Protein AF-0000000082732337 (afdb_homodimer)

Sequence (596 aa):
MPTELRQEAMNDRPVIGVLTQIVTDEVLKPFGNTFIPASYVKYVESGGSRVMPIRLTLTTAEYENIFKKINGLLLIGGAADLETSDFARVAKIFYRLALAANDAGDYFPIWGTCMGMQLLTVLVAGKNLLSNTTAENIALPLNLTTEAHSSRMFKDFPDELMKALTQEPLTGNFHHYGVTVKNFHENEKLHSFFSLLSTNTAENGAHFVSTIEGKRYPFYGVQWHPEVNRFQWNTELNFPHSPHAVHISSLLSEFFINEGRRSLHQFEDPEEEASSLIYNCTPVYAGNFTGYEQLYFFMPTELRQEAMNDRPVIGVLTQIVTDEVLKPFGNTFIPASYVKYVESGGSRVMPIRLTLTTAEYENIFKKINGLLLIGGAADLETSDFARVAKIFYRLALAANDAGDYFPIWGTCMGMQLLTVLVAGKNLLSNTTAENIALPLNLTTEAHSSRMFKDFPDELMKALTQEPLTGNFHHYGVTVKNFHENEKLHSFFSLLSTNTAENGAHFVSTIEGKRYPFYGVQWHPEVNRFQWNTELNFPHSPHAVHISSLLSEFFINEGRRSLHQFEDPEEEASSLIYNCTPVYAGNFTGYEQLYFF

Nearest PDB structures (foldseek):
  1l9x-assembly3_C  TM=9.855E-01  e=4.135E-45  Homo sapiens
  4l7q-assembly1_C  TM=9.808E-01  e=5.308E-43  Danio rerio
  4l8f-assembly1_C  TM=9.797E-01  e=7.674E-43  Danio rerio
  4l95-assembly3_M  TM=9.737E-01  e=3.259E-41  Danio rerio
  4o3f-assembly1_A  TM=3.981E-01  e=5.084E-01  Mus musculus

Radius of gyration: 24.02 Å; Cα contacts (8 Å, |Δi|>4): 1338; chains: 2; bounding box: 63×70×58 Å

Foldseek 3Di:
DPPPPPPQQFAQEAEEEEEWAADDDPVCVVVAGTWDFVLVQVLLVLLRYFYFYDYLPDDLVVLVVVLLAHLEYEYEDDDDDLPPDSSNVSVLSSVVVQVVCVVVVQAYEYEYEAVGQQSVLCSQLVHRQKDFFDDALFFAAWAFDPVQCVDLQCVPPDPVLVVCSRPPRQFTAHDGIAHAPVNQVPRPRNVQFKDQTTWDAGPVGTIGGAWIAGPRHRYIYGNTDLSCLPFFDQPVGNRNPDPSSVVSSSSNSNSRVSSSRSRPRHDPDVVVVVCRTCVVFDWDQCSVPDRGGIMTHD/DPPPPPPQQFAQEAEEEEEWAADDDPVCVVVAGTWDFVLVQVLLVLLRYFYFYDYLPDDLVVLVVVLLAHLEYEYEDDDDDLPPDSSNVSVLSSVVVQVVCVVVVQAYEYEYEAVGQQSVLCSQLVHRQKDFFDDALFFAAWAFDPVQCVDLQCVPPDPVLVVCSRPPRQFTAHDGIAHAPVNQVVRPRNVQFKDQTTWDAGPVGTIGGAWIAGPRHRYIYGNTDLSCLPFFDQPVGNRNPDPSSVVSSSSNSNSVVSSSRSRPRHDPDVVVVVCRTCVVFDWDQCSVPDRGGIMTHD

pLDDT: mean 95.77, std 10.19, range [26.05, 98.94]

InterPro domains:
  IPR011697 Peptidase C26 [PF07722] (14-227)
  IPR015527 Peptidase C26, gamma-glutamyl hydrolase [PS51275] (5-298)
  IPR015527 Peptidase C26, gamma-glutamyl hydrolase [PTHR11315] (7-298)
  IPR029062 Class I glutamine amidotransferase-like [G3DSA:3.40.50.880] (9-298)
  IPR029062 Class I glutamine amidotransferase-like [SSF52317] (12-298)

Organism: NCBI:txid210632

Secondary structure (DSSP, 8-state):
-----------SS-EEEEEPEEP-SGGGGGG-SEEEEHHHHHHHHHTT-EEEEE-SS--HHHHHHHHTT-SEEEE------TTTSHHHHHHHHHHHHHHHHHHTT----EEEETHHHHHHHHHHHTS---EEEEEEEEEE--EE-GGGGG-STTTT--HHHHHHHHHS--EEEEEEEE-BHHHHHH-HHHHHHEEEEEEEE-TTS-EEEEEEEESSS-EEEESS-TTHHHH---TTS----SHHHHHHHHHHHHHHHHHHTT-----S-HHHHHHHSGGGS--EE-TTTSS-SEEEE-/-----------SS-EEEEEPEEP-SGGGGGG-SEEEEHHHHHHHHHTT-EEEEE-SS--HHHHHHHHTT-SEEEE------TTTSHHHHHHHHHHHHHHHHHHTT----EEEETHHHHHHHHHHHTS--EEEEEEEEEEE--EE-GGGGG-STTTT--HHHHHHHHHS--EEEEEEEEEBHHHHHH-HHHHHHEEEEEEEE-TTS-EEEEEEEESSS-EEEESS-TTHHHH---TTS----SHHHHHHHHHHHHHHHHHHTT-----S-HHHHHHHSGGGS--EE-TTTSS-SEEEE-

Structure (mmCIF, N/CA/C/O backbone):
data_AF-0000000082732337-model_v1
#
loop_
_entity.id
_entity.type
_entity.pdbx_description
1 polymer 'folate gamma-glutamyl hydrolase'
#
loop_
_atom_site.group_PDB
_atom_site.id
_atom_site.type_symbol
_atom_site.label_atom_id
_atom_site.label_alt_id
_atom_site.label_comp_id
_atom_site.label_asym_id
_atom_site.label_entity_id
_atom_site.label_seq_id
_atom_site.pdbx_PDB_ins_code
_atom_site.Cartn_x
_atom_site.Cartn_y
_atom_site.Cartn_z
_atom_site.occupancy
_atom_site.B_iso_or_equiv
_atom_site.auth_seq_id
_atom_site.auth_comp_id
_atom_site.auth_asym_id
_atom_site.auth_atom_id
_atom_site.pdbx_PDB_model_num
ATOM 1 N N . MET A 1 1 ? 24.062 22.031 -30 1 26.2 1 MET A N 1
ATOM 2 C CA . MET A 1 1 ? 24.438 21.109 -28.922 1 26.2 1 MET A CA 1
ATOM 3 C C . MET A 1 1 ? 23.188 20.516 -28.266 1 26.2 1 MET A C 1
ATOM 5 O O . MET A 1 1 ? 22.312 21.25 -27.812 1 26.2 1 MET A O 1
ATOM 9 N N . PRO A 1 2 ? 22.766 19.281 -28.516 1 26.31 2 PRO A N 1
ATOM 10 C CA . PRO A 1 2 ? 21.438 18.844 -28.047 1 26.31 2 PRO A CA 1
ATOM 11 C C . PRO A 1 2 ? 21.281 18.984 -26.531 1 26.31 2 PRO A C 1
ATOM 13 O O . PRO A 1 2 ? 22.234 18.797 -25.781 1 26.31 2 PRO A O 1
ATOM 16 N N . THR A 1 3 ? 20.578 20.031 -26.109 1 30.81 3 THR A N 1
ATOM 17 C CA . THR A 1 3 ? 20.328 20.328 -24.703 1 30.81 3 THR A CA 1
ATOM 18 C C . THR A 1 3 ? 20 19.047 -23.938 1 30.81 3 THR A C 1
ATOM 20 O O . THR A 1 3 ? 19.016 18.359 -24.25 1 30.81 3 THR A O 1
ATOM 23 N N . GLU A 1 4 ? 20.922 18.266 -23.562 1 34.22 4 GLU A N 1
ATOM 24 C CA . GLU A 1 4 ? 20.828 17.062 -22.734 1 34.22 4 GLU A CA 1
ATOM 25 C C . GLU A 1 4 ? 19.812 17.234 -21.609 1 34.22 4 GLU A C 1
ATOM 27 O O . GLU A 1 4 ? 19.969 18.141 -20.781 1 34.22 4 GLU A O 1
ATOM 32 N N . LEU A 1 5 ? 18.562 17.141 -21.766 1 33.25 5 LEU A N 1
ATOM 33 C CA . LEU A 1 5 ? 17.578 17.078 -20.688 1 33.25 5 LEU A CA 1
ATOM 34 C C . LEU A 1 5 ? 18.109 16.281 -19.5 1 33.25 5 LEU A C 1
ATOM 36 O O . LEU A 1 5 ? 18.391 15.094 -19.625 1 33.25 5 LEU A O 1
ATOM 40 N N . ARG A 1 6 ? 18.969 16.812 -18.797 1 39.91 6 ARG A N 1
ATOM 41 C CA . ARG A 1 6 ? 19.562 16.25 -17.594 1 39.91 6 ARG A CA 1
ATOM 42 C C . ARG A 1 6 ? 18.5 15.586 -16.719 1 39.91 6 ARG A C 1
ATOM 44 O O . ARG A 1 6 ? 17.562 16.25 -16.25 1 39.91 6 ARG A O 1
ATOM 51 N N . GLN A 1 7 ? 18.109 14.43 -16.938 1 50.28 7 GLN A N 1
ATOM 52 C CA . GLN A 1 7 ? 17.281 13.68 -16.016 1 50.28 7 GLN A CA 1
ATOM 53 C C . GLN A 1 7 ? 17.656 13.969 -14.57 1 50.28 7 GLN A C 1
ATOM 55 O O . GLN A 1 7 ? 18.797 13.758 -14.164 1 50.28 7 GLN A O 1
ATOM 60 N N . GLU A 1 8 ? 17.047 14.969 -13.828 1 59.72 8 GLU A N 1
ATOM 61 C CA . GLU A 1 8 ? 17.266 15.258 -12.414 1 59.72 8 GLU A CA 1
ATOM 62 C C . GLU A 1 8 ? 17.484 13.977 -11.617 1 59.72 8 GLU A C 1
ATOM 64 O O . GLU A 1 8 ? 16.812 12.977 -11.844 1 59.72 8 GLU A O 1
ATOM 69 N N . ALA A 1 9 ? 18.594 13.859 -10.898 1 69.81 9 ALA A N 1
ATOM 70 C CA . ALA A 1 9 ? 18.938 12.711 -10.062 1 69.81 9 ALA A CA 1
ATOM 71 C C . ALA A 1 9 ? 17.797 12.367 -9.117 1 69.81 9 ALA A C 1
ATOM 73 O O . ALA A 1 9 ? 17.203 13.258 -8.492 1 69.81 9 ALA A O 1
ATOM 74 N N . MET A 1 10 ? 17.156 11.156 -9.211 1 87.25 10 MET A N 1
ATOM 75 C CA . MET A 1 10 ? 16.094 10.688 -8.32 1 87.25 10 MET A CA 1
ATOM 76 C C . MET A 1 10 ? 16.609 9.609 -7.379 1 87.25 10 MET A C 1
ATOM 78 O O . MET A 1 10 ? 17.453 8.789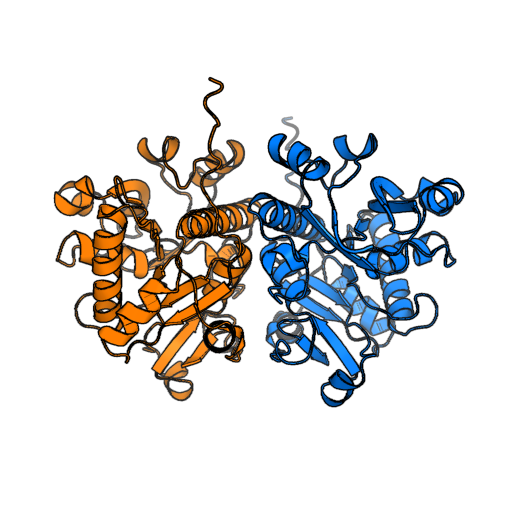 -7.762 1 87.25 10 MET A O 1
ATOM 82 N N . ASN A 1 11 ? 16.25 9.773 -6.035 1 94.5 11 ASN A N 1
ATOM 83 C CA . ASN A 1 11 ? 16.531 8.797 -4.988 1 94.5 11 ASN A CA 1
ATOM 84 C C . ASN A 1 11 ? 15.516 7.656 -5.008 1 94.5 11 ASN A C 1
ATOM 86 O O . ASN A 1 11 ? 14.359 7.84 -4.625 1 94.5 11 ASN A O 1
ATOM 90 N N . ASP A 1 12 ? 15.945 6.496 -5.398 1 96 12 ASP A N 1
ATOM 91 C CA . ASP A 1 12 ? 15.023 5.367 -5.52 1 96 12 ASP A CA 1
ATOM 92 C C . ASP A 1 12 ? 14.867 4.641 -4.188 1 96 12 ASP A C 1
ATOM 94 O O . ASP A 1 12 ? 14.195 3.607 -4.113 1 96 12 ASP A O 1
ATOM 98 N N . ARG A 1 13 ? 15.492 5.184 -3.145 1 96.5 13 ARG A N 1
ATOM 99 C CA . ARG A 1 13 ? 15.375 4.562 -1.829 1 96.5 13 ARG A CA 1
ATOM 100 C C . ARG A 1 13 ? 15.047 5.602 -0.761 1 96.5 13 ARG A C 1
ATOM 102 O O . ARG A 1 13 ? 15.727 5.684 0.264 1 96.5 13 ARG A O 1
ATOM 109 N N . PRO A 1 14 ? 14.023 6.352 -1.009 1 98.44 14 PRO A N 1
ATOM 110 C CA . PRO A 1 14 ? 13.695 7.422 -0.065 1 98.44 14 PRO A CA 1
ATOM 111 C C . PRO A 1 14 ? 13.281 6.895 1.307 1 98.44 14 PRO A C 1
ATOM 113 O O . PRO A 1 14 ? 12.672 5.828 1.402 1 98.44 14 PRO A O 1
ATOM 116 N N . VAL A 1 15 ? 13.641 7.621 2.332 1 98.81 15 VAL A N 1
ATOM 117 C CA . VAL A 1 15 ? 13.211 7.383 3.705 1 98.81 15 VAL A CA 1
ATOM 118 C C . VAL A 1 15 ? 12.383 8.57 4.199 1 98.81 15 VAL A C 1
ATOM 120 O O . VAL A 1 15 ? 12.859 9.703 4.215 1 98.81 15 VAL A O 1
ATOM 123 N N . ILE A 1 16 ? 11.156 8.336 4.543 1 98.94 16 ILE A N 1
ATOM 124 C CA . ILE A 1 16 ? 10.289 9.375 5.082 1 98.94 16 ILE A CA 1
ATOM 125 C C . ILE A 1 16 ? 10.25 9.281 6.605 1 98.94 16 ILE A C 1
ATOM 127 O O . ILE A 1 16 ? 10.023 8.203 7.16 1 98.94 16 ILE A O 1
ATOM 131 N N . GLY A 1 17 ? 10.602 10.398 7.234 1 98.94 17 GLY A N 1
ATOM 132 C CA . GLY A 1 17 ? 10.375 10.469 8.664 1 98.94 17 GLY A CA 1
ATOM 133 C C . GLY A 1 17 ? 8.914 10.648 9.039 1 98.94 17 GLY A C 1
ATOM 134 O O . GLY A 1 17 ? 8.188 11.391 8.375 1 98.94 17 GLY A O 1
ATOM 135 N N . VAL A 1 18 ? 8.492 9.875 10 1 98.94 18 VAL A N 1
ATOM 136 C CA . VAL A 1 18 ? 7.16 10.062 10.57 1 98.94 18 VAL A CA 1
ATOM 137 C C . VAL A 1 18 ? 7.281 10.438 12.039 1 98.94 18 VAL A C 1
ATOM 139 O O . VAL A 1 18 ? 7.84 9.68 12.836 1 98.94 18 VAL A O 1
ATOM 142 N N . LEU A 1 19 ? 6.812 11.617 12.32 1 98.75 19 LEU A N 1
ATOM 143 C CA . LEU A 1 19 ? 6.84 12.055 13.711 1 98.75 19 LEU A CA 1
ATOM 144 C C . LEU A 1 19 ? 5.855 11.25 14.555 1 98.75 19 LEU A C 1
ATOM 146 O O . LEU A 1 19 ? 4.699 11.07 14.164 1 98.75 19 LEU A O 1
ATOM 150 N N . THR A 1 20 ? 6.285 10.711 15.711 1 98.62 20 THR A N 1
ATOM 151 C CA . THR A 1 20 ? 5.41 9.938 16.594 1 98.62 20 THR A CA 1
ATOM 152 C C . THR A 1 20 ? 4.383 10.844 17.266 1 98.62 20 THR A C 1
ATOM 154 O O . THR A 1 20 ? 4.688 11.984 17.609 1 98.62 20 THR A O 1
ATOM 157 N N . GLN A 1 21 ? 3.246 10.375 17.438 1 98.12 21 GLN A N 1
ATOM 158 C CA . GLN A 1 21 ? 2.172 11.102 18.094 1 98.12 21 GLN A CA 1
ATOM 159 C C . GLN A 1 21 ? 2.143 10.797 19.594 1 98.12 21 GLN A C 1
ATOM 161 O O . GLN A 1 21 ? 2.484 9.695 20.016 1 98.12 21 GLN A O 1
ATOM 166 N N . ILE A 1 22 ? 1.719 11.719 20.359 1 97.31 22 ILE A N 1
ATOM 167 C CA . ILE A 1 22 ? 1.644 11.562 21.812 1 97.31 22 ILE A CA 1
ATOM 168 C C . ILE A 1 22 ? 0.41 10.742 22.188 1 97.31 22 ILE A C 1
ATOM 170 O O . ILE A 1 22 ? -0.678 10.977 21.656 1 97.31 22 ILE A O 1
ATOM 174 N N . VAL A 1 23 ? 0.573 9.766 23.062 1 96.25 23 VAL A N 1
ATOM 175 C CA . VAL A 1 23 ? -0.554 8.992 23.578 1 96.25 23 VAL A CA 1
ATOM 176 C C . VAL A 1 23 ? -1.358 9.844 24.562 1 96.25 23 VAL A C 1
ATOM 178 O O . VAL A 1 23 ? -0.826 10.312 25.562 1 96.25 23 VAL A O 1
ATOM 181 N N . THR A 1 24 ? -2.553 10.039 24.188 1 91.38 24 THR A N 1
ATOM 182 C CA . THR A 1 24 ? -3.432 10.789 25.078 1 91.38 24 THR A CA 1
ATOM 183 C C . THR A 1 24 ? -4.523 9.891 25.656 1 91.38 24 THR A C 1
ATOM 185 O O . THR A 1 24 ? -5.062 10.164 26.719 1 91.38 24 THR A O 1
ATOM 188 N N . ASP A 1 25 ? -4.867 8.875 24.969 1 90.69 25 ASP A N 1
ATOM 189 C CA . ASP A 1 25 ? -5.883 7.934 25.422 1 90.69 25 ASP A CA 1
ATOM 190 C C . ASP A 1 25 ? -5.359 7.055 26.547 1 90.69 25 ASP A C 1
ATOM 192 O O . ASP A 1 25 ? -4.324 6.402 26.406 1 90.69 25 ASP A O 1
ATOM 196 N N . GLU A 1 26 ? -6.129 6.914 27.578 1 92.56 26 GLU A N 1
ATOM 197 C CA . GLU A 1 26 ? -5.719 6.172 28.766 1 92.56 26 GLU A CA 1
ATOM 198 C C . GLU A 1 26 ? -5.488 4.699 28.438 1 92.56 26 GLU A C 1
ATOM 200 O O . GLU A 1 26 ? -4.586 4.07 29 1 92.56 26 GLU A O 1
ATOM 205 N N . VAL A 1 27 ? -6.23 4.191 27.516 1 93.25 27 VAL A N 1
ATOM 206 C CA . VAL A 1 27 ? -6.172 2.768 27.219 1 93.25 27 VAL A CA 1
ATOM 207 C C . VAL A 1 27 ? -4.852 2.439 26.531 1 93.25 27 VAL A C 1
ATOM 209 O O . VAL A 1 27 ? -4.371 1.305 26.594 1 93.25 27 VAL A O 1
ATOM 212 N N . LEU A 1 28 ? -4.211 3.443 25.922 1 95.19 28 LEU A N 1
ATOM 213 C CA . LEU A 1 28 ? -2.99 3.217 25.156 1 95.19 28 LEU A CA 1
ATOM 214 C C . LEU A 1 28 ? -1.755 3.482 26.016 1 95.19 28 LEU A C 1
ATOM 216 O O . LEU A 1 28 ? -0.647 3.076 25.656 1 95.19 28 LEU A O 1
ATOM 220 N N . LYS A 1 29 ? -1.908 4.129 27.172 1 94.38 29 LYS A N 1
ATOM 221 C CA . LYS A 1 29 ? -0.796 4.594 28 1 94.38 29 LYS A CA 1
ATOM 222 C C . LYS A 1 29 ? 0.091 3.428 28.422 1 94.38 29 LYS A C 1
ATOM 224 O O . LYS A 1 29 ? 1.315 3.561 28.484 1 94.38 29 LYS A O 1
ATOM 229 N N . PRO A 1 30 ? -0.518 2.217 28.688 1 95 30 PRO A N 1
ATOM 230 C CA . PRO A 1 30 ? 0.322 1.1 29.125 1 95 30 PRO A CA 1
ATOM 231 C C . PRO A 1 30 ? 1.268 0.608 28.031 1 95 30 PRO A C 1
ATOM 233 O O . PRO A 1 30 ? 2.24 -0.095 28.312 1 95 30 PRO A O 1
ATOM 236 N N . PHE A 1 31 ? 1.045 0.98 26.828 1 95.31 31 PHE A N 1
ATOM 237 C CA . PHE A 1 31 ? 1.803 0.422 25.719 1 95.31 31 PHE A CA 1
ATOM 238 C C . PHE A 1 31 ? 2.988 1.313 25.359 1 95.31 31 PHE A C 1
ATOM 240 O O . PHE A 1 31 ? 3.955 0.857 24.75 1 95.31 31 PHE A O 1
ATOM 247 N N . GLY A 1 32 ? 2.967 2.613 25.672 1 95.56 32 GLY A N 1
ATOM 248 C CA . GLY A 1 32 ? 4.02 3.564 25.359 1 95.56 32 GLY A CA 1
ATOM 249 C C . GLY A 1 32 ? 3.566 5.008 25.453 1 95.56 32 GLY A C 1
ATOM 250 O O . GLY A 1 32 ? 2.373 5.281 25.594 1 95.56 32 GLY A O 1
ATOM 251 N N . ASN A 1 33 ? 4.527 5.93 25.359 1 96.38 33 ASN A N 1
ATOM 252 C CA . ASN A 1 33 ? 4.223 7.352 25.516 1 96.38 33 ASN A CA 1
ATOM 253 C C . ASN A 1 33 ? 3.873 7.996 24.188 1 96.38 33 ASN A C 1
ATOM 255 O O . ASN A 1 33 ? 3.238 9.055 24.141 1 96.38 33 ASN A O 1
ATOM 259 N N . THR A 1 34 ? 4.402 7.387 23.109 1 98.12 34 THR A N 1
ATOM 260 C CA . THR A 1 34 ? 4.102 7.852 21.766 1 98.12 34 THR A CA 1
ATOM 261 C C . THR A 1 34 ? 3.795 6.676 20.844 1 98.12 34 THR A C 1
ATOM 263 O O . THR A 1 34 ? 4.023 5.52 21.203 1 98.12 34 THR A O 1
ATOM 266 N N . PHE A 1 35 ? 3.213 6.973 19.703 1 98.25 35 PHE A N 1
ATOM 267 C CA . PHE A 1 35 ? 2.814 5.895 18.812 1 98.25 35 PHE A CA 1
ATOM 268 C C . PHE A 1 35 ? 2.697 6.395 17.375 1 98.25 35 PHE A C 1
ATOM 270 O O . PHE A 1 35 ? 2.734 7.605 17.125 1 98.25 35 PHE A O 1
ATOM 277 N N . ILE A 1 36 ? 2.697 5.508 16.469 1 98.62 36 ILE A N 1
ATOM 278 C CA . ILE A 1 36 ? 2.34 5.719 15.07 1 98.62 36 ILE A CA 1
ATOM 279 C C . ILE A 1 36 ? 1.318 4.668 14.633 1 98.62 36 ILE A C 1
ATOM 281 O O . ILE A 1 36 ? 1.577 3.467 14.727 1 98.62 36 ILE A O 1
ATOM 285 N N . PRO A 1 37 ? 0.079 5.109 14.219 1 98.19 37 PRO A N 1
ATOM 286 C CA . PRO A 1 37 ? -0.795 4.113 13.594 1 98.19 37 PRO A CA 1
ATOM 287 C C . PRO A 1 37 ? -0.159 3.451 12.375 1 98.19 37 PRO A C 1
ATOM 289 O O . PRO A 1 37 ? 0.438 4.137 11.539 1 98.19 37 PRO A O 1
ATOM 292 N N . ALA A 1 38 ? -0.3 2.111 12.273 1 97.94 38 ALA A N 1
ATOM 293 C CA . ALA A 1 38 ? 0.312 1.359 11.18 1 97.94 38 ALA A CA 1
ATOM 294 C C . ALA A 1 38 ? -0.215 1.828 9.828 1 97.94 38 ALA A C 1
ATOM 296 O O . ALA A 1 38 ? 0.45 1.66 8.805 1 97.94 38 ALA A O 1
ATOM 297 N N . SER A 1 39 ? -1.439 2.414 9.805 1 98.5 39 SER A N 1
ATOM 298 C CA . SER A 1 39 ? -2.021 2.896 8.555 1 98.5 39 SER A CA 1
ATOM 299 C C . SER A 1 39 ? -1.14 3.959 7.906 1 98.5 39 SER A C 1
ATOM 301 O O . SER A 1 39 ? -1.018 4.012 6.68 1 98.5 39 SER A O 1
ATOM 303 N N . TYR A 1 40 ? -0.463 4.844 8.719 1 98.88 40 TYR A N 1
ATOM 304 C CA . TYR A 1 40 ? 0.439 5.852 8.172 1 98.88 40 TYR A CA 1
ATOM 305 C C . TYR A 1 40 ? 1.706 5.207 7.621 1 98.88 40 TYR A C 1
ATOM 307 O O . TYR A 1 40 ? 2.234 5.637 6.594 1 98.88 40 TYR A O 1
ATOM 315 N N . VAL A 1 41 ? 2.203 4.188 8.344 1 98.75 41 VAL A N 1
ATOM 316 C CA . VAL A 1 41 ? 3.404 3.48 7.91 1 98.75 41 VAL A CA 1
ATOM 317 C C . VAL A 1 41 ? 3.145 2.787 6.574 1 98.75 41 VAL A C 1
ATOM 319 O O . VAL A 1 41 ? 3.904 2.961 5.621 1 98.75 41 VAL A O 1
ATOM 322 N N . LYS A 1 42 ? 2.053 2.039 6.516 1 98.56 42 LYS A N 1
ATOM 323 C CA . LYS A 1 42 ? 1.697 1.317 5.297 1 98.56 42 LYS A CA 1
ATOM 324 C C . LYS A 1 42 ? 1.41 2.281 4.148 1 98.56 42 LYS A C 1
ATOM 326 O O . LYS A 1 42 ? 1.722 1.989 2.994 1 98.56 42 LYS A O 1
ATOM 331 N N . TYR A 1 43 ? 0.808 3.432 4.492 1 98.88 43 TYR A N 1
ATOM 332 C CA . TYR A 1 43 ? 0.527 4.48 3.518 1 98.88 43 TYR A CA 1
ATOM 333 C C . TYR A 1 43 ? 1.812 4.977 2.865 1 98.88 43 TYR A C 1
ATOM 335 O O . TYR A 1 43 ? 1.905 5.051 1.638 1 98.88 43 TYR A O 1
ATOM 343 N N . VAL A 1 44 ? 2.826 5.227 3.633 1 98.88 44 VAL A N 1
ATOM 344 C CA . VAL A 1 44 ? 4.117 5.719 3.162 1 98.88 44 VAL A CA 1
ATOM 345 C C . VAL A 1 44 ? 4.84 4.617 2.395 1 98.88 44 VAL A C 1
ATOM 347 O O . VAL A 1 44 ? 5.344 4.844 1.293 1 98.88 44 VAL A O 1
ATOM 350 N N . GLU A 1 45 ? 4.797 3.395 2.891 1 98.81 45 GLU A N 1
ATOM 351 C CA . GLU A 1 45 ? 5.461 2.27 2.238 1 98.81 45 GLU A CA 1
ATOM 352 C C . GLU A 1 45 ? 4.828 1.97 0.881 1 98.81 45 GLU A C 1
ATOM 354 O O . GLU A 1 45 ? 5.531 1.639 -0.076 1 98.81 45 GLU A O 1
ATOM 359 N N . SER A 1 46 ? 3.553 2.127 0.851 1 98.81 46 SER A N 1
ATOM 360 C CA . SER A 1 46 ? 2.84 1.79 -0.378 1 98.81 46 SER A CA 1
ATOM 361 C C . SER A 1 46 ? 3.191 2.758 -1.503 1 98.81 46 SER A C 1
ATOM 363 O O . SER A 1 46 ? 2.988 2.451 -2.68 1 98.81 46 SER A O 1
ATOM 365 N N . GLY A 1 47 ? 3.688 3.918 -1.158 1 98.75 47 GLY A N 1
ATOM 366 C CA . GLY A 1 47 ? 4.168 4.855 -2.16 1 98.75 47 GLY A CA 1
ATOM 367 C C . GLY A 1 47 ? 5.582 4.562 -2.623 1 98.75 47 GLY A C 1
ATOM 368 O O . GLY A 1 47 ? 6.098 5.227 -3.525 1 98.75 47 GLY A O 1
ATOM 369 N N . GLY A 1 48 ? 6.242 3.611 -2.023 1 98.56 48 GLY A N 1
ATOM 370 C CA . GLY A 1 48 ? 7.566 3.189 -2.455 1 98.56 48 GLY A CA 1
ATOM 371 C C . GLY A 1 48 ? 8.688 3.775 -1.613 1 98.56 48 GLY A C 1
ATOM 372 O O . GLY A 1 48 ? 9.734 4.141 -2.137 1 98.56 48 GLY A O 1
ATOM 373 N N . SER A 1 49 ? 8.43 3.887 -0.363 1 98.5 49 SER A N 1
ATOM 374 C CA . SER A 1 49 ? 9.469 4.395 0.523 1 98.5 49 SER A CA 1
ATOM 375 C C . SER A 1 49 ? 9.562 3.566 1.8 1 98.5 49 SER A C 1
ATOM 377 O O . SER A 1 49 ? 8.695 2.734 2.07 1 98.5 49 SER A O 1
ATOM 379 N N . ARG A 1 50 ? 10.648 3.734 2.492 1 98.12 50 ARG A N 1
ATOM 380 C CA . ARG A 1 50 ? 10.781 3.221 3.852 1 98.12 50 ARG A CA 1
ATOM 381 C C . ARG A 1 50 ? 10.438 4.293 4.879 1 98.12 50 ARG A C 1
ATOM 383 O O . ARG A 1 50 ? 10.312 5.473 4.535 1 98.12 50 ARG A O 1
ATOM 390 N N . VAL A 1 51 ? 10.234 3.869 6.117 1 98.81 51 VAL A N 1
ATOM 391 C CA . VAL A 1 51 ? 9.75 4.777 7.152 1 98.81 51 VAL A CA 1
ATOM 392 C C . VAL A 1 51 ? 10.727 4.797 8.328 1 98.81 51 VAL A C 1
ATOM 394 O O . VAL A 1 51 ? 11.164 3.742 8.797 1 98.81 51 VAL A O 1
ATOM 397 N N . MET A 1 52 ? 11.062 5.953 8.766 1 98.88 52 MET A N 1
ATOM 398 C CA . MET A 1 52 ? 11.773 6.133 10.031 1 98.88 52 MET A CA 1
ATOM 399 C C . MET A 1 52 ? 10.883 6.824 11.055 1 98.88 52 MET A C 1
ATOM 401 O O . MET A 1 52 ? 10.445 7.957 10.844 1 98.88 52 MET A O 1
ATOM 405 N N . PRO A 1 53 ? 10.578 6.168 12.18 1 98.81 53 PRO A N 1
ATOM 406 C CA . PRO A 1 53 ? 9.891 6.887 13.258 1 98.81 53 PRO A CA 1
ATOM 407 C C . PRO A 1 53 ? 10.789 7.91 13.953 1 98.81 53 PRO A C 1
ATOM 409 O O . PRO A 1 53 ? 11.969 7.637 14.195 1 98.81 53 PRO A O 1
ATOM 412 N N . ILE A 1 54 ? 10.289 9.047 14.164 1 98.81 54 ILE A N 1
ATOM 413 C CA . ILE A 1 54 ? 11.047 10.094 14.844 1 98.81 54 ILE A CA 1
ATOM 414 C C . ILE A 1 54 ? 10.477 10.32 16.234 1 98.81 54 ILE A C 1
ATOM 416 O O . ILE A 1 54 ? 9.336 10.766 16.391 1 98.81 54 ILE A O 1
ATOM 420 N N . ARG A 1 55 ? 11.242 10.078 17.219 1 98 55 ARG A N 1
ATOM 421 C CA . ARG A 1 55 ? 10.859 10.25 18.609 1 98 55 ARG A CA 1
ATOM 422 C C . ARG A 1 55 ? 10.836 11.727 19 1 98 55 ARG A C 1
ATOM 424 O O . ARG A 1 55 ? 11.5 12.547 18.375 1 98 55 ARG A O 1
ATOM 431 N N . LEU A 1 56 ? 10.195 12.047 20.062 1 98.31 56 LEU A N 1
ATOM 432 C CA . LEU A 1 56 ? 9.961 13.445 20.422 1 98.31 56 LEU A CA 1
ATOM 433 C C . LEU A 1 56 ? 10.945 13.898 21.484 1 98.31 56 LEU A C 1
ATOM 435 O O . LEU A 1 56 ? 10.953 15.07 21.875 1 98.31 56 LEU A O 1
ATOM 439 N N . THR A 1 57 ? 11.836 13.023 21.922 1 97.75 57 THR A N 1
ATOM 440 C CA . THR A 1 57 ? 12.625 13.32 23.109 1 97.75 57 THR A CA 1
ATOM 441 C C . THR A 1 57 ? 14.086 13.57 22.734 1 97.75 57 THR A C 1
ATOM 443 O O . THR A 1 57 ? 14.961 13.586 23.609 1 97.75 57 THR A O 1
ATOM 446 N N . LEU A 1 58 ? 14.414 13.68 21.531 1 98 58 LEU A N 1
ATOM 447 C CA . LEU A 1 58 ? 15.797 13.852 21.094 1 98 58 LEU A CA 1
ATOM 448 C C . LEU A 1 58 ? 16.234 15.305 21.234 1 98 58 LEU A C 1
ATOM 450 O O . LEU A 1 58 ? 15.398 16.188 21.453 1 98 58 LEU A O 1
ATOM 454 N N . THR A 1 59 ? 17.547 15.484 21.125 1 98.12 59 THR A N 1
ATOM 455 C CA . THR A 1 59 ? 18.094 16.844 21.156 1 98.12 59 THR A CA 1
ATOM 456 C C . THR A 1 59 ? 17.984 17.5 19.781 1 98.12 59 THR A C 1
ATOM 458 O O . THR A 1 59 ? 17.812 16.812 18.766 1 98.12 59 THR A O 1
ATOM 461 N N . THR A 1 60 ? 18.078 18.812 19.75 1 98.12 60 THR A N 1
ATOM 462 C CA . THR A 1 60 ? 18.031 19.547 18.484 1 98.12 60 THR A CA 1
ATOM 463 C C . THR A 1 60 ? 19.125 19.062 17.531 1 98.12 60 THR A C 1
ATOM 465 O O . THR A 1 60 ? 18.875 18.922 16.328 1 98.12 60 THR A O 1
ATOM 468 N N . ALA A 1 61 ? 20.297 18.75 18.078 1 98.38 61 ALA A N 1
ATOM 469 C CA . ALA A 1 61 ? 21.391 18.266 17.25 1 98.38 61 ALA A CA 1
ATOM 470 C C . ALA A 1 61 ? 21.047 16.922 16.625 1 98.38 61 ALA A C 1
ATOM 472 O O . ALA A 1 61 ? 21.422 16.641 15.477 1 98.38 61 ALA A O 1
ATOM 473 N N . GLU A 1 62 ? 20.406 16.094 17.359 1 98.5 62 GLU A N 1
ATOM 474 C CA . GLU A 1 62 ? 19.984 14.797 16.844 1 98.5 62 GLU A CA 1
ATOM 475 C C . GLU A 1 62 ? 18.938 14.945 15.742 1 98.5 62 GLU A C 1
ATOM 477 O O . GLU A 1 62 ? 18.969 14.227 14.742 1 98.5 62 GLU A O 1
ATOM 482 N N . TYR A 1 63 ? 18 15.914 15.938 1 98.81 63 TYR A N 1
ATOM 483 C CA . TYR A 1 63 ? 17.016 16.172 14.906 1 98.81 63 TYR A CA 1
ATOM 484 C C . TYR A 1 63 ? 17.672 16.688 13.633 1 98.81 63 TYR A C 1
ATOM 486 O O . TYR A 1 63 ? 17.266 16.312 12.523 1 98.81 63 TYR A O 1
ATOM 494 N N . GLU A 1 64 ? 18.641 17.531 13.805 1 98.75 64 GLU A N 1
ATOM 495 C CA . GLU A 1 64 ? 19.375 18.031 12.648 1 98.75 64 GLU A CA 1
ATOM 496 C C . GLU A 1 64 ? 20.078 16.906 11.906 1 98.75 64 GLU A C 1
ATOM 498 O O . GLU A 1 64 ? 20.125 16.891 10.672 1 98.75 64 GLU A O 1
ATOM 503 N N . ASN A 1 65 ? 20.625 16.047 12.688 1 98.56 65 ASN A N 1
ATOM 504 C CA . ASN A 1 65 ? 21.281 14.883 12.094 1 98.56 65 ASN A CA 1
ATOM 505 C C . ASN A 1 65 ? 20.281 14.008 11.344 1 98.56 65 ASN A C 1
ATOM 507 O O . ASN A 1 65 ? 20.562 13.547 10.234 1 98.56 65 ASN A O 1
ATOM 511 N N . ILE A 1 66 ? 19.156 13.758 11.93 1 98.81 66 ILE A N 1
ATOM 512 C CA . ILE A 1 66 ? 18.094 12.984 11.289 1 98.81 66 ILE A CA 1
ATOM 513 C C . ILE A 1 66 ? 17.656 13.68 10 1 98.81 66 ILE A C 1
ATOM 515 O O . ILE A 1 66 ? 17.484 13.039 8.969 1 98.81 66 ILE A O 1
ATOM 519 N N . PHE A 1 67 ? 17.516 14.992 10.039 1 98.88 67 PHE A N 1
ATOM 520 C CA . PHE A 1 67 ? 17.062 15.789 8.906 1 98.88 67 PHE A CA 1
ATOM 521 C C . PHE A 1 67 ? 17.969 15.555 7.691 1 98.88 67 PHE A C 1
ATOM 523 O O . PHE A 1 67 ? 17.484 15.477 6.562 1 98.88 67 PHE A O 1
ATOM 530 N N . LYS A 1 68 ? 19.188 15.367 7.91 1 98.56 68 LYS A N 1
ATOM 531 C CA . LYS A 1 68 ? 20.156 15.211 6.832 1 98.56 68 LYS A CA 1
ATOM 532 C C . LYS A 1 68 ? 20.094 13.805 6.234 1 98.56 68 LYS A C 1
ATOM 534 O O . LYS A 1 68 ? 20.703 13.531 5.207 1 98.56 68 LYS A O 1
ATOM 539 N N . LYS A 1 69 ? 19.281 12.984 6.844 1 98.69 69 LYS A N 1
ATOM 540 C CA . LYS A 1 69 ? 19.281 11.578 6.441 1 98.69 69 LYS A CA 1
ATOM 541 C C . LYS A 1 69 ? 17.953 11.203 5.781 1 98.69 69 LYS A C 1
ATOM 543 O O . LYS A 1 69 ? 17.922 10.336 4.906 1 98.69 69 LYS A O 1
ATOM 548 N N . ILE A 1 70 ? 16.922 11.828 6.172 1 98.88 70 ILE A N 1
ATOM 549 C CA . ILE A 1 70 ? 15.609 11.461 5.656 1 98.88 70 ILE A CA 1
ATOM 550 C C . ILE A 1 70 ? 15.258 12.359 4.469 1 98.88 70 ILE A C 1
ATOM 552 O O . ILE A 1 70 ? 15.898 13.383 4.246 1 98.88 70 ILE A O 1
ATOM 556 N N . ASN A 1 71 ? 14.25 12.008 3.717 1 98.94 71 ASN A N 1
ATOM 557 C CA . ASN A 1 71 ? 13.961 12.633 2.432 1 98.94 71 ASN A CA 1
ATOM 558 C C . ASN A 1 71 ? 12.625 13.367 2.453 1 98.94 71 ASN A C 1
ATOM 560 O O . ASN A 1 71 ? 12.18 13.891 1.43 1 98.94 71 ASN A O 1
ATOM 564 N N . GLY A 1 72 ? 11.977 13.422 3.498 1 98.94 72 GLY A N 1
ATOM 565 C CA . GLY A 1 72 ? 10.711 14.094 3.758 1 98.94 72 GLY A CA 1
ATOM 566 C C . GLY A 1 72 ? 10.148 13.805 5.137 1 98.94 72 GLY A C 1
ATOM 567 O O . GLY A 1 72 ? 10.695 12.977 5.871 1 98.94 72 GLY A O 1
ATOM 568 N N . LEU A 1 73 ? 9.125 14.531 5.5 1 98.94 73 LEU A N 1
ATOM 569 C CA . LEU A 1 73 ? 8.523 14.398 6.82 1 98.94 73 LEU A CA 1
ATOM 570 C C . LEU A 1 73 ? 7.004 14.297 6.719 1 98.94 73 LEU A C 1
ATOM 572 O O . LEU A 1 73 ? 6.375 15.047 5.965 1 98.94 73 LEU A O 1
ATOM 576 N N . LEU A 1 74 ? 6.48 13.32 7.395 1 98.94 74 LEU A N 1
ATOM 577 C CA . LEU A 1 74 ? 5.035 13.195 7.523 1 98.94 74 LEU A CA 1
ATOM 578 C C . LEU A 1 74 ? 4.586 13.547 8.938 1 98.94 74 LEU A C 1
ATOM 580 O O . LEU A 1 74 ? 5.059 12.953 9.914 1 98.94 74 LEU A O 1
ATOM 584 N N . LEU A 1 75 ? 3.746 14.555 9.031 1 98.94 75 LEU A N 1
ATOM 585 C CA . LEU A 1 75 ? 3.047 14.906 10.258 1 98.94 75 LEU A CA 1
ATOM 586 C C . LEU A 1 75 ? 1.66 14.273 10.297 1 98.94 75 LEU A C 1
ATOM 588 O O . LEU A 1 75 ? 0.767 14.68 9.547 1 98.94 75 LEU A O 1
ATOM 592 N N . ILE A 1 76 ? 1.48 13.305 11.203 1 98.81 76 ILE A N 1
ATOM 593 C CA . ILE A 1 76 ? 0.261 12.508 11.211 1 98.81 76 ILE A CA 1
ATOM 594 C C . ILE A 1 76 ? -0.813 13.219 12.031 1 98.81 76 ILE A C 1
ATOM 596 O O . ILE A 1 76 ? -0.535 14.219 12.695 1 98.81 76 ILE A O 1
ATOM 600 N N . GLY A 1 77 ? -2.066 12.727 11.938 1 98.06 77 GLY A N 1
ATOM 601 C CA . GLY A 1 77 ? -3.168 13.258 12.727 1 98.06 77 GLY A CA 1
ATOM 602 C C . GLY A 1 77 ? -3.035 12.961 14.211 1 98.06 77 GLY A C 1
ATOM 603 O O . GLY A 1 77 ? -2.154 12.211 14.617 1 98.06 77 GLY A O 1
ATOM 604 N N . GLY A 1 78 ? -3.895 13.547 14.969 1 96.12 78 GLY A N 1
ATOM 605 C CA . GLY A 1 78 ? -3.873 13.367 16.406 1 96.12 78 GLY A CA 1
ATOM 606 C C . GLY A 1 78 ? -4.59 14.477 17.156 1 96.12 78 GLY A C 1
ATOM 607 O O . GLY A 1 78 ? -5.504 15.102 16.625 1 96.12 78 GLY A O 1
ATOM 608 N N . ALA A 1 79 ? -4.238 14.57 18.453 1 93.12 79 ALA A N 1
ATOM 609 C CA . ALA A 1 79 ? -4.973 15.516 19.281 1 93.12 79 ALA A CA 1
ATOM 610 C C . ALA A 1 79 ? -4.02 16.328 20.156 1 93.12 79 ALA A C 1
ATOM 612 O O . ALA A 1 79 ? -4.438 16.922 21.156 1 93.12 79 ALA A O 1
ATOM 613 N N . ALA A 1 80 ? -2.785 16.359 19.859 1 95.12 80 ALA A N 1
ATOM 614 C CA . ALA A 1 80 ? -1.8 17.094 20.641 1 95.12 80 ALA A CA 1
ATOM 615 C C . ALA A 1 80 ? -1.986 18.594 20.5 1 95.12 80 ALA A C 1
ATOM 617 O O . ALA A 1 80 ? -2.492 19.078 19.469 1 95.12 80 ALA A O 1
ATOM 618 N N . ASP A 1 81 ? -1.58 19.281 21.531 1 97.06 81 ASP A N 1
ATOM 619 C CA . ASP A 1 81 ? -1.601 20.75 21.453 1 97.06 81 ASP A CA 1
ATOM 620 C C . ASP A 1 81 ? -0.68 21.25 20.344 1 97.06 81 ASP A C 1
ATOM 622 O O . ASP A 1 81 ? 0.468 20.812 20.234 1 97.06 81 ASP A O 1
ATOM 626 N N . LEU A 1 82 ? -1.077 22.188 19.531 1 98.12 82 LEU A N 1
ATOM 627 C CA . LEU A 1 82 ? -0.374 22.594 18.312 1 98.12 82 LEU A CA 1
ATOM 628 C C . LEU A 1 82 ? 0.672 23.656 18.625 1 98.12 82 LEU A C 1
ATOM 630 O O . LEU A 1 82 ? 1.445 24.047 17.734 1 98.12 82 LEU A O 1
ATOM 634 N N . GLU A 1 83 ? 0.692 24.109 19.797 1 97.75 83 GLU A N 1
ATOM 635 C CA . GLU A 1 83 ? 1.61 25.188 20.125 1 97.75 83 GLU A CA 1
ATOM 636 C C . GLU A 1 83 ? 2.594 24.781 21.219 1 97.75 83 GLU A C 1
ATOM 638 O O . GLU A 1 83 ? 3.768 25.156 21.172 1 97.75 83 GLU A O 1
ATOM 643 N N . THR A 1 84 ? 2.148 23.875 22.156 1 97.31 84 THR A N 1
ATOM 644 C CA . THR A 1 84 ? 2.953 23.703 23.359 1 97.31 84 THR A CA 1
ATOM 645 C C . THR A 1 84 ? 3.424 22.25 23.484 1 97.31 84 THR A C 1
ATOM 647 O O . THR A 1 84 ? 4.297 21.953 24.297 1 97.31 84 THR A O 1
ATOM 650 N N . SER A 1 85 ? 2.881 21.359 22.75 1 97.69 85 SER A N 1
ATOM 651 C CA . SER A 1 85 ? 3.229 19.938 22.891 1 97.69 85 SER A CA 1
ATOM 652 C C . SER A 1 85 ? 4.633 19.672 22.359 1 97.69 85 SER A C 1
ATOM 654 O O . SER A 1 85 ? 5.172 20.453 21.578 1 97.69 85 SER A O 1
ATOM 656 N N . ASP A 1 86 ? 5.191 18.547 22.797 1 97.88 86 ASP A N 1
ATOM 657 C CA . ASP A 1 86 ? 6.457 18.078 22.234 1 97.88 86 ASP A 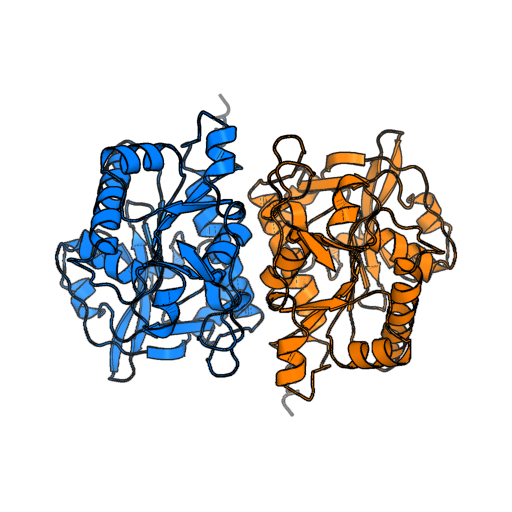CA 1
ATOM 658 C C . ASP A 1 86 ? 6.328 17.797 20.75 1 97.88 86 ASP A C 1
ATOM 660 O O . ASP A 1 86 ? 7.277 17.984 19.984 1 97.88 86 ASP A O 1
ATOM 664 N N . PHE A 1 87 ? 5.16 17.328 20.344 1 98.5 87 PHE A N 1
ATOM 665 C CA . PHE A 1 87 ? 4.906 17.125 18.922 1 98.5 87 PHE A CA 1
ATOM 666 C C . PHE A 1 87 ? 5.102 18.422 18.141 1 98.5 87 PHE A C 1
ATOM 668 O O . PHE A 1 87 ? 5.812 18.453 17.141 1 98.5 87 PHE A O 1
ATOM 675 N N . ALA A 1 88 ? 4.516 19.516 18.578 1 98.62 88 ALA A N 1
ATOM 676 C CA . ALA A 1 88 ? 4.609 20.812 17.938 1 98.62 88 ALA A CA 1
ATOM 677 C C . ALA A 1 88 ? 6.043 21.344 17.953 1 98.62 88 ALA A C 1
ATOM 679 O O . ALA A 1 88 ? 6.52 21.906 16.969 1 98.62 88 ALA A O 1
ATOM 680 N N . ARG A 1 89 ? 6.676 21.141 19.078 1 98.5 89 ARG A N 1
ATOM 681 C CA . ARG A 1 89 ? 8.055 21.609 19.234 1 98.5 89 ARG A CA 1
ATOM 682 C C . ARG A 1 89 ? 8.969 20.969 18.203 1 98.5 89 ARG A C 1
ATOM 684 O O . ARG A 1 89 ? 9.742 21.656 17.531 1 98.5 89 ARG A O 1
ATOM 691 N N . VAL A 1 90 ? 8.914 19.672 18.125 1 98.81 90 VAL A N 1
ATOM 692 C CA . VAL A 1 90 ? 9.789 18.938 17.219 1 98.81 90 VAL A CA 1
ATOM 693 C C . VAL A 1 90 ? 9.414 19.266 15.766 1 98.81 90 VAL A C 1
ATOM 695 O O . VAL A 1 90 ? 10.289 19.469 14.922 1 98.81 90 VAL A O 1
ATOM 698 N N . ALA A 1 91 ? 8.109 19.297 15.453 1 98.88 91 ALA A N 1
ATOM 699 C CA . ALA A 1 91 ? 7.664 19.656 14.109 1 98.88 91 ALA A CA 1
ATOM 700 C C . ALA A 1 91 ? 8.227 21.016 13.695 1 98.88 91 ALA A C 1
ATOM 702 O O . ALA A 1 91 ? 8.602 21.203 12.531 1 98.88 91 ALA A O 1
ATOM 703 N N . LYS A 1 92 ? 8.242 21.984 14.609 1 98.81 92 LYS A N 1
ATOM 704 C CA . LYS A 1 92 ? 8.758 23.312 14.328 1 98.81 92 LYS A CA 1
ATOM 705 C C . LYS A 1 92 ? 10.234 23.266 13.93 1 98.81 92 LYS A C 1
ATOM 707 O O . LYS A 1 92 ? 10.664 24 13.039 1 98.81 92 LYS A O 1
ATOM 712 N N . ILE A 1 93 ? 11.008 22.438 14.602 1 98.88 93 ILE A N 1
ATOM 713 C CA . ILE A 1 93 ? 12.422 22.266 14.266 1 98.88 93 ILE A CA 1
ATOM 714 C C . ILE A 1 93 ? 12.562 21.797 12.828 1 98.88 93 ILE A C 1
ATOM 716 O O . ILE A 1 93 ? 13.281 22.391 12.031 1 98.88 93 ILE A O 1
ATOM 720 N N . PHE A 1 94 ? 11.859 20.734 12.453 1 98.94 94 PHE A N 1
ATOM 721 C CA . PHE A 1 94 ? 11.969 20.188 11.109 1 98.94 94 PHE A CA 1
ATOM 722 C C . PHE A 1 94 ? 11.414 21.156 10.078 1 98.94 94 PHE A C 1
ATOM 724 O O . PHE A 1 94 ? 11.938 21.266 8.969 1 98.94 94 PHE A O 1
ATOM 731 N N . TYR A 1 95 ? 10.352 21.891 10.453 1 98.88 95 TYR A N 1
ATOM 732 C CA . TYR A 1 95 ? 9.781 22.906 9.57 1 98.88 95 TYR A CA 1
ATOM 733 C C . TYR A 1 95 ? 10.82 23.953 9.219 1 98.88 95 TYR A C 1
ATOM 735 O O . TYR A 1 95 ? 10.992 24.297 8.047 1 98.88 95 TYR A O 1
ATOM 743 N N . ARG A 1 96 ? 11.539 24.453 10.195 1 98.81 96 ARG A N 1
ATOM 744 C CA . ARG A 1 96 ? 12.562 25.469 9.977 1 98.81 96 ARG A CA 1
ATOM 745 C C . ARG A 1 96 ? 13.703 24.922 9.125 1 98.81 96 ARG A C 1
ATOM 747 O O . ARG A 1 96 ? 14.195 25.609 8.227 1 98.81 96 ARG A O 1
ATOM 754 N N . LEU A 1 97 ? 14.109 23.703 9.438 1 98.94 97 LEU A N 1
ATOM 755 C CA . LEU A 1 97 ? 15.164 23.078 8.656 1 98.94 97 LEU A CA 1
ATOM 756 C C . LEU A 1 97 ? 14.734 22.906 7.199 1 98.94 97 LEU A C 1
ATOM 758 O O . LEU A 1 97 ? 15.516 23.156 6.281 1 98.94 97 LEU A O 1
ATOM 762 N N . ALA A 1 98 ? 13.523 22.516 7.008 1 98.94 98 ALA A N 1
ATOM 763 C CA . ALA A 1 98 ? 13.008 22.297 5.66 1 98.94 98 ALA A CA 1
ATOM 764 C C . ALA A 1 98 ? 12.914 23.594 4.883 1 98.94 98 ALA A C 1
ATOM 766 O O . ALA A 1 98 ? 13.234 23.641 3.693 1 98.94 98 ALA A O 1
ATOM 767 N N . LEU A 1 99 ? 12.422 24.656 5.547 1 98.81 99 LEU A N 1
ATOM 768 C CA . LEU A 1 99 ? 12.391 25.969 4.906 1 98.81 99 LEU A CA 1
ATOM 769 C C . LEU A 1 99 ? 13.781 26.375 4.426 1 98.81 99 LEU A C 1
ATOM 771 O O . LEU A 1 99 ? 13.961 26.734 3.258 1 98.81 99 LEU A O 1
ATOM 775 N N . ALA A 1 100 ? 14.719 26.281 5.32 1 98.81 100 ALA A N 1
ATOM 776 C CA . ALA A 1 100 ? 16.094 26.672 5.016 1 98.81 100 ALA A CA 1
ATOM 777 C C . ALA A 1 100 ? 16.672 25.812 3.9 1 98.81 100 ALA A C 1
ATOM 779 O O . ALA A 1 100 ? 17.359 26.328 3.006 1 98.81 100 ALA A O 1
ATOM 780 N N . ALA A 1 101 ? 16.469 24.547 3.996 1 98.81 101 ALA A N 1
ATOM 781 C CA . ALA A 1 101 ? 17 23.625 2.99 1 98.81 101 ALA A CA 1
ATOM 782 C C . ALA A 1 101 ? 16.422 23.953 1.609 1 98.81 101 ALA A C 1
ATOM 784 O O . ALA A 1 101 ? 17.172 24.047 0.633 1 98.81 101 ALA A O 1
ATOM 785 N N . ASN A 1 102 ? 15.164 24.094 1.523 1 98.81 102 ASN A N 1
ATOM 786 C CA . ASN A 1 102 ? 14.531 24.391 0.241 1 98.81 102 ASN A CA 1
ATOM 787 C C . ASN A 1 102 ? 14.977 25.734 -0.31 1 98.81 102 ASN A C 1
ATOM 789 O O . ASN A 1 102 ? 15.164 25.891 -1.519 1 98.81 102 ASN A O 1
ATOM 793 N N . ASP A 1 103 ? 15.07 26.734 0.53 1 98.62 103 ASP A N 1
ATOM 794 C CA . ASP A 1 103 ? 15.57 28.031 0.105 1 98.62 103 ASP A CA 1
ATOM 795 C C . ASP A 1 103 ? 16.969 27.906 -0.494 1 98.62 103 ASP A C 1
ATOM 797 O O . ASP A 1 103 ? 17.344 28.688 -1.374 1 98.62 103 ASP A O 1
ATOM 801 N N . ALA A 1 104 ? 17.688 26.938 -0.04 1 98.38 104 ALA A N 1
ATOM 802 C CA . ALA A 1 104 ? 19.062 26.75 -0.493 1 98.38 104 ALA A CA 1
ATOM 803 C C . ALA A 1 104 ? 19.125 25.781 -1.669 1 98.38 104 ALA A C 1
ATOM 805 O O . ALA A 1 104 ? 20.203 25.406 -2.117 1 98.38 104 ALA A O 1
ATOM 806 N N . GLY A 1 105 ? 18 25.297 -2.125 1 97.62 105 GLY A N 1
ATOM 807 C CA . GLY A 1 105 ? 17.953 24.391 -3.26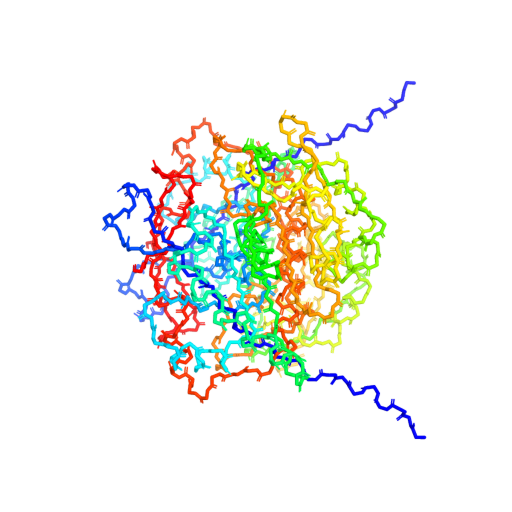2 1 97.62 105 GLY A CA 1
ATOM 808 C C . GLY A 1 105 ? 18.078 22.938 -2.867 1 97.62 105 GLY A C 1
ATOM 809 O O . GLY A 1 105 ? 18.234 22.062 -3.725 1 97.62 105 GLY A O 1
ATOM 810 N N . ASP A 1 106 ? 18.094 22.688 -1.579 1 98.19 106 ASP A N 1
ATOM 811 C CA . ASP A 1 106 ? 18.094 21.344 -1.026 1 98.19 106 ASP A CA 1
ATOM 812 C C . ASP A 1 106 ? 16.656 20.859 -0.757 1 98.19 106 ASP A C 1
ATOM 814 O O . ASP A 1 106 ? 16.125 21.094 0.326 1 98.19 106 ASP A O 1
ATOM 818 N N . TYR A 1 107 ? 16.109 20.203 -1.703 1 98.5 107 TYR A N 1
ATOM 819 C CA . TYR A 1 107 ? 14.688 19.875 -1.743 1 98.5 107 TYR A CA 1
ATOM 820 C C . TYR A 1 107 ? 14.289 19 -0.558 1 98.5 107 TYR A C 1
ATOM 822 O O . TYR A 1 107 ? 14.945 18 -0.277 1 98.5 107 TYR A O 1
ATOM 830 N N . PHE A 1 108 ? 13.188 19.312 0.155 1 98.88 108 PHE A N 1
ATOM 831 C CA . PHE A 1 108 ? 12.703 18.547 1.299 1 98.88 108 PHE A CA 1
ATOM 832 C C . PHE A 1 108 ? 11.211 18.781 1.51 1 98.88 108 PHE A C 1
ATOM 834 O O . PHE A 1 108 ? 10.797 19.844 1.989 1 98.88 108 PHE A O 1
ATOM 841 N N . PRO A 1 109 ? 10.422 17.781 1.239 1 98.94 109 PRO A N 1
ATOM 842 C CA . PRO A 1 109 ? 8.969 17.938 1.358 1 98.94 109 PRO A CA 1
ATOM 843 C C . PRO A 1 109 ? 8.453 17.609 2.754 1 98.94 109 PRO A C 1
ATOM 845 O O . PRO A 1 109 ? 9.055 16.797 3.461 1 98.94 109 PRO A O 1
ATOM 848 N N . ILE A 1 110 ? 7.344 18.25 3.119 1 98.94 110 ILE A N 1
ATOM 849 C CA . ILE A 1 110 ? 6.574 17.938 4.32 1 98.94 110 ILE A CA 1
ATOM 850 C C . ILE A 1 110 ? 5.113 17.703 3.949 1 98.94 110 ILE A C 1
ATOM 852 O O . ILE A 1 110 ? 4.543 18.438 3.139 1 98.94 110 ILE A O 1
ATOM 856 N N . TRP A 1 111 ? 4.562 16.656 4.492 1 98.94 111 TRP A N 1
ATOM 857 C CA . TRP A 1 111 ? 3.137 16.359 4.359 1 98.94 111 TRP A CA 1
ATOM 858 C C . TRP A 1 111 ? 2.457 16.344 5.723 1 98.94 111 TRP A C 1
ATOM 860 O O . TRP A 1 111 ? 2.977 15.758 6.676 1 98.94 111 TRP A O 1
ATOM 870 N N . GLY A 1 112 ? 1.32 17 5.84 1 98.94 112 GLY A N 1
ATOM 871 C CA . GLY A 1 112 ? 0.514 16.969 7.047 1 98.94 112 GLY A CA 1
ATOM 872 C C . GLY A 1 112 ? -0.878 16.406 6.82 1 98.94 112 GLY A C 1
ATOM 873 O O . GLY A 1 112 ? -1.577 16.828 5.895 1 98.94 112 GLY A O 1
ATOM 874 N N . THR A 1 113 ? -1.314 15.461 7.625 1 98.94 113 THR A N 1
ATOM 875 C CA . THR A 1 113 ? -2.66 14.898 7.59 1 98.94 113 THR A CA 1
ATOM 876 C C . THR A 1 113 ? -3.445 15.297 8.836 1 98.94 113 THR A C 1
ATOM 878 O O . THR A 1 113 ? -2.971 15.109 9.961 1 98.94 113 THR A O 1
ATOM 881 N N . CYS A 1 114 ? -4.668 15.891 8.648 1 98.75 114 CYS A N 1
ATOM 882 C CA . CYS A 1 114 ? -5.578 16.266 9.727 1 98.75 114 CYS A CA 1
ATOM 883 C C . CYS A 1 114 ? -4.895 17.219 10.711 1 98.75 114 CYS A C 1
ATOM 885 O O . CYS A 1 114 ? -4.578 18.344 10.359 1 98.75 114 CYS A O 1
ATOM 887 N N . MET A 1 115 ? -4.5 16.719 11.875 1 98.69 115 MET A N 1
ATOM 888 C CA . MET A 1 115 ? -3.795 17.578 12.82 1 98.69 115 MET A CA 1
ATOM 889 C C . MET A 1 115 ? -2.457 18.031 12.25 1 98.69 115 MET A C 1
ATOM 891 O O . MET A 1 115 ? -2.027 19.156 12.484 1 98.69 115 MET A O 1
ATOM 895 N N . GLY A 1 116 ? -1.797 17.141 11.453 1 98.81 116 GLY A N 1
ATOM 896 C CA . GLY A 1 116 ? -0.553 17.516 10.797 1 98.81 116 GLY A CA 1
ATOM 897 C C . GLY A 1 116 ? -0.7 18.719 9.891 1 98.81 116 GLY A C 1
ATOM 898 O O . GLY A 1 116 ? 0.171 19.594 9.852 1 98.81 116 GLY A O 1
ATOM 899 N N . MET A 1 117 ? -1.755 18.75 9.125 1 98.94 117 MET A N 1
ATOM 900 C CA . MET A 1 117 ? -2.016 19.922 8.297 1 98.94 117 MET A CA 1
ATOM 901 C C . MET A 1 117 ? -2.291 21.141 9.164 1 98.94 117 MET A C 1
ATOM 903 O O . MET A 1 117 ? -1.802 22.234 8.875 1 98.94 117 MET A O 1
ATOM 907 N N . GLN A 1 118 ? -3.098 20.938 10.203 1 98.94 118 GLN A N 1
ATOM 908 C CA . GLN A 1 118 ? -3.396 22.031 11.125 1 98.94 118 GLN A CA 1
ATOM 909 C C . GLN A 1 118 ? -2.117 22.625 11.703 1 98.94 118 GLN A C 1
ATOM 911 O O . GLN A 1 118 ? -1.96 23.859 11.742 1 98.94 118 GLN A O 1
ATOM 916 N N . LEU A 1 119 ? -1.241 21.75 12.086 1 98.88 119 LEU A N 1
ATOM 917 C CA . LEU A 1 119 ? 0.022 22.203 12.656 1 98.88 119 LEU A CA 1
ATOM 918 C C . LEU A 1 119 ? 0.831 22.984 11.633 1 98.88 119 LEU A C 1
ATOM 920 O O . LEU A 1 119 ? 1.448 24 11.969 1 98.88 119 LEU A O 1
ATOM 924 N N . LEU A 1 120 ? 0.84 22.562 10.375 1 98.88 120 LEU A N 1
ATOM 925 C CA . LEU A 1 120 ? 1.529 23.297 9.32 1 98.88 120 LEU A CA 1
ATOM 926 C C . LEU A 1 120 ? 0.986 24.719 9.219 1 98.88 120 LEU A C 1
ATOM 928 O O . LEU A 1 120 ? 1.753 25.672 9.047 1 98.88 120 LEU A O 1
ATOM 932 N N . THR A 1 121 ? -0.342 24.875 9.32 1 98.88 121 THR A N 1
ATOM 933 C CA . THR A 1 121 ? -0.926 26.203 9.227 1 98.88 121 THR A CA 1
ATOM 934 C C . THR A 1 121 ? -0.525 27.047 10.43 1 98.88 121 THR A C 1
ATOM 936 O O . THR A 1 121 ? -0.302 28.25 10.297 1 98.88 121 THR A O 1
ATOM 939 N N . VAL A 1 122 ? -0.445 26.438 11.61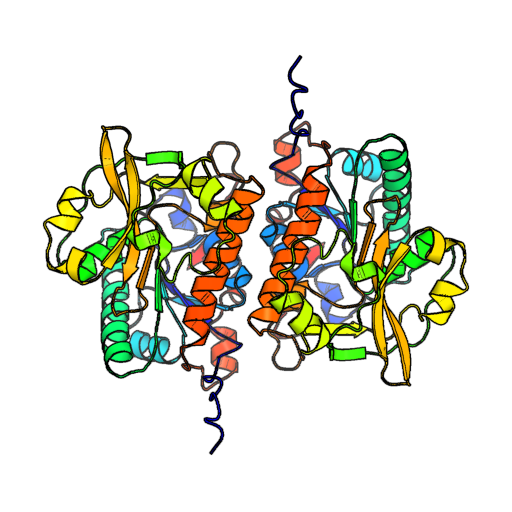7 1 98.88 122 VAL A N 1
ATOM 940 C CA . VAL A 1 122 ? -0.022 27.156 12.812 1 98.88 122 VAL A CA 1
ATOM 941 C C . VAL A 1 122 ? 1.423 27.625 12.656 1 98.88 122 VAL A C 1
ATOM 943 O O . VAL A 1 122 ? 1.754 28.766 12.992 1 98.88 122 VAL A O 1
ATOM 946 N N . LEU A 1 123 ? 2.279 26.734 12.148 1 98.81 123 LEU A N 1
ATOM 947 C CA . LEU A 1 123 ? 3.691 27.047 11.969 1 98.81 123 LEU A CA 1
ATOM 948 C C . LEU A 1 123 ? 3.873 28.188 10.977 1 98.81 123 LEU A C 1
ATOM 950 O O . LEU A 1 123 ? 4.695 29.078 11.195 1 98.81 123 LEU A O 1
ATOM 954 N N . VAL A 1 124 ? 3.102 28.234 9.875 1 98.81 124 VAL A N 1
ATOM 955 C CA . VAL A 1 124 ? 3.215 29.25 8.836 1 98.81 124 VAL A CA 1
ATOM 956 C C . VAL A 1 124 ? 2.633 30.578 9.344 1 98.81 124 VAL A C 1
ATOM 958 O O . VAL A 1 124 ? 3.256 31.625 9.203 1 98.81 124 VAL A O 1
ATOM 961 N N . ALA A 1 125 ? 1.471 30.5 9.992 1 98.69 125 ALA A N 1
ATOM 962 C CA . ALA A 1 125 ? 0.768 31.703 10.453 1 98.69 125 ALA A CA 1
ATOM 963 C C . ALA A 1 125 ? 1.447 32.312 11.68 1 98.69 125 ALA A C 1
ATOM 965 O O . ALA A 1 125 ? 1.323 33.5 11.938 1 98.69 125 ALA A O 1
ATOM 966 N N . GLY A 1 126 ? 2.111 31.453 12.477 1 97.88 126 GLY A N 1
ATOM 967 C CA . GLY A 1 126 ? 2.725 31.891 13.719 1 97.88 126 GLY A CA 1
ATOM 968 C C . GLY A 1 126 ? 1.744 31.953 14.875 1 97.88 126 GLY A C 1
ATOM 969 O O . GLY A 1 126 ? 2.088 32.438 15.961 1 97.88 126 GLY A O 1
ATOM 970 N N . LYS A 1 127 ? 0.562 31.516 14.664 1 97.38 127 LYS A N 1
ATOM 971 C CA . LYS A 1 127 ? -0.489 31.469 15.672 1 97.38 127 LYS A CA 1
ATOM 972 C C . LYS A 1 127 ? -1.574 30.469 15.289 1 97.38 127 LYS A C 1
ATOM 974 O O . LYS A 1 127 ? -1.709 30.109 14.125 1 97.38 127 LYS A O 1
ATOM 979 N N . ASN A 1 128 ? -2.295 30 16.281 1 98.44 128 ASN A N 1
ATOM 980 C CA . ASN A 1 128 ? -3.389 29.047 16.062 1 98.44 128 ASN A CA 1
ATOM 981 C C . ASN A 1 128 ? -4.645 29.75 15.555 1 98.44 128 ASN A C 1
ATOM 983 O O . ASN A 1 128 ? -5.25 30.547 16.281 1 98.44 128 ASN A O 1
ATOM 987 N N . LEU A 1 129 ? -5.086 29.484 14.352 1 98.31 129 LEU A N 1
ATOM 988 C CA . LEU A 1 129 ? -6.242 30.125 13.734 1 98.31 129 LEU A CA 1
ATOM 989 C C . LEU A 1 129 ? -7.379 29.125 13.547 1 98.31 129 LEU A C 1
ATOM 991 O O . LEU A 1 129 ? -8.297 29.359 12.758 1 98.31 129 LEU A O 1
ATOM 995 N N . LEU A 1 130 ? -7.266 28 14.172 1 98.56 130 LEU A N 1
ATOM 996 C CA . LEU A 1 130 ? -8.281 26.953 14.031 1 98.56 130 LEU A CA 1
ATOM 997 C C . LEU A 1 130 ? -9.609 27.406 14.625 1 98.56 130 LEU A C 1
ATOM 999 O O . LEU A 1 130 ? -9.633 28.203 15.57 1 98.56 130 LEU A O 1
ATOM 1003 N N . SER A 1 131 ? -10.648 26.938 14.023 1 98.38 131 SER A N 1
ATOM 1004 C CA . SER A 1 131 ? -12.023 27.109 14.469 1 98.38 131 SER A CA 1
ATOM 1005 C C . SER A 1 131 ? -12.758 25.766 14.539 1 98.38 131 SER A C 1
ATOM 1007 O O . SER A 1 131 ? -12.25 24.75 14.062 1 98.38 131 SER A O 1
ATOM 1009 N N . ASN A 1 132 ? -13.867 25.844 15.219 1 98.19 132 ASN A N 1
ATOM 1010 C CA . ASN A 1 132 ? -14.719 24.656 15.203 1 98.19 132 ASN A CA 1
ATOM 1011 C C . ASN A 1 132 ? -15.219 24.344 13.797 1 98.19 132 ASN A C 1
ATOM 1013 O O . ASN A 1 132 ? -16 25.109 13.227 1 98.19 132 ASN A O 1
ATOM 1017 N N . THR A 1 133 ? -14.727 23.312 13.203 1 98.44 133 THR A N 1
ATOM 1018 C CA . THR A 1 133 ? -15.125 22.828 11.883 1 98.44 133 THR A CA 1
ATOM 1019 C C . THR A 1 133 ? -15.344 21.328 11.906 1 98.44 133 THR A C 1
ATOM 1021 O O . THR A 1 133 ? -14.789 20.594 11.078 1 98.44 133 THR A O 1
ATOM 1024 N N . THR A 1 134 ? -16.281 20.922 12.68 1 98.38 134 THR A N 1
ATOM 1025 C CA . THR A 1 134 ? -16.453 19.516 12.992 1 98.38 134 THR A CA 1
ATOM 1026 C C . THR A 1 134 ? -16.906 18.734 11.758 1 98.38 134 THR A C 1
ATOM 1028 O O . THR A 1 134 ? -17.891 19.094 11.117 1 98.38 134 THR A O 1
ATOM 1031 N N . ALA A 1 135 ? -16.234 17.844 11.32 1 98.25 135 ALA A N 1
ATOM 1032 C CA . ALA A 1 135 ? -16.562 16.734 10.422 1 98.25 135 ALA A CA 1
ATOM 1033 C C . ALA A 1 135 ? -16.062 15.406 10.984 1 98.25 135 ALA A C 1
ATOM 1035 O O . ALA A 1 135 ? -14.859 15.109 10.922 1 98.25 135 ALA A O 1
ATOM 1036 N N . GLU A 1 136 ? -16.906 14.672 11.578 1 97.5 136 GLU A N 1
ATOM 1037 C CA . GLU A 1 136 ? -16.516 13.484 12.336 1 97.5 136 GLU A CA 1
ATOM 1038 C C . GLU A 1 136 ? -17.188 12.234 11.773 1 97.5 136 GLU A C 1
ATOM 1040 O O . GLU A 1 136 ? -18.406 12.172 11.656 1 97.5 136 GLU A O 1
ATOM 1045 N N . ASN A 1 137 ? -16.328 11.266 11.516 1 97.75 137 ASN A N 1
ATOM 1046 C CA . ASN A 1 137 ? -16.766 9.961 11.039 1 97.75 137 ASN A CA 1
ATOM 1047 C C . ASN A 1 137 ? -17.672 10.094 9.82 1 97.75 137 ASN A C 1
ATOM 1049 O O . ASN A 1 137 ? -18.781 9.547 9.797 1 97.75 137 ASN A O 1
ATOM 1053 N N . ILE A 1 138 ? -17.172 10.805 8.852 1 98.38 138 ILE A N 1
ATOM 1054 C CA . ILE A 1 138 ? -17.938 11.039 7.633 1 98.38 138 ILE A CA 1
ATOM 1055 C C . ILE A 1 138 ? -17 11.109 6.434 1 98.38 138 ILE A C 1
ATOM 1057 O O . ILE A 1 138 ? -15.891 11.648 6.531 1 98.38 138 ILE A O 1
ATOM 1061 N N . ALA A 1 139 ? -17.375 10.5 5.359 1 98.5 139 ALA A N 1
ATOM 1062 C CA . ALA A 1 139 ? -16.688 10.656 4.078 1 98.5 139 ALA A CA 1
ATOM 1063 C C . ALA A 1 139 ? -17.359 11.727 3.223 1 98.5 139 ALA A C 1
ATOM 1065 O O . ALA A 1 139 ? -18.594 11.797 3.164 1 98.5 139 ALA A O 1
ATOM 1066 N N . LEU A 1 140 ? -16.547 12.602 2.557 1 98.75 140 LEU A N 1
ATOM 1067 C CA . LEU A 1 140 ? -17.078 13.727 1.799 1 98.75 140 LEU A CA 1
ATOM 1068 C C . LEU A 1 140 ? -16.422 13.82 0.427 1 98.75 140 LEU A C 1
ATOM 1070 O O . LEU A 1 140 ? -15.25 13.492 0.273 1 98.75 140 LEU A O 1
ATOM 1074 N N . PRO A 1 141 ? -17.234 14.242 -0.55 1 98.75 141 PRO A N 1
ATOM 1075 C CA . PRO A 1 141 ? -16.547 14.758 -1.742 1 98.75 141 PRO A CA 1
ATOM 1076 C C . PRO A 1 141 ? -15.812 16.062 -1.481 1 98.75 141 PRO A C 1
ATOM 1078 O O . PRO A 1 141 ? -16.078 16.75 -0.488 1 98.75 141 PRO A O 1
ATOM 1081 N N . LEU A 1 142 ? -14.898 16.406 -2.293 1 98.81 142 LEU A N 1
ATOM 1082 C CA . LEU A 1 142 ? -14.164 17.656 -2.141 1 98.81 142 LEU A CA 1
ATOM 1083 C C . LEU A 1 142 ? -14.773 18.75 -3.018 1 98.81 142 LEU A C 1
ATOM 1085 O O . LEU A 1 142 ? -15.172 18.484 -4.156 1 98.81 142 LEU A O 1
ATOM 1089 N N . ASN A 1 143 ? -14.914 19.906 -2.471 1 98.75 143 ASN A N 1
ATOM 1090 C CA . ASN A 1 143 ? -15.141 21.094 -3.287 1 98.75 143 ASN A CA 1
ATOM 1091 C C . ASN A 1 143 ? -13.828 21.672 -3.807 1 98.75 143 ASN A C 1
ATOM 1093 O O . ASN A 1 143 ? -13.172 22.438 -3.105 1 98.75 143 ASN A O 1
ATOM 1097 N N . LEU A 1 144 ? -13.531 21.391 -5.016 1 98.56 144 LEU A N 1
ATOM 1098 C CA . LEU A 1 144 ? -12.258 21.812 -5.574 1 98.56 144 LEU A CA 1
ATOM 1099 C C . LEU A 1 144 ? -12.289 23.297 -5.938 1 98.56 144 LEU A C 1
ATOM 1101 O O . LEU A 1 144 ? -13.297 23.797 -6.43 1 98.56 144 LEU A O 1
ATOM 1105 N N . THR A 1 145 ? -11.195 23.953 -5.664 1 98.25 145 THR A N 1
ATOM 1106 C CA . THR A 1 145 ? -11.023 25.328 -6.121 1 98.25 145 THR A CA 1
ATOM 1107 C C . THR A 1 145 ? -10.406 25.359 -7.52 1 98.25 145 THR A C 1
ATOM 1109 O O . THR A 1 145 ? -10.039 24.312 -8.062 1 98.25 145 THR A O 1
ATOM 1112 N N . THR A 1 146 ? -10.281 26.578 -8.078 1 96.44 146 THR A N 1
ATOM 1113 C CA . THR A 1 146 ? -9.672 26.734 -9.398 1 96.44 146 THR A CA 1
ATOM 1114 C C . THR A 1 146 ? -8.211 26.312 -9.367 1 96.44 146 THR A C 1
ATOM 1116 O O . THR A 1 146 ? -7.688 25.781 -10.352 1 96.44 146 THR A O 1
ATOM 1119 N N . GLU A 1 147 ? -7.574 26.5 -8.234 1 96.5 147 GLU A N 1
ATOM 1120 C CA . GLU A 1 147 ? -6.148 26.203 -8.102 1 96.5 147 GLU A CA 1
ATOM 1121 C C . GLU A 1 147 ? -5.891 24.703 -8.156 1 96.5 147 GLU A C 1
ATOM 1123 O O . GLU A 1 147 ? -4.77 24.266 -8.438 1 96.5 147 GLU A O 1
ATOM 1128 N N . ALA A 1 148 ? -6.895 23.875 -7.879 1 96.88 148 ALA A N 1
ATOM 1129 C CA . ALA A 1 148 ? -6.734 22.422 -7.844 1 96.88 148 ALA A CA 1
ATOM 1130 C C . ALA A 1 148 ? -6.352 21.875 -9.219 1 96.88 148 ALA A C 1
ATOM 1132 O O . ALA A 1 148 ? -5.625 20.891 -9.32 1 96.88 148 ALA A O 1
ATOM 1133 N N . HIS A 1 149 ? -6.746 22.516 -10.289 1 92.06 149 HIS A N 1
ATOM 1134 C CA . HIS A 1 149 ? -6.562 22.016 -11.648 1 92.06 149 HIS A CA 1
ATOM 1135 C C . HIS A 1 149 ? -5.129 22.219 -12.117 1 92.06 149 HIS A C 1
ATOM 1137 O O . HIS A 1 149 ? -4.688 21.562 -13.07 1 92.06 149 HIS A O 1
ATOM 1143 N N . SER A 1 150 ? -4.406 23.094 -11.438 1 93.69 150 SER A N 1
ATOM 1144 C CA . SER A 1 150 ? -3.01 23.312 -11.789 1 93.69 150 SER A CA 1
ATOM 1145 C C . SER A 1 150 ? -2.08 22.891 -10.656 1 93.69 150 SER A C 1
ATOM 1147 O O . SER A 1 150 ? -0.899 23.25 -10.656 1 93.69 150 SER A O 1
ATOM 1149 N N . SER A 1 151 ? -2.639 22.234 -9.734 1 97.12 151 SER A N 1
ATOM 1150 C CA . SER A 1 151 ? -1.857 21.844 -8.57 1 97.12 151 SER A CA 1
ATOM 1151 C C . SER A 1 151 ? -0.861 20.734 -8.906 1 97.12 151 SER A C 1
ATOM 1153 O O . SER A 1 151 ? -1.058 20 -9.875 1 97.12 151 SER A O 1
ATOM 1155 N N . ARG A 1 152 ? 0.221 20.656 -8.141 1 97.75 152 ARG A N 1
ATOM 1156 C CA . ARG A 1 152 ? 1.152 19.531 -8.219 1 97.75 152 ARG A CA 1
ATOM 1157 C C . ARG A 1 152 ? 0.516 18.25 -7.691 1 97.75 152 ARG A C 1
ATOM 1159 O O . ARG A 1 152 ? 0.684 17.188 -8.273 1 97.75 152 ARG A O 1
ATOM 1166 N N . MET A 1 153 ? -0.26 18.359 -6.668 1 97.88 153 MET A N 1
ATOM 1167 C CA . MET A 1 153 ? -0.829 17.219 -5.945 1 97.88 153 MET A CA 1
ATOM 1168 C C . MET A 1 153 ? -1.744 16.406 -6.848 1 97.88 153 MET A C 1
ATOM 1170 O O . MET A 1 153 ? -1.725 15.172 -6.805 1 97.88 153 MET A O 1
ATOM 1174 N N . PHE A 1 154 ? -2.547 17.062 -7.672 1 97.5 154 PHE A N 1
ATOM 1175 C CA . PHE A 1 154 ? -3.568 16.375 -8.453 1 97.5 154 PHE A CA 1
ATOM 1176 C C . PHE A 1 154 ? -3.16 16.281 -9.922 1 97.5 154 PHE A C 1
ATOM 1178 O O . PHE A 1 154 ? -3.949 15.844 -10.758 1 97.5 154 PHE A O 1
ATOM 1185 N N . LYS A 1 155 ? -1.946 16.609 -10.234 1 93.19 155 LYS A N 1
ATOM 1186 C CA . LYS A 1 155 ? -1.481 16.734 -11.617 1 93.19 155 LYS A CA 1
ATOM 1187 C C . LYS A 1 155 ? -1.667 15.43 -12.383 1 93.19 155 LYS A C 1
ATOM 1189 O O . LYS A 1 155 ? -2.037 15.445 -13.562 1 93.19 155 LYS A O 1
ATOM 1194 N N . ASP A 1 156 ? -1.514 14.305 -11.742 1 87.44 156 ASP A N 1
ATOM 1195 C CA . ASP A 1 156 ? -1.504 13.031 -12.453 1 87.44 156 ASP A CA 1
ATOM 1196 C C . ASP A 1 156 ? -2.816 12.273 -12.242 1 87.44 156 ASP A C 1
ATOM 1198 O O . ASP A 1 156 ? -2.908 11.086 -12.547 1 87.44 156 ASP A O 1
ATOM 1202 N N . PHE A 1 157 ? -3.77 12.953 -11.672 1 95.31 157 PHE A N 1
ATOM 1203 C CA . PHE A 1 157 ? -5.066 12.305 -11.508 1 95.31 157 PHE A CA 1
ATOM 1204 C C . PHE A 1 157 ? -5.801 12.219 -12.844 1 95.31 157 PHE A C 1
ATOM 1206 O O . PHE A 1 157 ? -5.914 13.211 -13.562 1 95.31 157 PHE A O 1
ATOM 1213 N N . PRO A 1 158 ? -6.348 11 -13.219 1 94.25 158 PRO A N 1
ATOM 1214 C CA . PRO A 1 158 ? -7.207 10.922 -14.406 1 94.25 158 PRO A CA 1
ATOM 1215 C C . PRO A 1 158 ? -8.469 11.766 -14.273 1 94.25 158 PRO A C 1
ATOM 1217 O O . PRO A 1 158 ? -8.977 11.961 -13.164 1 94.25 158 PRO A O 1
ATOM 1220 N N . ASP A 1 159 ? -9.016 12.156 -15.391 1 94.5 159 ASP A N 1
ATOM 1221 C CA . ASP A 1 159 ? -10.195 13.016 -15.414 1 94.5 159 ASP A CA 1
ATOM 1222 C C . ASP A 1 159 ? -11.359 12.367 -14.672 1 94.5 159 ASP A C 1
ATOM 1224 O O . ASP A 1 159 ? -12.078 13.031 -13.922 1 94.5 159 ASP A O 1
ATOM 1228 N N . GLU A 1 160 ? -11.477 11.133 -14.922 1 95.5 160 GLU A N 1
ATOM 1229 C CA . GLU A 1 160 ? -12.57 10.422 -14.273 1 95.5 160 GLU A CA 1
ATOM 1230 C C . GLU A 1 160 ? -12.422 10.445 -12.75 1 95.5 160 GLU A C 1
ATOM 1232 O O . GLU A 1 160 ? -13.422 10.555 -12.031 1 95.5 160 GLU A O 1
ATOM 1237 N N . LEU A 1 161 ? -11.242 10.367 -12.328 1 96.62 161 LEU A N 1
ATOM 1238 C CA . LEU A 1 161 ? -11 10.383 -10.891 1 96.62 161 LEU A CA 1
ATOM 1239 C C . LEU A 1 161 ? -11.219 11.773 -10.312 1 96.62 161 LEU A C 1
ATOM 1241 O O . LEU A 1 161 ? -11.727 11.914 -9.195 1 96.62 161 LEU A O 1
ATOM 1245 N N . MET A 1 162 ? -10.812 12.805 -11.047 1 97.12 162 MET A N 1
ATOM 1246 C CA . MET A 1 162 ? -11.055 14.18 -10.617 1 97.12 162 MET A CA 1
ATOM 1247 C C . MET A 1 162 ? -12.547 14.453 -10.484 1 97.12 162 MET A C 1
ATOM 1249 O O . MET A 1 162 ? -12.977 15.125 -9.547 1 97.12 162 MET A O 1
ATOM 1253 N N . LYS A 1 163 ? -13.273 13.883 -11.422 1 97.69 163 LYS A N 1
ATOM 1254 C CA . LYS A 1 163 ? -14.727 14.008 -11.352 1 97.69 163 LYS A CA 1
ATOM 1255 C C . LYS A 1 163 ? -15.281 13.289 -10.125 1 97.69 163 LYS A C 1
ATOM 1257 O O . LYS A 1 163 ? -16.109 13.836 -9.398 1 97.69 163 LYS A O 1
ATOM 1262 N N . ALA A 1 164 ? -14.82 12.094 -9.898 1 98.25 164 ALA A N 1
ATOM 1263 C CA . ALA A 1 164 ? -15.273 11.305 -8.75 1 98.25 164 ALA A CA 1
ATOM 1264 C C . ALA A 1 164 ? -14.953 12.023 -7.441 1 98.25 164 ALA A C 1
ATOM 1266 O O . ALA A 1 164 ? -15.734 11.977 -6.492 1 98.25 164 ALA A O 1
ATOM 1267 N N . LEU A 1 165 ? -13.82 12.68 -7.406 1 97.88 165 LEU A N 1
ATOM 1268 C CA . LEU A 1 165 ? -13.344 13.383 -6.219 1 97.88 165 LEU A CA 1
ATOM 1269 C C . LEU A 1 165 ? -14.344 14.445 -5.777 1 97.88 165 LEU A C 1
ATOM 1271 O O . LEU A 1 165 ? -14.469 14.734 -4.586 1 97.88 165 LEU A O 1
ATOM 1275 N N . THR A 1 166 ? -15.125 15.008 -6.703 1 98.12 166 THR A N 1
ATOM 1276 C CA . THR A 1 166 ? -16.047 16.094 -6.406 1 98.12 166 THR A CA 1
ATOM 1277 C C . THR A 1 166 ? -17.469 15.57 -6.207 1 98.12 166 THR A C 1
ATOM 1279 O O . THR A 1 166 ? -18.344 16.297 -5.738 1 98.12 166 THR A O 1
ATOM 1282 N N . GLN A 1 167 ? -17.688 14.266 -6.52 1 98.56 167 GLN A N 1
ATOM 1283 C CA . GLN A 1 167 ? -19.062 13.773 -6.57 1 98.56 167 GLN A CA 1
ATOM 1284 C C . GLN A 1 167 ? -19.281 12.648 -5.566 1 98.56 167 GLN A C 1
ATOM 1286 O O . GLN A 1 167 ? -20.406 12.43 -5.113 1 98.56 167 GLN A O 1
ATOM 1291 N N . GLU A 1 168 ? -18.25 11.938 -5.289 1 98.62 168 GLU A N 1
ATOM 1292 C CA . GLU A 1 168 ? -18.359 10.773 -4.426 1 98.62 168 GLU A CA 1
ATOM 1293 C C . GLU A 1 168 ? -17.734 11.039 -3.059 1 98.62 168 GLU A C 1
ATOM 1295 O O . GLU A 1 168 ? -16.812 11.852 -2.941 1 98.62 168 GLU A O 1
ATOM 1300 N N . PRO A 1 169 ? -18.203 10.445 -1.97 1 98.56 169 PRO A N 1
ATOM 1301 C CA . PRO A 1 169 ? -17.609 10.586 -0.639 1 98.56 169 PRO A CA 1
ATOM 1302 C C . PRO A 1 169 ? -16.297 9.797 -0.495 1 98.56 169 PRO A C 1
ATOM 1304 O O . PRO A 1 169 ? -16.297 8.719 0.108 1 98.56 169 PRO A O 1
ATOM 1307 N N . LEU A 1 170 ? -15.211 10.375 -0.934 1 98.75 170 LEU A N 1
ATOM 1308 C CA . LEU A 1 170 ? -13.961 9.625 -1.081 1 98.75 170 LEU A CA 1
ATOM 1309 C C . LEU A 1 170 ? -12.961 10.023 -0.004 1 98.75 170 LEU A C 1
ATOM 1311 O O . LEU A 1 170 ? -11.875 9.438 0.086 1 98.75 170 LEU A O 1
ATOM 1315 N N . THR A 1 171 ? -13.289 11 0.814 1 98.88 171 THR A N 1
ATOM 1316 C CA . THR A 1 171 ? -12.328 11.516 1.785 1 98.88 171 THR A CA 1
ATOM 1317 C C . THR A 1 171 ? -12.875 11.391 3.203 1 98.88 171 THR A C 1
ATOM 1319 O O . THR A 1 171 ? -13.898 12 3.535 1 98.88 171 THR A O 1
ATOM 1322 N N . GLY A 1 172 ? -12.195 10.562 4.023 1 98.75 172 GLY A N 1
ATOM 1323 C CA . GLY A 1 172 ? -12.625 10.367 5.398 1 98.75 172 GLY A CA 1
ATOM 1324 C C . GLY A 1 172 ? -12.227 11.508 6.316 1 98.75 172 GLY A C 1
ATOM 1325 O O . GLY A 1 172 ? -11.07 11.938 6.316 1 98.75 172 GLY A O 1
ATOM 1326 N N . ASN A 1 173 ? -13.172 12.047 7.074 1 98.81 173 ASN A N 1
ATOM 1327 C CA . ASN A 1 173 ? -12.953 13.148 8 1 98.81 173 ASN A CA 1
ATOM 1328 C C . ASN A 1 173 ? -13.234 12.727 9.445 1 98.81 173 ASN A C 1
ATOM 1330 O O . ASN A 1 173 ? -14.258 12.102 9.719 1 98.81 173 ASN A O 1
ATOM 1334 N N . PHE A 1 174 ? -12.289 13.047 10.312 1 97.88 174 PHE A N 1
ATOM 1335 C CA . PHE A 1 174 ? -12.359 12.695 11.727 1 97.88 174 PHE A CA 1
ATOM 1336 C C . PHE A 1 174 ? -11.773 13.812 12.586 1 97.88 174 PHE A C 1
ATOM 1338 O O . PHE A 1 174 ? -10.914 13.555 13.438 1 97.88 174 PHE A O 1
ATOM 1345 N N . HIS A 1 175 ? -12.305 15 12.414 1 97.94 175 HIS A N 1
ATOM 1346 C CA . HIS A 1 175 ? -11.742 16.156 13.125 1 97.94 175 HIS A CA 1
ATOM 1347 C C . HIS A 1 175 ? -12.844 17.047 13.664 1 97.94 175 HIS A C 1
ATOM 1349 O O . HIS A 1 175 ? -13.961 17.062 13.148 1 97.94 175 HIS A O 1
ATOM 1355 N N . HIS A 1 176 ? -12.477 17.828 14.68 1 97.94 176 HIS A N 1
ATOM 1356 C CA . HIS A 1 176 ? -13.391 18.797 15.281 1 97.94 176 HIS A CA 1
ATOM 1357 C C . HIS A 1 176 ? -12.969 20.219 14.945 1 97.94 176 HIS A C 1
ATOM 1359 O O . HIS A 1 176 ? -13.781 21.141 14.992 1 97.94 176 HIS A O 1
ATOM 1365 N N . TYR A 1 177 ? -11.703 20.375 14.633 1 98.38 177 TYR A N 1
ATOM 1366 C CA . TYR A 1 177 ? -11.18 21.719 14.367 1 98.38 177 TYR A CA 1
ATOM 1367 C C . TYR A 1 177 ? -10.516 21.781 12.992 1 98.38 177 TYR A C 1
ATOM 1369 O O . TYR A 1 177 ? -10.125 20.75 12.438 1 98.38 177 TYR A O 1
ATOM 1377 N N . GLY A 1 178 ? -10.461 22.891 12.422 1 98.56 178 GLY A N 1
ATOM 1378 C CA . GLY A 1 178 ? -9.797 23.188 11.164 1 98.56 178 GLY A CA 1
ATOM 1379 C C . GLY A 1 178 ? -9.711 24.672 10.875 1 98.56 178 GLY A C 1
ATOM 1380 O O . GLY A 1 178 ? -10.141 25.484 11.688 1 98.56 178 GLY A O 1
ATOM 1381 N N . VAL A 1 179 ? -9.07 25.016 9.82 1 98.88 179 VAL A N 1
ATOM 1382 C CA . VAL A 1 179 ? -8.969 26.406 9.375 1 98.88 179 VAL A CA 1
ATOM 1383 C C . VAL A 1 179 ? -10.141 26.75 8.469 1 98.88 179 VAL A C 1
ATOM 1385 O O . VAL A 1 179 ? -10.391 26.062 7.477 1 98.88 179 VAL A O 1
ATOM 1388 N N . THR A 1 180 ? -10.883 27.75 8.852 1 98.88 180 THR A N 1
ATOM 1389 C CA . THR A 1 180 ? -11.945 28.172 7.949 1 98.88 180 THR A CA 1
ATOM 1390 C C . THR A 1 180 ? -11.367 28.859 6.711 1 98.88 180 THR A C 1
ATOM 1392 O O . THR A 1 180 ? -10.266 29.406 6.762 1 98.88 180 THR A O 1
ATOM 1395 N N . VAL A 1 181 ? -12.141 28.844 5.664 1 98.81 181 VAL A N 1
ATOM 1396 C CA . VAL A 1 181 ? -11.734 29.531 4.441 1 98.81 181 VAL A CA 1
ATOM 1397 C C . VAL A 1 181 ? -11.547 31.016 4.723 1 98.81 181 VAL A C 1
ATOM 1399 O O . VAL A 1 181 ? -10.609 31.625 4.215 1 98.81 181 VAL A O 1
ATOM 1402 N N . LYS A 1 182 ? -12.406 31.562 5.539 1 98.56 182 LYS A N 1
ATOM 1403 C CA . LYS A 1 182 ? -12.297 32.969 5.926 1 98.56 182 LYS A CA 1
ATOM 1404 C C . LYS A 1 182 ? -10.969 33.25 6.617 1 98.56 182 LYS A C 1
ATOM 1406 O O . LYS A 1 182 ? -10.242 34.188 6.227 1 98.56 182 LYS A O 1
ATOM 1411 N N . ASN A 1 183 ? -10.633 32.438 7.648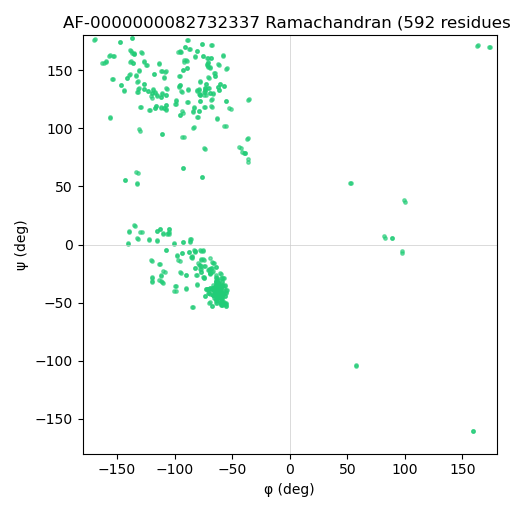 1 98.69 183 ASN A N 1
ATOM 1412 C CA . ASN A 1 183 ? -9.391 32.625 8.383 1 98.69 183 ASN A CA 1
ATOM 1413 C C . ASN A 1 183 ? -8.172 32.469 7.48 1 98.69 183 ASN A C 1
ATOM 1415 O O . ASN A 1 183 ? -7.168 33.156 7.633 1 98.69 183 ASN A O 1
ATOM 1419 N N . PHE A 1 184 ? -8.258 31.594 6.562 1 98.81 184 PHE A N 1
ATOM 1420 C CA . PHE A 1 184 ? -7.184 31.344 5.609 1 98.81 184 PHE A CA 1
ATOM 1421 C C . PHE A 1 184 ? -6.922 32.562 4.75 1 98.81 184 PHE A C 1
ATOM 1423 O O . PHE A 1 184 ? -5.781 33.031 4.633 1 98.81 184 PHE A O 1
ATOM 1430 N N . HIS A 1 185 ? -7.992 33.156 4.199 1 98.38 185 HIS A N 1
ATOM 1431 C CA . HIS A 1 185 ? -7.859 34.25 3.27 1 98.38 185 HIS A CA 1
ATOM 1432 C C . HIS A 1 185 ? -7.492 35.562 4.004 1 98.38 185 HIS A C 1
ATOM 1434 O O . HIS A 1 185 ? -6.777 36.406 3.459 1 98.38 185 HIS A O 1
ATOM 1440 N N . GLU A 1 186 ? -7.887 35.656 5.23 1 98.38 186 GLU A N 1
ATOM 1441 C CA . GLU A 1 186 ? -7.652 36.875 5.988 1 98.38 186 GLU A CA 1
ATOM 1442 C C . GLU A 1 186 ? -6.238 36.906 6.559 1 98.38 186 GLU A C 1
ATOM 1444 O O . GLU A 1 186 ? -5.754 37.969 6.965 1 98.38 186 GLU A O 1
ATOM 1449 N N . ASN A 1 187 ? -5.66 35.75 6.641 1 98.62 187 ASN A N 1
ATOM 1450 C CA . ASN A 1 187 ? -4.289 35.688 7.137 1 98.62 187 ASN A CA 1
ATOM 1451 C C . ASN A 1 187 ? -3.275 35.75 5.996 1 98.62 187 ASN A C 1
ATOM 1453 O O . ASN A 1 187 ? -3.133 34.812 5.238 1 98.62 187 ASN A O 1
ATOM 1457 N N . GLU A 1 188 ? -2.494 36.812 5.902 1 98.44 188 GLU A N 1
ATOM 1458 C CA . GLU A 1 188 ? -1.577 37.062 4.793 1 98.44 188 GLU A CA 1
ATOM 1459 C C . GLU A 1 188 ? -0.502 35.969 4.711 1 98.44 188 GLU A C 1
ATOM 1461 O O . GLU A 1 188 ? -0.125 35.562 3.619 1 98.44 188 GLU A O 1
ATOM 1466 N N . LYS A 1 189 ? -0.011 35.594 5.809 1 98.62 189 LYS A N 1
ATOM 1467 C CA . LYS A 1 189 ? 1.034 34.562 5.805 1 98.62 189 LYS A CA 1
ATOM 1468 C C . LYS A 1 189 ? 0.521 33.281 5.215 1 98.62 189 LYS A C 1
ATOM 1470 O O . LYS A 1 189 ? 1.198 32.656 4.395 1 98.62 189 LYS A O 1
ATOM 1475 N N . LEU A 1 190 ? -0.685 32.844 5.543 1 98.56 190 LEU A N 1
ATOM 1476 C CA . LEU A 1 190 ? -1.25 31.594 5.086 1 98.56 190 LEU A CA 1
ATOM 1477 C C . LEU A 1 190 ? -1.521 31.625 3.586 1 98.56 190 LEU A C 1
ATOM 1479 O O . LEU A 1 190 ? -1.075 30.75 2.848 1 98.56 190 LEU A O 1
ATOM 1483 N N . HIS A 1 191 ? -2.27 32.688 3.184 1 98.06 191 HIS A N 1
ATOM 1484 C CA . HIS A 1 191 ? -2.699 32.656 1.789 1 98.06 191 HIS A CA 1
ATOM 1485 C C . HIS A 1 191 ? -1.541 32.969 0.851 1 98.06 191 HIS A C 1
ATOM 1487 O O . HIS A 1 191 ? -1.613 32.688 -0.349 1 98.06 191 HIS A O 1
ATOM 1493 N N . SER A 1 192 ? -0.435 33.594 1.385 1 98.56 192 SER A N 1
ATOM 1494 C CA . SER A 1 192 ? 0.75 33.812 0.563 1 98.56 192 SER A CA 1
ATOM 1495 C C . SER A 1 192 ? 1.604 32.562 0.465 1 98.56 192 SER A C 1
ATOM 1497 O O . SER A 1 192 ? 2.328 32.375 -0.514 1 98.56 192 SER A O 1
ATOM 1499 N N . PHE A 1 193 ? 1.512 31.719 1.446 1 98.81 193 PHE A N 1
ATOM 1500 C CA . PHE A 1 193 ? 2.369 30.547 1.551 1 98.81 193 PHE A CA 1
ATOM 1501 C C . PHE A 1 193 ? 1.74 29.359 0.844 1 98.81 193 PHE A C 1
ATOM 1503 O O . PHE A 1 193 ? 2.439 28.562 0.206 1 98.81 193 PHE A O 1
ATOM 1510 N N . PHE A 1 194 ? 0.432 29.234 0.947 1 98.81 194 PHE A N 1
ATOM 1511 C CA . PHE A 1 194 ? -0.253 28.047 0.461 1 98.81 194 PHE A CA 1
ATOM 1512 C C . PHE A 1 194 ? -1.233 28.391 -0.651 1 98.81 194 PHE A C 1
ATOM 1514 O O . PHE A 1 194 ? -1.833 29.469 -0.637 1 98.81 194 PHE A O 1
ATOM 1521 N N . SER A 1 195 ? -1.388 27.453 -1.598 1 98.75 195 SER A N 1
ATOM 1522 C CA . SER A 1 195 ? -2.557 27.422 -2.471 1 98.75 195 SER A CA 1
ATOM 1523 C C . SER A 1 195 ? -3.684 26.609 -1.844 1 98.75 195 SER A C 1
ATOM 1525 O O . SER A 1 195 ? -3.441 25.547 -1.253 1 98.75 195 SER A O 1
ATOM 1527 N N . LEU A 1 196 ? -4.867 27.141 -1.879 1 98.75 196 LEU A N 1
ATOM 1528 C CA . LEU A 1 196 ? -6.062 26.438 -1.43 1 98.75 196 LEU A CA 1
ATOM 1529 C C . LEU A 1 196 ? -6.625 25.547 -2.541 1 98.75 196 LEU A C 1
ATOM 1531 O O . LEU A 1 196 ? -7.09 26.062 -3.562 1 98.75 196 LEU A O 1
ATOM 1535 N N . LEU A 1 197 ? -6.609 24.234 -2.369 1 98.88 197 LEU A N 1
ATOM 1536 C CA . LEU A 1 197 ? -6.961 23.328 -3.459 1 98.88 197 LEU A CA 1
ATOM 1537 C C . LEU A 1 197 ? -8.398 22.844 -3.324 1 98.88 197 LEU A C 1
ATOM 1539 O O . LEU A 1 197 ? -9.062 22.547 -4.324 1 98.88 197 LEU A O 1
ATOM 1543 N N . SER A 1 198 ? -8.852 22.641 -2.082 1 98.94 198 SER A N 1
ATOM 1544 C CA . SER A 1 198 ? -10.227 22.203 -1.883 1 98.94 198 SER A CA 1
ATOM 1545 C C . SER A 1 198 ? -10.758 22.641 -0.527 1 98.94 198 SER A C 1
ATOM 1547 O O . SER A 1 198 ? -9.992 23.047 0.348 1 98.94 198 SER A O 1
ATOM 1549 N N . THR A 1 199 ? -12.055 22.609 -0.408 1 98.88 199 THR A N 1
ATOM 1550 C CA . THR A 1 199 ? -12.773 22.984 0.806 1 98.88 199 THR A CA 1
ATOM 1551 C C . THR A 1 199 ? -13.914 22 1.073 1 98.88 199 THR A C 1
ATOM 1553 O O . THR A 1 199 ? -14.227 21.156 0.235 1 98.88 199 THR A O 1
ATOM 1556 N N . ASN A 1 200 ? -14.422 22.094 2.24 1 98.88 200 ASN A N 1
ATOM 1557 C CA . ASN A 1 200 ? -15.648 21.406 2.625 1 98.88 200 ASN A CA 1
ATOM 1558 C C . ASN A 1 200 ? -16.453 22.219 3.639 1 98.88 200 ASN A C 1
ATOM 1560 O O . ASN A 1 200 ? -16.047 23.328 4.02 1 98.88 200 ASN A O 1
ATOM 1564 N N . THR A 1 201 ? -17.625 21.734 3.961 1 98.69 201 THR A N 1
ATOM 1565 C CA . THR A 1 201 ? -18.5 22.375 4.934 1 98.69 201 THR A CA 1
ATOM 1566 C C . THR A 1 201 ? -18.688 21.484 6.156 1 98.69 201 THR A C 1
ATOM 1568 O O . THR A 1 201 ? -19.016 20.297 6.023 1 98.69 201 THR A O 1
ATOM 1571 N N . ALA A 1 202 ? -18.469 22.078 7.25 1 98.38 202 ALA A N 1
ATOM 1572 C CA . ALA A 1 202 ? -18.609 21.359 8.516 1 98.38 202 ALA A CA 1
ATOM 1573 C C . ALA A 1 202 ? -20.094 21.188 8.875 1 98.38 202 ALA A C 1
ATOM 1575 O O . ALA A 1 202 ? -20.969 21.734 8.211 1 98.38 202 ALA A O 1
ATOM 1576 N N . GLU A 1 203 ? -20.297 20.422 9.922 1 97.19 203 GLU A N 1
ATOM 1577 C CA . GLU A 1 203 ? -21.641 20.172 10.414 1 97.19 203 GLU A CA 1
ATOM 1578 C C . GLU A 1 203 ? -22.344 21.453 10.812 1 97.19 203 GLU A C 1
ATOM 1580 O O . GLU A 1 203 ? -23.562 21.578 10.656 1 97.19 203 GLU A O 1
ATOM 1585 N N . ASN A 1 204 ? -21.656 22.375 11.352 1 97.69 204 ASN A N 1
ATOM 1586 C CA . ASN A 1 204 ? -22.234 23.625 11.836 1 97.69 204 ASN A CA 1
ATOM 1587 C C . ASN A 1 204 ? -22.312 24.656 10.727 1 97.69 204 ASN A C 1
ATOM 1589 O O . ASN A 1 204 ? -22.609 25.828 10.984 1 97.69 204 ASN A O 1
ATOM 1593 N N . GLY A 1 205 ? -21.922 24.281 9.508 1 98 205 GLY A N 1
ATOM 1594 C CA . GLY A 1 205 ? -22.031 25.203 8.383 1 98 205 GLY A CA 1
ATOM 1595 C C . GLY A 1 205 ? -20.734 25.922 8.07 1 98 205 GLY A C 1
ATOM 1596 O O . GLY A 1 205 ? -20.625 26.594 7.043 1 98 205 GLY A O 1
ATOM 1597 N N . ALA A 1 206 ? -19.766 25.75 8.898 1 98.31 206 ALA A N 1
ATOM 1598 C CA . ALA A 1 206 ? -18.484 26.422 8.672 1 98.31 206 ALA A CA 1
ATOM 1599 C C . ALA A 1 206 ? -17.797 25.875 7.418 1 98.31 206 ALA A C 1
ATOM 1601 O O . ALA A 1 206 ? -17.734 24.672 7.203 1 98.31 206 ALA A O 1
ATOM 1602 N N . HIS A 1 207 ? -17.391 26.797 6.578 1 98.69 207 HIS A N 1
ATOM 1603 C CA . HIS A 1 207 ? -16.594 26.469 5.395 1 98.69 207 HIS A CA 1
ATOM 1604 C C . HIS A 1 207 ? -15.117 26.344 5.742 1 98.69 207 HIS A C 1
ATOM 1606 O O . HIS A 1 207 ? -14.508 27.297 6.207 1 98.69 207 HIS A O 1
ATOM 1612 N N . PHE A 1 208 ? -14.547 25.156 5.535 1 98.88 208 PHE A N 1
ATOM 1613 C CA . PHE A 1 208 ? -13.188 24.953 6.031 1 98.88 208 PHE A CA 1
ATOM 1614 C C . PHE A 1 208 ? -12.273 24.453 4.918 1 98.88 208 PHE A C 1
ATOM 1616 O O . PHE A 1 208 ? -12.742 23.922 3.91 1 98.88 208 PHE A O 1
ATOM 1623 N N . VAL A 1 209 ? -10.984 24.688 5.098 1 98.94 209 VAL A N 1
ATOM 1624 C CA . VAL A 1 209 ? -9.914 24.266 4.188 1 98.94 209 VAL A CA 1
ATOM 1625 C C . VAL A 1 209 ? -9.711 22.75 4.293 1 98.94 209 VAL A C 1
ATOM 1627 O O . VAL A 1 209 ? -9.492 22.219 5.383 1 98.94 209 VAL A O 1
ATOM 1630 N N . SER A 1 210 ? -9.719 22.031 3.096 1 98.88 210 SER A N 1
ATOM 1631 C CA . SER A 1 210 ? -9.586 20.578 3.113 1 98.88 210 SER A CA 1
ATOM 1632 C C . SER A 1 210 ? -8.25 20.141 2.539 1 98.88 210 SER A C 1
ATOM 1634 O O . SER A 1 210 ? -7.734 19.078 2.893 1 98.88 210 SER A O 1
ATOM 1636 N N . THR A 1 211 ? -7.715 20.844 1.593 1 98.94 211 THR A N 1
ATOM 1637 C CA . THR A 1 211 ? -6.461 20.484 0.943 1 98.94 211 THR A CA 1
ATOM 1638 C C . THR A 1 211 ? -5.648 21.734 0.598 1 98.94 211 THR A C 1
ATOM 1640 O O . THR A 1 211 ? -6.191 22.703 0.067 1 98.94 211 THR A O 1
ATOM 1643 N N . ILE A 1 212 ? -4.355 21.734 0.931 1 98.94 212 ILE A N 1
ATOM 1644 C CA . ILE A 1 212 ? -3.48 22.859 0.609 1 98.94 212 ILE A CA 1
ATOM 1645 C C . ILE A 1 212 ? -2.152 22.328 0.065 1 98.94 212 ILE A C 1
ATOM 1647 O O . ILE A 1 212 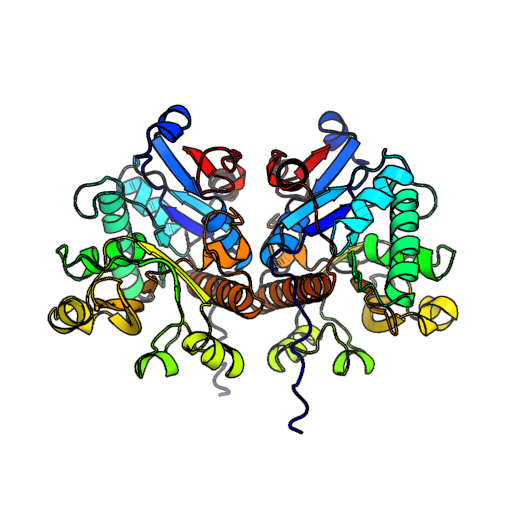? -1.769 21.188 0.332 1 98.94 212 ILE A O 1
ATOM 1651 N N . GLU A 1 213 ? -1.454 23.094 -0.679 1 98.81 213 GLU A N 1
ATOM 1652 C CA . GLU A 1 213 ? -0.068 22.844 -1.065 1 98.81 213 GLU A CA 1
ATOM 1653 C C . GLU A 1 213 ? 0.742 24.141 -1.073 1 98.81 213 GLU A C 1
ATOM 1655 O O . GLU A 1 213 ? 0.214 25.203 -1.396 1 98.81 213 GLU A O 1
ATOM 1660 N N . GLY A 1 214 ? 1.965 24.062 -0.682 1 98.81 214 GLY A N 1
ATOM 1661 C CA . GLY A 1 214 ? 2.838 25.219 -0.71 1 98.81 214 GLY A CA 1
ATOM 1662 C C . GLY A 1 214 ? 3.033 25.781 -2.104 1 98.81 214 GLY A C 1
ATOM 1663 O O . GLY A 1 214 ? 3.154 25.031 -3.074 1 98.81 214 GLY A O 1
ATOM 1664 N N . LYS A 1 215 ? 3.014 27.109 -2.168 1 98.25 215 LYS A N 1
ATOM 1665 C CA . LYS A 1 215 ? 3.25 27.75 -3.457 1 98.25 215 LYS A CA 1
ATOM 1666 C C . LYS A 1 215 ? 4.707 27.594 -3.887 1 98.25 215 LYS A C 1
ATOM 1668 O O . LYS A 1 215 ? 4.988 27.125 -4.988 1 98.25 215 LYS A O 1
ATOM 1673 N N . ARG A 1 216 ? 5.602 27.938 -2.979 1 97.62 216 ARG A N 1
ATOM 1674 C CA . ARG A 1 216 ? 7.035 27.891 -3.234 1 97.62 216 ARG A CA 1
ATOM 1675 C C . ARG A 1 216 ? 7.652 26.625 -2.656 1 97.62 216 ARG A C 1
ATOM 1677 O O . ARG A 1 216 ? 8.531 26.016 -3.27 1 97.62 216 ARG A O 1
ATOM 1684 N N . TYR A 1 217 ? 7.211 26.25 -1.516 1 98.62 217 TYR A N 1
ATOM 1685 C CA . TYR A 1 217 ? 7.785 25.125 -0.778 1 98.62 217 TYR A CA 1
ATOM 1686 C C . TYR A 1 217 ? 6.996 23.844 -1.029 1 98.62 217 TYR A C 1
ATOM 1688 O O . TYR A 1 217 ? 5.777 23.891 -1.2 1 98.62 217 TYR A O 1
ATOM 1696 N N . PRO A 1 218 ? 7.676 22.672 -1.078 1 98.81 218 PRO A N 1
ATOM 1697 C CA . PRO A 1 218 ? 6.98 21.406 -1.24 1 98.81 218 PRO A CA 1
ATOM 1698 C C . PRO A 1 218 ? 6.297 20.938 0.044 1 98.81 218 PRO A C 1
ATOM 1700 O O . PRO A 1 218 ? 6.598 19.844 0.545 1 98.81 218 PRO A O 1
ATOM 1703 N N . PHE A 1 219 ? 5.449 21.734 0.542 1 98.94 219 PHE A N 1
ATOM 1704 C CA . PHE A 1 219 ? 4.641 21.453 1.722 1 98.94 219 PHE A CA 1
ATOM 1705 C C . PHE A 1 219 ? 3.189 21.203 1.335 1 98.94 219 PHE A C 1
ATOM 1707 O O . PHE A 1 219 ? 2.602 21.969 0.57 1 98.94 219 PHE A O 1
ATOM 1714 N N . TYR A 1 220 ? 2.666 20.109 1.812 1 98.94 220 TYR A N 1
ATOM 1715 C CA . TYR A 1 220 ? 1.336 19.641 1.438 1 98.94 220 TYR A CA 1
ATOM 1716 C C . TYR A 1 220 ? 0.516 19.281 2.672 1 98.94 220 TYR A C 1
ATOM 1718 O O . TYR A 1 220 ? 1.07 18.906 3.707 1 98.94 220 TYR A O 1
ATOM 1726 N N . GLY A 1 221 ? -0.779 19.438 2.613 1 98.88 221 GLY A N 1
ATOM 1727 C CA . GLY A 1 221 ? -1.629 19.109 3.746 1 98.88 221 GLY A CA 1
ATOM 1728 C C . GLY A 1 221 ? -3.045 18.734 3.344 1 98.88 221 GLY A C 1
ATOM 1729 O O . GLY A 1 221 ? -3.607 19.328 2.42 1 98.88 221 GLY A O 1
ATOM 1730 N N . VAL A 1 222 ? -3.613 17.781 4.031 1 98.94 222 VAL A N 1
ATOM 1731 C CA . VAL A 1 222 ? -5.012 17.391 3.881 1 98.94 222 VAL A CA 1
ATOM 1732 C C . VAL A 1 222 ? -5.676 17.297 5.254 1 98.94 222 VAL A C 1
ATOM 1734 O O . VAL A 1 222 ? -5.09 16.766 6.199 1 98.94 222 VAL A O 1
ATOM 1737 N N . GLN A 1 223 ? -6.895 17.891 5.336 1 98.94 223 GLN A N 1
ATOM 1738 C CA . GLN A 1 223 ? -7.66 17.781 6.574 1 98.94 223 GLN A CA 1
ATOM 1739 C C . GLN A 1 223 ? -8.305 16.406 6.699 1 98.94 223 GLN A C 1
ATOM 1741 O O . GLN A 1 223 ? -8.664 15.984 7.801 1 98.94 223 GLN A O 1
ATOM 1746 N N . TRP A 1 224 ? -8.508 15.758 5.605 1 98.88 224 TRP A N 1
ATOM 1747 C CA . TRP A 1 224 ? -9.055 14.406 5.543 1 98.88 224 TRP A CA 1
ATOM 1748 C C . TRP A 1 224 ? -7.941 13.359 5.57 1 98.88 224 TRP A C 1
ATOM 1750 O O . TRP A 1 224 ? -6.758 13.711 5.609 1 98.88 224 TRP A O 1
ATOM 1760 N N . HIS A 1 225 ? -8.281 12.086 5.73 1 98.94 225 HIS A N 1
ATOM 1761 C CA . HIS A 1 225 ? -7.328 11.008 5.969 1 98.94 225 HIS A CA 1
ATOM 1762 C C . HIS A 1 225 ? -7.246 10.07 4.77 1 98.94 225 HIS A C 1
ATOM 1764 O O . HIS A 1 225 ? -8.031 9.125 4.66 1 98.94 225 HIS A O 1
ATOM 1770 N N . PRO A 1 226 ? -6.266 10.312 3.893 1 98.81 226 PRO A N 1
ATOM 1771 C CA . PRO A 1 226 ? -6.176 9.43 2.727 1 98.81 226 PRO A CA 1
ATOM 1772 C C . PRO A 1 226 ? -5.727 8.016 3.092 1 98.81 226 PRO A C 1
ATOM 1774 O O . PRO A 1 226 ? -6.066 7.059 2.393 1 98.81 226 PRO A O 1
ATOM 1777 N N . GLU A 1 227 ? -4.984 7.801 4.23 1 98.81 227 GLU A N 1
ATOM 1778 C CA . GLU A 1 227 ? -4.414 6.508 4.594 1 98.81 227 GLU A CA 1
ATOM 1779 C C . GLU A 1 227 ? -5.5 5.512 4.984 1 98.81 227 GLU A C 1
ATOM 1781 O O . GLU A 1 227 ? -5.312 4.301 4.863 1 98.81 227 GLU A O 1
ATOM 1786 N N . VAL A 1 228 ? -6.684 5.992 5.434 1 98.62 228 VAL A N 1
ATOM 1787 C CA . VAL A 1 228 ? -7.676 5.098 6.02 1 98.62 228 VAL A CA 1
ATOM 1788 C C . VAL A 1 228 ? -8.406 4.344 4.914 1 98.62 228 VAL A C 1
ATOM 1790 O O . VAL A 1 228 ? -8.953 3.264 5.148 1 98.62 228 VAL A O 1
ATOM 1793 N N . ASN A 1 229 ? -8.383 4.883 3.689 1 98.75 229 ASN A N 1
ATOM 1794 C CA . ASN A 1 229 ? -9.102 4.266 2.578 1 98.75 229 ASN A CA 1
ATOM 1795 C C . ASN A 1 229 ? -8.625 2.836 2.33 1 98.75 229 ASN A C 1
ATOM 1797 O O . ASN A 1 229 ? -9.398 1.988 1.884 1 98.75 229 ASN A O 1
ATOM 1801 N N . ARG A 1 230 ? -7.359 2.605 2.598 1 98.56 230 ARG A N 1
ATOM 1802 C CA . ARG A 1 230 ? -6.789 1.316 2.223 1 98.56 230 ARG A CA 1
ATOM 1803 C C . ARG A 1 230 ? -6.426 0.498 3.459 1 98.56 230 ARG A C 1
ATOM 1805 O O . ARG A 1 230 ? -6.336 -0.729 3.391 1 98.56 230 ARG A O 1
ATOM 1812 N N . PHE A 1 231 ? -6.324 1.155 4.688 1 98.5 231 PHE A N 1
ATOM 1813 C CA . PHE A 1 231 ? -5.594 0.423 5.715 1 98.5 231 PHE A CA 1
ATOM 1814 C C . PHE A 1 231 ? -6.363 0.415 7.027 1 98.5 231 PHE A C 1
ATOM 1816 O O . PHE A 1 231 ? -5.859 -0.056 8.047 1 98.5 231 PHE A O 1
ATOM 1823 N N . GLN A 1 232 ? -7.574 0.959 7.039 1 97.5 232 GLN A N 1
ATOM 1824 C CA . GLN A 1 232 ? -8.438 0.88 8.211 1 97.5 232 GLN A CA 1
ATOM 1825 C C . GLN A 1 232 ? -9.805 0.304 7.855 1 97.5 232 GLN A C 1
ATOM 1827 O O . GLN A 1 232 ? -10.375 0.649 6.82 1 97.5 232 GLN A O 1
ATOM 1832 N N . TRP A 1 233 ? -10.398 -0.648 8.773 1 96.12 233 TRP A N 1
ATOM 1833 C CA . TRP A 1 233 ? -11.547 -1.435 8.344 1 96.12 233 TRP A CA 1
ATOM 1834 C C . TRP A 1 233 ? -12.57 -1.562 9.469 1 96.12 233 TRP A C 1
ATOM 1836 O O . TRP A 1 233 ? -13.461 -2.408 9.414 1 96.12 233 TRP A O 1
ATOM 1846 N N . ASN A 1 234 ? -12.383 -0.759 10.555 1 94 234 ASN A N 1
ATOM 1847 C CA . ASN A 1 234 ? -13.375 -0.784 11.625 1 94 234 ASN A CA 1
ATOM 1848 C C . ASN A 1 234 ? -14.773 -0.488 11.086 1 94 234 ASN A C 1
ATOM 1850 O O . ASN A 1 234 ? -15.016 0.577 10.516 1 94 234 ASN A O 1
ATOM 1854 N N . THR A 1 235 ? -15.734 -1.363 11.289 1 91 235 THR A N 1
ATOM 1855 C CA . THR A 1 235 ? -17.062 -1.275 10.688 1 91 235 THR A CA 1
ATOM 1856 C C . THR A 1 235 ? -17.891 -0.192 11.367 1 91 235 THR A C 1
ATOM 1858 O O . THR A 1 235 ? -18.938 0.214 10.852 1 91 235 THR A O 1
ATOM 1861 N N . GLU A 1 236 ? -17.453 0.274 12.484 1 92.31 236 GLU A N 1
ATOM 1862 C CA . GLU A 1 236 ? -18.172 1.335 13.188 1 92.31 236 GLU A CA 1
ATOM 1863 C C . GLU A 1 236 ? -17.781 2.711 12.656 1 92.31 236 GLU A C 1
ATOM 1865 O O . GLU A 1 236 ? -18.406 3.717 13.008 1 92.31 236 GLU A O 1
ATOM 1870 N N . LEU A 1 237 ? -16.781 2.762 11.852 1 95.25 237 LEU A N 1
ATOM 1871 C CA . LEU A 1 237 ? -16.297 4.016 11.289 1 95.25 237 LEU A CA 1
ATOM 1872 C C . LEU A 1 237 ? -16.562 4.07 9.789 1 95.25 237 LEU A C 1
ATOM 1874 O O . LEU A 1 237 ? -16.531 3.043 9.109 1 95.25 237 LEU A O 1
ATOM 1878 N N . ASN A 1 238 ? -16.781 5.266 9.242 1 96.38 238 ASN A N 1
ATOM 1879 C CA . ASN A 1 238 ? -17.156 5.461 7.844 1 96.38 238 ASN A CA 1
ATOM 1880 C C . ASN A 1 238 ? -15.93 5.688 6.969 1 96.38 238 ASN A C 1
ATOM 1882 O O . ASN A 1 238 ? -15.797 6.738 6.332 1 96.38 238 ASN A O 1
ATOM 1886 N N . PHE A 1 239 ? -15.141 4.695 6.875 1 98 239 PHE A N 1
ATOM 1887 C CA . PHE A 1 239 ? -13.984 4.73 5.984 1 98 239 PHE A CA 1
ATOM 1888 C C . PHE A 1 239 ? -14.406 4.508 4.539 1 98 239 PHE A C 1
ATOM 1890 O O . PHE A 1 239 ? -15.148 3.566 4.242 1 98 239 PHE A O 1
ATOM 1897 N N . PRO A 1 240 ? -14 5.363 3.582 1 98.44 240 PRO A N 1
ATOM 1898 C CA . PRO A 1 240 ? -14.312 5.109 2.176 1 98.44 240 PRO A CA 1
ATOM 1899 C C . PRO A 1 240 ? -13.406 4.047 1.551 1 98.44 240 PRO A C 1
ATOM 1901 O O . PRO A 1 240 ? -12.188 4.207 1.53 1 98.44 240 PRO A O 1
ATOM 1904 N N . HIS A 1 241 ? -14.023 3.002 1.015 1 98.44 241 HIS A N 1
ATOM 1905 C CA . HIS A 1 241 ? -13.234 1.877 0.53 1 98.44 241 HIS A CA 1
ATOM 1906 C C . HIS A 1 241 ? -13.5 1.611 -0.948 1 98.44 241 HIS A C 1
ATOM 1908 O O . HIS A 1 241 ? -13.023 0.614 -1.499 1 98.44 241 HIS A O 1
ATOM 1914 N N . SER A 1 242 ? -14.32 2.461 -1.643 1 98.19 242 SER A N 1
ATOM 1915 C CA . SER A 1 242 ? -14.617 2.225 -3.051 1 98.19 242 SER A CA 1
ATOM 1916 C C . SER A 1 242 ? -13.344 2.184 -3.887 1 98.19 242 SER A C 1
ATOM 1918 O O . SER A 1 242 ? -12.289 2.645 -3.443 1 98.19 242 SER A O 1
ATOM 1920 N N . PRO A 1 243 ? -13.414 1.636 -5.094 1 97.75 243 PRO A N 1
ATOM 1921 C CA . PRO A 1 243 ? -12.242 1.625 -5.973 1 97.75 243 PRO A CA 1
ATOM 1922 C C . PRO A 1 243 ? -11.664 3.02 -6.199 1 97.75 243 PRO A C 1
ATOM 1924 O O . PRO A 1 243 ? -10.438 3.191 -6.191 1 97.75 243 PRO A O 1
ATOM 1927 N N . HIS A 1 244 ? -12.5 3.992 -6.344 1 98.38 244 HIS A N 1
ATOM 1928 C CA . HIS A 1 244 ? -12.023 5.363 -6.516 1 98.38 244 HIS A CA 1
ATOM 1929 C C . HIS A 1 244 ? -11.297 5.855 -5.27 1 98.38 244 HIS A C 1
ATOM 1931 O O . HIS A 1 244 ? -10.266 6.52 -5.371 1 98.38 244 HIS A O 1
ATOM 1937 N N . ALA A 1 245 ? -11.836 5.527 -4.059 1 98.62 245 ALA A N 1
ATOM 1938 C CA . ALA A 1 245 ? -11.211 5.941 -2.805 1 98.62 245 ALA A CA 1
ATOM 1939 C C . ALA A 1 245 ? -9.828 5.32 -2.65 1 98.62 245 ALA A C 1
ATOM 1941 O O . ALA A 1 245 ? -8.875 6.004 -2.266 1 98.62 245 ALA A O 1
ATOM 1942 N N . VAL A 1 246 ? -9.766 4.059 -3.002 1 98.62 246 VAL A N 1
ATOM 1943 C CA . VAL A 1 246 ? -8.492 3.348 -2.938 1 98.62 246 VAL A CA 1
ATOM 1944 C C . VAL A 1 246 ? -7.488 3.992 -3.893 1 98.62 246 VAL A C 1
ATOM 1946 O O . VAL A 1 246 ? -6.336 4.23 -3.525 1 98.62 246 VAL A O 1
ATOM 1949 N N . HIS A 1 247 ? -7.898 4.297 -5.062 1 98.38 247 HIS A N 1
ATOM 1950 C CA . HIS A 1 247 ? -7.016 4.84 -6.09 1 98.38 247 HIS A CA 1
ATOM 1951 C C . HIS A 1 247 ? -6.512 6.227 -5.703 1 98.38 247 HIS A C 1
ATOM 1953 O O . HIS A 1 247 ? -5.34 6.547 -5.922 1 98.38 247 HIS A O 1
ATOM 1959 N N . ILE A 1 248 ? -7.324 7.082 -5.102 1 98.38 248 ILE A N 1
ATOM 1960 C CA . ILE A 1 248 ? -6.906 8.398 -4.641 1 98.38 248 ILE A CA 1
ATOM 1961 C C . ILE A 1 248 ? -5.832 8.258 -3.564 1 98.38 248 ILE A C 1
ATOM 1963 O O . ILE A 1 248 ? -4.816 8.953 -3.594 1 98.38 248 ILE A O 1
ATOM 1967 N N . SER A 1 249 ? -6.09 7.312 -2.684 1 98.69 249 SER A N 1
ATOM 1968 C CA . SER A 1 249 ? -5.113 7.039 -1.634 1 98.69 249 SER A CA 1
ATOM 1969 C C . SER A 1 249 ? -3.771 6.625 -2.225 1 98.69 249 SER A C 1
ATOM 1971 O O . SER A 1 249 ? -2.721 7.09 -1.779 1 98.69 249 SER A O 1
ATOM 1973 N N . SER A 1 250 ? -3.801 5.762 -3.256 1 98.44 250 SER A N 1
ATOM 1974 C CA . SER A 1 250 ? -2.586 5.285 -3.908 1 98.44 250 SER A CA 1
ATOM 1975 C C . SER A 1 250 ? -1.842 6.43 -4.594 1 98.44 250 SER A C 1
ATOM 1977 O O . SER A 1 250 ? -0.633 6.586 -4.41 1 98.44 250 SER A O 1
ATOM 1979 N N . LEU A 1 251 ? -2.535 7.223 -5.316 1 98.31 251 LEU A N 1
ATOM 1980 C CA . LEU A 1 251 ? -1.909 8.281 -6.105 1 98.31 251 LEU A CA 1
ATOM 1981 C C . LEU A 1 251 ? -1.305 9.344 -5.195 1 98.31 251 LEU A C 1
ATOM 1983 O O . LEU A 1 251 ? -0.215 9.859 -5.469 1 98.31 251 LEU A O 1
ATOM 1987 N N . LEU A 1 252 ? -1.968 9.664 -4.113 1 98.75 252 LEU A N 1
ATOM 1988 C CA . LEU A 1 252 ? -1.45 10.695 -3.213 1 98.75 252 LEU A CA 1
ATOM 1989 C C . LEU A 1 252 ? -0.226 10.188 -2.457 1 98.75 252 LEU A C 1
ATOM 1991 O O . LEU A 1 252 ? 0.707 10.945 -2.195 1 98.75 252 LEU A O 1
ATOM 1995 N N . SER A 1 253 ? -0.281 8.914 -2.082 1 98.75 253 SER A N 1
ATOM 1996 C CA . SER A 1 253 ? 0.901 8.312 -1.468 1 98.75 253 SER A CA 1
ATOM 1997 C C . SER A 1 253 ? 2.102 8.375 -2.406 1 98.75 253 SER A C 1
ATOM 1999 O O . SER A 1 253 ? 3.184 8.812 -2.012 1 98.75 253 SER A O 1
ATOM 2001 N N . GLU A 1 254 ? 1.898 7.953 -3.65 1 98.62 254 GLU A N 1
ATOM 2002 C CA . GLU A 1 254 ? 2.969 7.988 -4.641 1 98.62 254 GLU A CA 1
ATOM 2003 C C . GLU A 1 254 ? 3.451 9.414 -4.883 1 98.62 254 GLU A C 1
ATOM 2005 O O . GLU A 1 254 ? 4.652 9.656 -5.016 1 98.62 254 GLU A O 1
ATOM 2010 N N . PHE A 1 255 ? 2.566 10.352 -4.973 1 98.75 255 PHE A N 1
ATOM 2011 C CA . PHE A 1 255 ? 2.922 11.742 -5.184 1 98.75 255 PHE A CA 1
ATOM 2012 C C . PHE A 1 255 ? 3.895 12.227 -4.113 1 98.75 255 PHE A C 1
ATOM 2014 O O . PHE A 1 255 ? 4.957 12.766 -4.43 1 98.75 255 PHE A O 1
ATOM 2021 N N . PHE A 1 256 ? 3.488 12.016 -2.867 1 98.88 256 PHE A N 1
ATOM 2022 C CA . PHE A 1 256 ? 4.316 12.508 -1.773 1 98.88 256 PHE A CA 1
ATOM 2023 C C . PHE A 1 256 ? 5.691 11.852 -1.801 1 98.88 256 PHE A C 1
ATOM 2025 O O . PHE A 1 256 ? 6.711 12.523 -1.607 1 98.88 256 PHE A O 1
ATOM 2032 N N . ILE A 1 257 ? 5.73 10.523 -1.995 1 98.75 257 ILE A N 1
ATOM 2033 C CA . ILE A 1 257 ? 7.004 9.82 -2.004 1 98.75 257 ILE A CA 1
ATOM 2034 C C . ILE A 1 257 ? 7.848 10.289 -3.188 1 98.75 257 ILE A C 1
ATOM 2036 O O . ILE A 1 257 ? 9.07 10.422 -3.072 1 98.75 257 ILE A O 1
ATOM 2040 N N . ASN A 1 258 ? 7.207 10.516 -4.336 1 98.56 258 ASN A N 1
ATOM 2041 C CA . ASN A 1 258 ? 7.945 11.047 -5.477 1 98.56 258 ASN A CA 1
ATOM 2042 C C . ASN A 1 258 ? 8.523 12.43 -5.18 1 98.56 258 ASN A C 1
ATOM 2044 O O . ASN A 1 258 ? 9.602 12.773 -5.668 1 98.56 258 ASN A O 1
ATOM 2048 N N . GLU A 1 259 ? 7.82 13.273 -4.379 1 98.56 259 GLU A N 1
ATOM 2049 C CA . GLU A 1 259 ? 8.422 14.5 -3.875 1 98.56 259 GLU A CA 1
ATOM 2050 C C . GLU A 1 259 ? 9.656 14.195 -3.02 1 98.56 259 GLU A C 1
ATOM 2052 O O . GLU A 1 259 ? 10.672 14.891 -3.119 1 98.56 259 GLU A O 1
ATOM 2057 N N . GLY A 1 260 ? 9.531 13.164 -2.199 1 98.69 260 GLY A N 1
ATOM 2058 C CA . GLY A 1 260 ? 10.641 12.766 -1.354 1 98.69 260 GLY A CA 1
ATOM 2059 C C . GLY A 1 260 ? 11.859 12.32 -2.143 1 98.69 260 GLY A C 1
ATOM 2060 O O . GLY A 1 260 ? 12.992 12.547 -1.718 1 98.69 260 GLY A O 1
ATOM 2061 N N . ARG A 1 261 ? 11.625 11.711 -3.334 1 98.56 261 ARG A N 1
ATOM 2062 C CA . ARG A 1 261 ? 12.711 11.219 -4.176 1 98.56 261 ARG A CA 1
ATOM 2063 C C . ARG A 1 261 ? 13.586 12.367 -4.664 1 98.56 261 ARG A C 1
ATOM 2065 O O . ARG A 1 261 ? 14.734 12.156 -5.066 1 98.56 261 ARG A O 1
ATOM 2072 N N . ARG A 1 262 ? 13.078 13.562 -4.621 1 98.19 262 ARG A N 1
ATOM 2073 C CA . ARG A 1 262 ? 13.82 14.727 -5.086 1 98.19 262 ARG A CA 1
ATOM 2074 C C . ARG A 1 262 ? 14.828 15.195 -4.035 1 98.19 262 ARG A C 1
ATOM 2076 O O . ARG A 1 262 ? 15.695 16.016 -4.324 1 98.19 262 ARG A O 1
ATOM 2083 N N . SER A 1 263 ? 14.656 14.734 -2.801 1 98.44 263 SER A N 1
ATOM 2084 C CA . SER A 1 263 ? 15.656 14.953 -1.763 1 98.44 263 SER A CA 1
ATOM 2085 C C . SER A 1 263 ? 16.797 13.953 -1.878 1 98.44 263 SER A C 1
ATOM 2087 O O . SER A 1 263 ? 16.562 12.742 -1.967 1 98.44 263 SER A O 1
ATOM 2089 N N . LEU A 1 264 ? 17.984 14.422 -1.819 1 97.06 264 LEU A N 1
ATOM 2090 C CA . LEU A 1 264 ? 19.125 13.531 -2.018 1 97.06 264 LEU A CA 1
ATOM 2091 C C . LEU A 1 264 ? 19.812 13.219 -0.692 1 97.06 264 LEU A C 1
ATOM 2093 O O . LEU A 1 264 ? 20.953 12.734 -0.673 1 97.06 264 LEU A O 1
ATOM 2097 N N . HIS A 1 265 ? 19.141 13.555 0.427 1 98.12 265 HIS A N 1
ATOM 2098 C CA . HIS A 1 265 ? 19.609 13.133 1.739 1 98.12 265 HIS A CA 1
ATOM 2099 C C . HIS A 1 265 ? 19.797 11.617 1.801 1 98.12 265 HIS A C 1
ATOM 2101 O O . HIS A 1 265 ? 19.109 10.875 1.092 1 98.12 265 HIS A O 1
ATOM 2107 N N . GLN A 1 266 ? 20.703 11.125 2.631 1 96.94 266 GLN A N 1
ATOM 2108 C CA . GLN A 1 266 ? 20.922 9.695 2.773 1 96.94 266 GLN A CA 1
ATOM 2109 C C . GLN A 1 266 ? 21.688 9.375 4.055 1 96.94 266 GLN A C 1
ATOM 2111 O O . GLN A 1 266 ? 22.391 10.234 4.59 1 96.94 266 GLN A O 1
ATOM 2116 N N . PHE A 1 267 ? 21.5 8.18 4.488 1 96.94 267 PHE A N 1
ATOM 2117 C CA . PHE A 1 267 ? 22.344 7.656 5.562 1 96.94 267 PHE A CA 1
ATOM 2118 C C . PHE A 1 267 ? 23.75 7.352 5.051 1 96.94 267 PHE A C 1
ATOM 2120 O O . PHE A 1 267 ? 23.906 6.828 3.947 1 96.94 267 PHE A O 1
ATOM 2127 N N . GLU A 1 268 ? 24.734 7.68 5.801 1 95.06 268 GLU A N 1
ATOM 2128 C CA . GLU A 1 268 ? 26.109 7.324 5.457 1 95.06 268 GLU A CA 1
ATOM 2129 C C . GLU A 1 268 ? 26.406 5.883 5.836 1 95.06 268 GLU A C 1
ATOM 2131 O O . GLU A 1 268 ? 27.172 5.199 5.145 1 95.06 268 GLU A O 1
ATOM 2136 N N . ASP A 1 269 ? 25.828 5.449 6.895 1 95.25 269 ASP A N 1
ATOM 2137 C CA . ASP A 1 269 ? 26.062 4.113 7.434 1 95.25 269 ASP A CA 1
ATOM 2138 C C . ASP A 1 269 ? 24.844 3.219 7.203 1 95.25 269 ASP A C 1
ATOM 2140 O O . ASP A 1 269 ? 23.781 3.422 7.812 1 95.25 269 ASP A O 1
ATOM 2144 N N . PRO A 1 270 ? 25.031 2.123 6.391 1 92.12 270 PRO A N 1
ATOM 2145 C CA . PRO A 1 270 ? 23.891 1.237 6.094 1 92.12 270 PRO A CA 1
ATOM 2146 C C . PRO A 1 270 ? 23.344 0.556 7.344 1 92.12 270 PRO A C 1
ATOM 2148 O O . PRO A 1 270 ? 22.141 0.275 7.414 1 92.12 270 PRO A O 1
ATOM 2151 N N . GLU A 1 271 ? 24.156 0.31 8.297 1 92.88 271 GLU A N 1
ATOM 2152 C CA . GLU A 1 271 ? 23.703 -0.314 9.531 1 92.88 271 GLU A CA 1
ATOM 2153 C C . GLU A 1 271 ? 22.828 0.64 10.336 1 92.88 271 GLU A C 1
ATOM 2155 O O . GLU A 1 271 ? 21.812 0.23 10.906 1 92.88 271 GLU A O 1
ATOM 2160 N N . GLU A 1 272 ? 23.297 1.854 10.359 1 95.94 272 GLU A N 1
ATOM 2161 C CA . GLU A 1 272 ? 22.469 2.861 11.016 1 95.94 272 GLU A CA 1
ATOM 2162 C C . GLU A 1 272 ? 21.125 3.02 10.312 1 95.94 272 GLU A C 1
ATOM 2164 O O . GLU A 1 272 ? 20.078 3.133 10.961 1 95.94 272 GLU A O 1
ATOM 2169 N N . GLU A 1 273 ? 21.203 3.037 9.008 1 96.06 273 GLU A N 1
ATOM 2170 C CA . GLU A 1 273 ? 19.969 3.125 8.227 1 96.06 273 GLU A CA 1
ATOM 2171 C C . GLU A 1 273 ? 19.016 1.995 8.586 1 96.06 273 GLU A C 1
ATOM 2173 O O . GLU A 1 273 ? 17.859 2.242 8.945 1 96.06 273 GLU A O 1
ATOM 2178 N N . ALA A 1 274 ? 19.484 0.8 8.57 1 92.69 274 ALA A N 1
ATOM 2179 C CA . ALA A 1 274 ? 18.656 -0.378 8.812 1 92.69 274 ALA A CA 1
ATOM 2180 C C . ALA A 1 274 ? 18.062 -0.353 10.211 1 92.69 274 ALA A C 1
ATOM 2182 O O . ALA A 1 274 ? 16.891 -0.689 10.406 1 92.69 274 ALA A O 1
ATOM 2183 N N . SER A 1 275 ? 18.844 0.068 11.172 1 94.38 275 SER A N 1
ATOM 2184 C CA . SER A 1 275 ? 18.406 0.023 12.57 1 94.38 275 SER A CA 1
ATOM 2185 C C . SER A 1 275 ? 17.438 1.154 12.883 1 94.38 275 SER A C 1
ATOM 2187 O O . SER A 1 275 ? 16.781 1.139 13.922 1 94.38 275 SER A O 1
ATOM 2189 N N . SER A 1 276 ? 17.328 2.162 11.953 1 96.69 276 SER A N 1
ATOM 2190 C CA . SER A 1 276 ? 16.5 3.336 12.211 1 96.69 276 SER A CA 1
ATOM 2191 C C . SER A 1 276 ? 15.094 3.16 11.641 1 96.69 276 SER A C 1
ATOM 2193 O O . SER A 1 276 ? 14.203 3.969 11.906 1 96.69 276 SER A O 1
ATOM 2195 N N . LEU A 1 277 ? 14.891 2.08 10.891 1 97.38 277 LEU A N 1
ATOM 2196 C CA . LEU A 1 277 ? 13.664 1.927 10.117 1 97.38 277 LEU A CA 1
ATOM 2197 C C . LEU A 1 277 ? 12.586 1.231 10.945 1 97.38 277 LEU A C 1
ATOM 2199 O O . LEU A 1 277 ? 12.898 0.481 11.875 1 97.38 277 LEU A O 1
ATOM 2203 N N . ILE A 1 278 ? 11.375 1.391 10.617 1 97.5 278 ILE A N 1
ATOM 2204 C CA . ILE A 1 278 ? 10.18 1.04 11.375 1 97.5 278 ILE A CA 1
ATOM 2205 C C . ILE A 1 278 ? 10.102 -0.474 11.555 1 97.5 278 ILE A C 1
ATOM 2207 O O . ILE A 1 278 ? 9.5 -0.964 12.508 1 97.5 278 ILE A O 1
ATOM 2211 N N . TYR A 1 279 ? 10.719 -1.261 10.609 1 92 279 TYR A N 1
ATOM 2212 C CA . TYR A 1 279 ? 10.602 -2.713 10.68 1 92 279 TYR A CA 1
ATOM 2213 C C . TYR A 1 279 ? 11.305 -3.262 11.914 1 92 279 TYR A C 1
ATOM 2215 O O . TYR A 1 279 ? 11.086 -4.41 12.305 1 92 279 TYR A O 1
ATOM 2223 N N . ASN A 1 280 ? 12.172 -2.465 12.555 1 92.38 280 ASN A N 1
ATOM 2224 C CA . ASN A 1 280 ? 12.812 -2.867 13.797 1 92.38 280 ASN A CA 1
ATOM 2225 C C . ASN A 1 280 ? 11.844 -2.781 14.977 1 92.38 280 ASN A C 1
ATOM 2227 O O . ASN A 1 280 ? 12.18 -3.189 16.094 1 92.38 280 ASN A O 1
ATOM 2231 N N . CYS A 1 281 ? 10.625 -2.273 14.711 1 93.75 281 CYS A N 1
ATOM 2232 C CA . CYS A 1 281 ? 9.57 -2.178 15.719 1 93.75 281 CYS A CA 1
ATOM 2233 C C . CYS A 1 281 ? 8.453 -3.178 15.438 1 93.75 281 CYS A C 1
ATOM 2235 O O . CYS A 1 281 ? 8.125 -3.436 14.273 1 93.75 281 CYS A O 1
ATOM 2237 N N . THR A 1 282 ? 7.879 -3.74 16.469 1 93.5 282 THR A N 1
ATOM 2238 C CA . THR A 1 282 ? 6.789 -4.699 16.312 1 93.5 282 THR A CA 1
ATOM 2239 C C . THR A 1 282 ? 5.438 -4.016 16.531 1 93.5 282 THR A C 1
ATOM 2241 O O . THR A 1 282 ? 5.195 -3.418 17.578 1 93.5 282 THR A O 1
ATOM 2244 N N . PRO A 1 283 ? 4.637 -4.086 15.516 1 95.19 283 PRO A N 1
ATOM 2245 C CA . PRO A 1 283 ? 3.311 -3.492 15.695 1 95.19 283 PRO A CA 1
ATOM 2246 C C . PRO A 1 283 ? 2.424 -4.297 16.641 1 95.19 283 PRO A C 1
ATOM 2248 O O . PRO A 1 283 ? 2.609 -5.508 16.781 1 95.19 283 PRO A O 1
ATOM 2251 N N . VAL A 1 284 ? 1.498 -3.621 17.266 1 94.56 284 VAL A N 1
ATOM 2252 C CA . VAL A 1 284 ? 0.527 -4.211 18.188 1 94.56 284 VAL A CA 1
ATOM 2253 C C . VAL A 1 284 ? -0.868 -4.152 17.562 1 94.56 284 VAL A C 1
ATOM 2255 O O . VAL A 1 284 ? -1.3 -3.098 17.094 1 94.56 284 VAL A O 1
ATOM 2258 N N . TYR A 1 285 ? -1.553 -5.312 17.578 1 93.88 285 TYR A N 1
ATOM 2259 C CA . TYR A 1 285 ? -2.947 -5.312 17.141 1 93.88 285 TYR A CA 1
ATOM 2260 C C . TYR A 1 285 ? -3.82 -4.543 18.125 1 93.88 285 TYR A C 1
ATOM 2262 O O . TYR A 1 285 ? -3.801 -4.816 19.328 1 93.88 285 TYR A O 1
ATOM 2270 N N . ALA A 1 286 ? -4.57 -3.523 17.656 1 92.44 286 ALA A N 1
ATOM 2271 C CA . ALA A 1 286 ? -5.363 -2.658 18.516 1 92.44 286 ALA A CA 1
ATOM 2272 C C . ALA A 1 286 ? -6.801 -2.555 18.031 1 92.44 286 ALA A C 1
ATOM 2274 O O . ALA A 1 286 ? -7.559 -1.686 18.469 1 92.44 286 ALA A O 1
ATOM 2275 N N . GLY A 1 287 ? -7.215 -3.352 17.109 1 88.75 287 GLY A N 1
ATOM 2276 C CA . GLY A 1 287 ? -8.531 -3.277 16.484 1 88.75 287 GLY A CA 1
ATOM 2277 C C . GLY A 1 287 ? -9.656 -3.625 17.438 1 88.75 287 GLY A C 1
ATOM 2278 O O . GLY A 1 287 ? -10.805 -3.23 17.219 1 88.75 287 GLY A O 1
ATOM 2279 N N . ASN A 1 288 ? -9.328 -4.359 18.422 1 87.25 288 ASN A N 1
ATOM 2280 C CA . ASN A 1 288 ? -10.359 -4.848 19.328 1 87.25 288 ASN A CA 1
ATOM 2281 C C . ASN A 1 288 ? -10.688 -3.828 20.422 1 87.25 288 ASN A C 1
ATOM 2283 O O . ASN A 1 288 ? -11.688 -3.965 21.125 1 87.25 288 ASN A O 1
ATOM 2287 N N . PHE A 1 289 ? -9.805 -2.723 20.547 1 88.69 289 PHE A N 1
ATOM 2288 C CA . PHE A 1 289 ? -10.086 -1.825 21.656 1 88.69 289 PHE A CA 1
ATOM 2289 C C . PHE A 1 289 ? -9.875 -0.372 21.25 1 88.69 289 PHE A C 1
ATOM 2291 O O . PHE A 1 289 ? -9.914 0.527 22.094 1 88.69 289 PHE A O 1
ATOM 2298 N N . THR A 1 290 ? -9.516 -0.114 20.062 1 90.5 290 THR A N 1
ATOM 2299 C CA . THR A 1 290 ? -9.383 1.238 19.531 1 90.5 290 THR A CA 1
ATOM 2300 C C . THR A 1 290 ? -9.969 1.329 18.125 1 90.5 290 THR A C 1
ATOM 2302 O O . THR A 1 290 ? -10.469 0.338 17.594 1 90.5 290 THR A O 1
ATOM 2305 N N . GLY A 1 291 ? -9.922 2.557 17.594 1 88.44 291 GLY A N 1
ATOM 2306 C CA . GLY A 1 291 ? -10.344 2.766 16.219 1 88.44 291 GLY A CA 1
ATOM 2307 C C . GLY A 1 291 ? -9.266 2.432 15.203 1 88.44 291 GLY A C 1
ATOM 2308 O O . GLY A 1 291 ? -9.516 2.441 14 1 88.44 291 GLY A O 1
ATOM 2309 N N . TYR A 1 292 ? -8.078 2.127 15.648 1 93 292 TYR A N 1
ATOM 2310 C CA . TYR A 1 292 ? -6.973 1.749 14.781 1 93 292 TYR A CA 1
ATOM 2311 C C . TYR A 1 292 ? -6.918 0.238 14.586 1 93 292 TYR A C 1
ATOM 2313 O O . TYR A 1 292 ? -7.496 -0.514 15.375 1 93 292 TYR A O 1
ATOM 2321 N N . GLU A 1 293 ? -6.277 -0.198 13.531 1 93.62 293 GLU A N 1
ATOM 2322 C CA . GLU A 1 293 ? -6.062 -1.626 13.32 1 93.62 293 GLU A CA 1
ATOM 2323 C C . GLU A 1 293 ? -4.812 -2.109 14.055 1 93.62 293 GLU A C 1
ATOM 2325 O O . GLU A 1 293 ? -4.875 -3.07 14.82 1 93.62 293 GLU A O 1
ATOM 2330 N N . GLN A 1 294 ? -3.736 -1.479 13.812 1 95.94 294 GLN A N 1
ATOM 2331 C CA . GLN A 1 294 ? -2.432 -1.77 14.391 1 95.94 294 GLN A CA 1
ATOM 2332 C C . GLN A 1 294 ? -1.69 -0.485 14.75 1 95.94 294 GLN A C 1
ATOM 2334 O O . GLN A 1 294 ? -1.823 0.528 14.062 1 95.94 294 GLN A O 1
ATOM 2339 N N . LEU A 1 295 ? -0.909 -0.54 15.828 1 97.5 295 LEU A N 1
ATOM 2340 C CA . LEU A 1 295 ? -0.155 0.613 16.312 1 97.5 295 LEU A CA 1
ATOM 2341 C C . LEU A 1 295 ? 1.293 0.233 16.594 1 97.5 295 LEU A C 1
ATOM 2343 O O . LEU A 1 295 ? 1.562 -0.857 17.109 1 97.5 295 LEU A O 1
ATOM 2347 N N . TYR A 1 296 ? 2.215 1.086 16.266 1 97.75 296 TYR A N 1
ATOM 2348 C CA . TYR A 1 296 ? 3.58 1.039 16.781 1 97.75 296 TYR A CA 1
ATOM 2349 C C . TYR A 1 296 ? 3.736 1.934 18 1 97.75 296 TYR A C 1
ATOM 2351 O O . TYR A 1 296 ? 3.316 3.094 17.984 1 97.75 296 TYR A O 1
ATOM 2359 N N . PHE A 1 297 ? 4.336 1.409 19.047 1 97.56 297 PHE A N 1
ATOM 2360 C CA . PHE A 1 297 ? 4.547 2.203 20.25 1 97.56 297 PHE A CA 1
ATOM 2361 C C . PHE A 1 297 ? 6.031 2.457 20.484 1 97.56 297 PHE A C 1
ATOM 2363 O O . PHE A 1 297 ? 6.875 1.684 20.031 1 97.56 297 PHE A O 1
ATOM 2370 N N . PHE A 1 298 ? 6.219 3.547 21.219 1 96.94 298 PHE A N 1
ATOM 2371 C CA . PHE A 1 298 ? 7.59 3.961 21.484 1 96.94 298 PHE A CA 1
ATOM 2372 C C . PHE A 1 298 ? 7.715 4.547 22.875 1 96.94 298 PHE A C 1
ATOM 2374 O O . PHE A 1 298 ? 6.789 5.191 23.375 1 96.94 298 PHE A O 1
ATOM 2381 N N . MET B 1 1 ? -37.562 2.789 -22.328 1 26.42 1 MET B N 1
ATOM 2382 C CA . MET B 1 1 ? -37.25 2.488 -20.938 1 26.42 1 MET B CA 1
ATOM 2383 C C . MET B 1 1 ? -35.75 2.672 -20.672 1 26.42 1 MET B C 1
ATOM 2385 O O . MET B 1 1 ? -34.906 2.084 -21.344 1 26.42 1 MET B O 1
ATOM 2389 N N . PRO B 1 2 ? -35.281 3.752 -20.047 1 26.05 2 PRO B N 1
ATOM 2390 C CA . PRO B 1 2 ? -33.812 3.973 -20 1 26.05 2 PRO B CA 1
ATOM 2391 C C . PRO B 1 2 ? -33.062 2.785 -19.406 1 26.05 2 PRO B C 1
ATOM 2393 O O . PRO B 1 2 ? -33.562 2.123 -18.5 1 26.05 2 PRO B O 1
ATOM 2396 N N . THR B 1 3 ? -32.469 1.995 -20.281 1 30.58 3 THR B N 1
ATOM 2397 C CA . THR B 1 3 ? -31.672 0.836 -19.875 1 30.58 3 THR B CA 1
ATOM 2398 C C . THR B 1 3 ? -30.844 1.155 -18.641 1 30.58 3 THR B C 1
ATOM 2400 O O . THR B 1 3 ? -29.984 2.045 -18.656 1 30.58 3 THR B O 1
ATOM 2403 N N . GLU B 1 4 ? -31.375 1.154 -17.484 1 34.62 4 GLU B N 1
ATOM 2404 C CA . GLU B 1 4 ? -30.75 1.311 -16.188 1 34.62 4 GLU B CA 1
ATOM 2405 C C . GLU B 1 4 ? -29.406 0.588 -16.141 1 34.62 4 GLU B C 1
ATOM 2407 O O . GLU B 1 4 ? -29.344 -0.629 -16.328 1 34.62 4 GLU B O 1
ATOM 2412 N N . LEU B 1 5 ? -28.344 1.074 -16.656 1 33.88 5 LEU B N 1
ATOM 2413 C CA . LEU B 1 5 ? -27 0.565 -16.422 1 33.88 5 LEU B CA 1
ATOM 2414 C C . LEU B 1 5 ? -26.844 0.091 -14.977 1 33.88 5 LEU B C 1
ATOM 2416 O O . LEU B 1 5 ? -26.875 0.897 -14.047 1 33.88 5 LEU B O 1
ATOM 2420 N N . ARG B 1 6 ? -27.422 -0.936 -14.648 1 40.25 6 ARG B N 1
ATOM 2421 C CA . ARG B 1 6 ? -27.344 -1.57 -13.336 1 40.25 6 ARG B CA 1
ATOM 2422 C C . ARG B 1 6 ? -25.906 -1.59 -12.836 1 40.25 6 ARG B C 1
ATOM 2424 O O . ARG B 1 6 ? -25.031 -2.191 -13.461 1 40.25 6 ARG B O 1
ATOM 2431 N N . GLN B 1 7 ? -25.422 -0.622 -12.258 1 50.88 7 GLN B N 1
ATOM 2432 C CA . GLN B 1 7 ? -24.141 -0.664 -11.562 1 50.88 7 GLN B CA 1
ATOM 2433 C C . GLN B 1 7 ? -23.938 -1.997 -10.852 1 50.88 7 GLN B C 1
ATOM 2435 O O . GLN B 1 7 ? -24.75 -2.373 -9.992 1 50.88 7 GLN B O 1
ATOM 2440 N N . GLU B 1 8 ? -23.328 -3.08 -11.445 1 60.19 8 GLU B N 1
ATOM 2441 C CA . GLU B 1 8 ? -23 -4.355 -10.82 1 60.19 8 GLU B CA 1
ATOM 2442 C C . GLU B 1 8 ? -22.594 -4.168 -9.359 1 60.19 8 GLU B C 1
ATOM 2444 O O . GLU B 1 8 ? -21.891 -3.217 -9.031 1 60.19 8 GLU B O 1
ATOM 2449 N N . ALA B 1 9 ? -23.25 -4.867 -8.438 1 70.38 9 ALA B N 1
ATOM 2450 C CA . ALA B 1 9 ? -22.969 -4.809 -7.004 1 70.38 9 ALA B CA 1
ATOM 2451 C C . ALA B 1 9 ? -21.5 -5.066 -6.73 1 70.38 9 ALA B C 1
ATOM 2453 O O . ALA B 1 9 ? -20.891 -5.98 -7.301 1 70.38 9 ALA B O 1
ATOM 2454 N N . MET B 1 10 ? -20.719 -4.094 -6.145 1 87.31 10 MET B N 1
ATOM 2455 C CA . MET B 1 10 ? -19.312 -4.242 -5.785 1 87.31 10 MET B CA 1
ATOM 2456 C C . MET B 1 10 ? -19.156 -4.34 -4.27 1 87.31 10 MET B C 1
ATOM 2458 O O . MET B 1 10 ? -19.891 -3.709 -3.52 1 87.31 10 MET B O 1
ATOM 2462 N N . ASN B 1 11 ? -18.297 -5.355 -3.828 1 94.56 11 ASN B N 1
ATOM 2463 C CA . ASN B 1 11 ? -17.906 -5.551 -2.438 1 94.56 11 ASN B CA 1
ATOM 2464 C C . ASN B 1 11 ? -16.781 -4.59 -2.031 1 94.56 11 ASN B C 1
ATOM 2466 O O . ASN B 1 11 ? -15.641 -4.75 -2.453 1 94.56 11 ASN B O 1
ATOM 2470 N N . ASP B 1 12 ? -17.109 -3.646 -1.203 1 96 12 ASP B N 1
ATOM 2471 C CA . ASP B 1 12 ? -16.125 -2.639 -0.819 1 96 12 ASP B CA 1
ATOM 2472 C C . ASP B 1 12 ? -15.273 -3.119 0.356 1 96 12 ASP B C 1
ATOM 2474 O O . ASP B 1 12 ? -14.453 -2.365 0.884 1 96 12 ASP B O 1
ATOM 2478 N N . ARG B 1 13 ? -15.492 -4.375 0.765 1 96.5 13 ARG B N 1
ATOM 2479 C CA . ARG B 1 13 ? -14.711 -4.918 1.869 1 96.5 13 ARG B CA 1
ATOM 2480 C C . ARG B 1 13 ? -14.172 -6.305 1.529 1 96.5 13 ARG B C 1
ATOM 2482 O O . ARG B 1 13 ? -14.359 -7.254 2.295 1 96.5 13 ARG B O 1
ATOM 2489 N N . PRO B 1 14 ? -13.523 -6.395 0.412 1 98.44 14 PRO B N 1
ATOM 2490 C CA . PRO B 1 14 ? -13.055 -7.715 -0.019 1 98.44 14 PRO B CA 1
ATOM 2491 C C . PRO B 1 14 ? -12.008 -8.305 0.917 1 98.44 14 PRO B C 1
ATOM 2493 O O . PRO B 1 14 ? -11.211 -7.562 1.5 1 98.44 14 PRO B O 1
ATOM 2496 N N . VAL B 1 15 ? -12.039 -9.602 1.083 1 98.81 15 VAL B N 1
ATOM 2497 C CA . VAL B 1 15 ? -11.031 -10.375 1.801 1 98.81 15 VAL B CA 1
ATOM 2498 C C . VAL B 1 15 ? -10.328 -11.336 0.838 1 98.81 15 VAL B C 1
ATOM 2500 O O . VAL B 1 15 ? -10.984 -12.172 0.206 1 98.81 15 VAL B O 1
ATOM 2503 N N . ILE B 1 16 ? -9.055 -11.188 0.681 1 98.94 16 ILE B N 1
ATOM 2504 C CA . ILE B 1 16 ? -8.281 -12.086 -0.168 1 98.94 16 ILE B CA 1
ATOM 2505 C C . ILE B 1 16 ? -7.59 -13.141 0.692 1 98.94 16 ILE B C 1
ATOM 2507 O O . ILE B 1 16 ? -6.926 -12.812 1.678 1 98.94 16 ILE B O 1
ATOM 2511 N N . GLY B 1 17 ? -7.859 -14.398 0.356 1 98.94 17 GLY B N 1
ATOM 2512 C CA . GLY B 1 17 ? -7.07 -15.453 0.967 1 98.94 17 GLY B CA 1
ATOM 2513 C C . GLY B 1 17 ? -5.66 -15.547 0.415 1 98.94 17 GLY B C 1
ATOM 2514 O O . GLY B 1 17 ? -5.449 -15.391 -0.79 1 98.94 17 GLY B O 1
ATOM 2515 N N . VAL B 1 18 ? -4.73 -15.672 1.307 1 98.94 18 VAL B N 1
ATOM 2516 C CA . VAL B 1 18 ? -3.354 -15.938 0.912 1 98.94 18 VAL B CA 1
ATOM 2517 C C . VAL B 1 18 ? -2.912 -17.297 1.465 1 98.94 18 VAL B C 1
ATOM 2519 O O . VAL B 1 18 ? -2.918 -17.5 2.68 1 98.94 18 VAL B O 1
ATOM 2522 N N . LEU B 1 19 ? -2.617 -18.156 0.552 1 98.75 19 LEU B N 1
ATOM 2523 C CA . LEU B 1 19 ? -2.148 -19.484 0.975 1 98.75 19 LEU B CA 1
ATOM 2524 C C . LEU B 1 19 ? -0.76 -19.391 1.6 1 98.75 19 LEU B C 1
ATOM 2526 O O . LEU B 1 19 ? 0.135 -18.75 1.043 1 98.75 19 LEU B O 1
ATOM 2530 N N . THR B 1 20 ? -0.551 -19.984 2.781 1 98.62 20 THR B N 1
ATOM 2531 C CA . THR B 1 20 ? 0.747 -19.953 3.445 1 98.62 20 THR B CA 1
ATOM 2532 C C . THR B 1 20 ? 1.756 -20.828 2.695 1 98.62 20 THR B C 1
ATOM 2534 O O . THR B 1 20 ? 1.402 -21.875 2.16 1 98.62 20 THR B O 1
ATOM 2537 N N . GLN B 1 21 ? 2.928 -20.422 2.658 1 98.12 21 GLN B N 1
ATOM 2538 C CA . GLN B 1 21 ? 4.008 -21.156 2.016 1 98.12 21 GLN B CA 1
ATOM 2539 C C . GLN B 1 21 ? 4.727 -22.062 3.016 1 98.12 21 GLN B C 1
ATOM 2541 O O . GLN B 1 21 ? 4.832 -21.734 4.199 1 98.12 21 GLN B O 1
ATOM 2546 N N . ILE B 1 22 ? 5.246 -23.125 2.57 1 97.25 22 ILE B N 1
ATOM 2547 C CA . ILE B 1 22 ? 5.957 -24.094 3.412 1 97.25 22 ILE B CA 1
ATOM 2548 C C . ILE B 1 22 ? 7.367 -23.578 3.693 1 97.25 22 ILE B C 1
ATOM 2550 O O . ILE B 1 22 ? 8.055 -23.109 2.785 1 97.25 22 ILE B O 1
ATOM 2554 N N . VAL B 1 23 ? 7.789 -23.641 4.945 1 96.25 23 VAL B N 1
ATOM 2555 C CA . VAL B 1 23 ? 9.156 -23.281 5.312 1 96.25 23 VAL B CA 1
ATOM 2556 C C . VAL B 1 23 ? 10.109 -24.391 4.863 1 96.25 23 VAL B C 1
ATOM 2558 O O . VAL B 1 23 ? 9.969 -25.547 5.281 1 96.25 23 VAL B O 1
ATOM 2561 N N . THR B 1 24 ? 10.969 -24.016 4.023 1 91.38 24 THR B N 1
ATOM 2562 C CA . THR B 1 24 ? 11.969 -24.984 3.566 1 91.38 24 THR B CA 1
ATOM 2563 C C . THR B 1 24 ? 13.359 -24.594 4.074 1 91.38 24 THR B C 1
ATOM 2565 O O . THR B 1 24 ? 14.227 -25.453 4.207 1 91.38 24 THR B O 1
ATOM 2568 N N . ASP B 1 25 ? 13.586 -23.375 4.316 1 90.69 25 ASP B N 1
ATOM 2569 C CA . ASP B 1 25 ? 14.867 -22.891 4.82 1 90.69 25 ASP B CA 1
ATOM 2570 C C . ASP B 1 25 ? 15.055 -23.266 6.289 1 90.69 25 ASP B C 1
ATOM 2572 O O . ASP B 1 25 ? 14.219 -22.953 7.133 1 90.69 25 ASP B O 1
ATOM 2576 N N . GLU B 1 26 ? 16.188 -23.781 6.602 1 92.5 26 GLU B N 1
ATOM 2577 C CA . GLU B 1 26 ? 16.469 -24.266 7.949 1 92.5 26 GLU B CA 1
ATOM 2578 C C . GLU B 1 26 ? 16.438 -23.125 8.961 1 92.5 26 GLU B C 1
ATOM 2580 O O . GLU B 1 26 ? 16 -23.312 10.102 1 92.5 26 GLU B O 1
ATOM 2585 N N . VAL B 1 27 ? 16.812 -21.969 8.531 1 93.19 27 VAL B N 1
ATOM 2586 C CA . VAL B 1 27 ? 16.922 -20.828 9.438 1 93.19 27 VAL B CA 1
ATOM 2587 C C . VAL B 1 27 ? 15.539 -20.375 9.883 1 93.19 27 VAL B C 1
ATOM 2589 O O . VAL B 1 27 ? 15.375 -19.797 10.961 1 93.19 27 VAL B O 1
ATOM 2592 N N . LEU B 1 28 ? 14.508 -20.719 9.094 1 95.12 28 LEU B N 1
ATOM 2593 C CA . LEU B 1 28 ? 13.156 -20.25 9.375 1 95.12 28 LEU B CA 1
ATOM 2594 C C . LEU B 1 28 ? 12.367 -21.312 10.148 1 95.12 28 LEU B C 1
ATOM 2596 O O . LEU B 1 28 ? 11.32 -21 10.727 1 95.12 28 LEU B O 1
ATOM 2600 N N . LYS B 1 29 ? 12.859 -22.547 10.219 1 94.38 29 LYS B N 1
ATOM 2601 C CA . LYS B 1 29 ? 12.125 -23.672 10.773 1 94.38 29 LYS B CA 1
ATOM 2602 C C . LYS B 1 29 ? 11.758 -23.422 12.234 1 94.38 29 LYS B C 1
ATOM 2604 O O . LYS B 1 29 ? 10.664 -23.797 12.672 1 94.38 29 LYS B O 1
ATOM 2609 N N . PRO B 1 30 ? 12.648 -22.734 13.016 1 95 30 PRO B N 1
ATOM 2610 C CA . PRO B 1 30 ? 12.312 -22.5 14.422 1 95 30 PRO B CA 1
ATOM 2611 C C . PRO B 1 30 ? 11.117 -21.578 14.609 1 95 30 PRO B C 1
ATOM 2613 O O . PRO B 1 30 ? 10.523 -21.531 15.688 1 95 30 PRO B O 1
ATOM 2616 N N . PHE B 1 31 ? 10.734 -20.875 13.609 1 95.31 31 PHE B N 1
ATOM 2617 C CA . PHE B 1 31 ? 9.711 -19.859 13.75 1 95.31 31 PHE B CA 1
ATOM 2618 C C . PHE B 1 31 ? 8.336 -20.406 13.406 1 95.31 31 PHE B C 1
ATOM 2620 O O . PHE B 1 31 ? 7.316 -19.859 13.82 1 95.31 31 PHE B O 1
ATOM 2627 N N . GLY B 1 32 ? 8.227 -21.453 12.602 1 95.62 32 GLY B N 1
ATOM 2628 C CA . GLY B 1 32 ? 6.969 -22.062 12.18 1 95.62 32 GLY B CA 1
ATOM 2629 C C . GLY B 1 32 ? 7.113 -22.969 10.977 1 95.62 32 GLY B C 1
ATOM 2630 O O . GLY B 1 32 ? 8.172 -23 10.336 1 95.62 32 GLY B O 1
ATOM 2631 N N . ASN B 1 33 ? 6.047 -23.688 10.648 1 96.38 33 ASN B N 1
ATOM 2632 C CA . ASN B 1 33 ? 6.09 -24.656 9.555 1 96.38 33 ASN B CA 1
ATOM 2633 C C . ASN B 1 33 ? 5.707 -24.016 8.227 1 96.38 33 ASN B C 1
ATOM 2635 O O . ASN B 1 33 ? 6.039 -24.531 7.164 1 96.38 33 ASN B O 1
ATOM 2639 N N . THR B 1 34 ? 4.906 -22.938 8.336 1 98.12 34 THR B N 1
ATOM 2640 C CA . THR B 1 34 ? 4.512 -22.172 7.152 1 98.12 34 THR B CA 1
ATOM 2641 C C . THR B 1 34 ? 4.629 -20.672 7.41 1 98.12 34 THR B C 1
ATOM 2643 O O . THR B 1 34 ? 4.812 -20.25 8.547 1 98.12 34 THR B O 1
ATOM 2646 N N . PHE B 1 35 ? 4.613 -19.922 6.348 1 98.25 35 PHE B N 1
ATOM 2647 C CA . PHE B 1 35 ? 4.809 -18.484 6.508 1 98.25 35 PHE B CA 1
ATOM 2648 C C . PHE B 1 35 ? 4.207 -17.719 5.332 1 98.25 35 PHE B C 1
ATOM 2650 O O . PHE B 1 35 ? 3.824 -18.312 4.328 1 98.25 35 PHE B O 1
ATOM 2657 N N . ILE B 1 36 ? 4.008 -16.469 5.508 1 98.62 36 ILE B N 1
ATOM 2658 C CA . ILE B 1 36 ? 3.693 -15.5 4.465 1 98.62 36 ILE B CA 1
ATOM 2659 C C . ILE B 1 36 ? 4.625 -14.297 4.586 1 98.62 36 ILE B C 1
ATOM 2661 O O . ILE B 1 36 ? 4.676 -13.641 5.633 1 98.62 36 ILE B O 1
ATOM 2665 N N . PRO B 1 37 ? 5.461 -14.008 3.525 1 98.12 37 PRO B N 1
ATOM 2666 C CA . PRO B 1 37 ? 6.172 -12.727 3.568 1 98.12 37 PRO B CA 1
ATOM 2667 C C . PRO B 1 37 ? 5.23 -11.531 3.678 1 98.12 37 PRO B C 1
ATOM 2669 O O . PRO B 1 37 ? 4.211 -11.477 2.982 1 98.12 37 PRO B O 1
ATOM 2672 N N . ALA B 1 38 ? 5.574 -10.57 4.547 1 97.88 38 ALA B N 1
ATOM 2673 C CA . ALA B 1 38 ? 4.73 -9.398 4.781 1 97.88 38 ALA B CA 1
ATOM 2674 C C . ALA B 1 38 ? 4.531 -8.602 3.498 1 97.88 3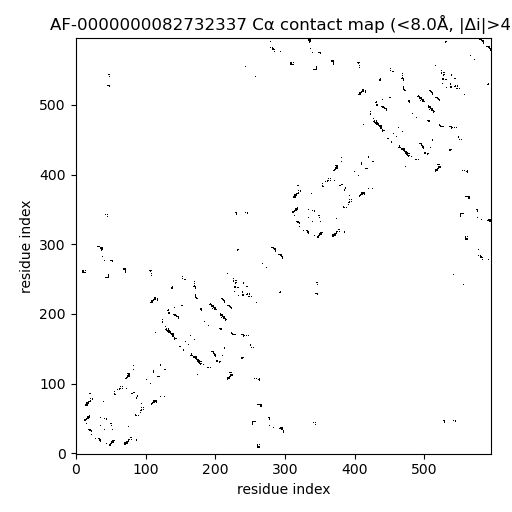8 ALA B C 1
ATOM 2676 O O . ALA B 1 38 ? 3.545 -7.871 3.359 1 97.88 38 ALA B O 1
ATOM 2677 N N . SER B 1 39 ? 5.488 -8.711 2.539 1 98.5 39 SER B N 1
ATOM 2678 C CA . SER B 1 39 ? 5.379 -7.98 1.279 1 98.5 39 SER B CA 1
ATOM 2679 C C . SER B 1 39 ? 4.113 -8.367 0.525 1 98.5 39 SER B C 1
ATOM 2681 O O . SER B 1 39 ? 3.477 -7.52 -0.107 1 98.5 39 SER B O 1
ATOM 2683 N N . TYR B 1 40 ? 3.676 -9.68 0.587 1 98.88 40 TYR B N 1
ATOM 2684 C CA . TYR B 1 40 ? 2.443 -10.102 -0.068 1 98.88 40 TYR B CA 1
ATOM 2685 C C . TYR B 1 40 ? 1.222 -9.539 0.65 1 98.88 40 TYR B C 1
ATOM 2687 O O . TYR B 1 40 ? 0.234 -9.172 0.011 1 98.88 40 TYR B O 1
ATOM 2695 N N . VAL B 1 41 ? 1.291 -9.508 1.993 1 98.75 41 VAL B N 1
ATOM 2696 C CA . VAL B 1 41 ? 0.19 -8.977 2.789 1 98.75 41 VAL B CA 1
ATOM 2697 C C . VAL B 1 41 ? 0 -7.496 2.484 1 98.75 41 VAL B C 1
ATOM 2699 O O . VAL B 1 41 ? -1.107 -7.059 2.164 1 98.75 41 VAL B O 1
ATOM 2702 N N . LYS B 1 42 ? 1.093 -6.742 2.549 1 98.56 42 LYS B N 1
ATOM 2703 C CA . LYS B 1 42 ? 1.043 -5.305 2.289 1 98.56 42 LYS B CA 1
ATOM 2704 C C . LYS B 1 42 ? 0.618 -5.023 0.852 1 98.56 42 LYS B C 1
ATOM 2706 O O . LYS B 1 42 ? -0.086 -4.047 0.588 1 98.56 42 LYS B O 1
ATOM 2711 N N . TYR B 1 43 ? 1.06 -5.895 -0.072 1 98.88 43 TYR B N 1
ATOM 2712 C CA . TYR B 1 43 ? 0.688 -5.789 -1.479 1 98.88 43 TYR B CA 1
ATOM 2713 C C . TYR B 1 43 ? -0.822 -5.891 -1.653 1 98.88 43 TYR B C 1
ATOM 2715 O O . TYR B 1 43 ? -1.435 -5.047 -2.314 1 98.88 43 TYR B O 1
ATOM 2723 N N . VAL B 1 44 ? -1.447 -6.836 -1.01 1 98.88 44 VAL B N 1
ATOM 2724 C CA . VAL B 1 44 ? -2.887 -7.062 -1.081 1 98.88 44 VAL B CA 1
ATOM 2725 C C . VAL B 1 44 ? -3.627 -5.934 -0.37 1 98.88 44 VAL B C 1
ATOM 2727 O O . VAL B 1 44 ? -4.582 -5.371 -0.911 1 98.88 44 VAL B O 1
ATOM 2730 N N . GLU B 1 45 ? -3.129 -5.504 0.774 1 98.81 45 GLU B N 1
ATOM 2731 C CA . GLU B 1 45 ? -3.764 -4.43 1.536 1 98.81 45 GLU B CA 1
ATOM 2732 C C . GLU B 1 45 ? -3.717 -3.109 0.774 1 98.81 45 GLU B C 1
ATOM 2734 O O . GLU B 1 45 ? -4.672 -2.332 0.811 1 98.81 45 GLU B O 1
ATOM 2739 N N . SER B 1 46 ? -2.631 -2.932 0.105 1 98.88 46 SER B N 1
ATOM 2740 C CA . SER B 1 46 ? -2.449 -1.664 -0.596 1 98.88 46 SER B CA 1
ATOM 2741 C C . SER B 1 46 ? -3.434 -1.525 -1.751 1 98.88 46 SER B C 1
ATOM 2743 O O . SER B 1 46 ? -3.691 -0.417 -2.225 1 98.88 46 SER B O 1
ATOM 2745 N N . GLY B 1 47 ? -3.971 -2.623 -2.215 1 98.75 47 GLY B N 1
ATOM 2746 C CA . GLY B 1 47 ? -5.012 -2.582 -3.23 1 98.75 47 GLY B CA 1
ATOM 2747 C C . GLY B 1 47 ? -6.395 -2.344 -2.658 1 98.75 47 GLY B C 1
ATOM 2748 O O . GLY B 1 47 ? -7.367 -2.217 -3.404 1 98.75 47 GLY B O 1
ATOM 2749 N N . GLY B 1 48 ? -6.527 -2.299 -1.363 1 98.56 48 GLY B N 1
ATOM 2750 C CA . GLY B 1 48 ? -7.793 -1.984 -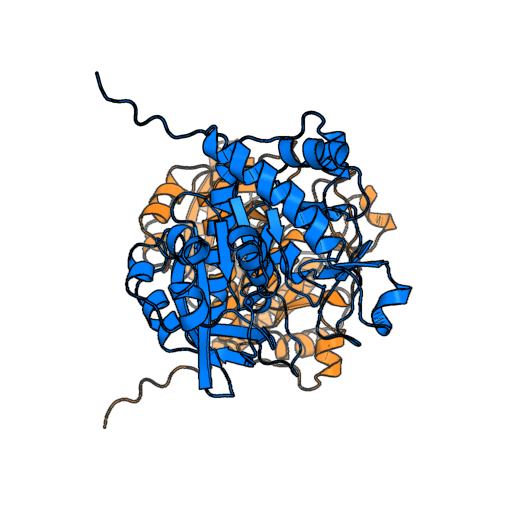0.719 1 98.56 48 GLY B CA 1
ATOM 2751 C C . GLY B 1 48 ? -8.547 -3.215 -0.245 1 98.56 48 GLY B C 1
ATOM 2752 O O . GLY B 1 48 ? -9.766 -3.285 -0.366 1 98.56 48 GLY B O 1
ATOM 2753 N N . SER B 1 49 ? -7.812 -4.141 0.238 1 98.5 49 SER B N 1
ATOM 2754 C CA . SER B 1 49 ? -8.461 -5.336 0.766 1 98.5 49 SER B CA 1
ATOM 2755 C C . SER B 1 49 ? -7.836 -5.766 2.09 1 98.5 49 SER B C 1
ATOM 2757 O O . SER B 1 49 ? -6.797 -5.238 2.49 1 98.5 49 SER B O 1
ATOM 2759 N N . ARG B 1 50 ? -8.523 -6.621 2.777 1 98.12 50 ARG B N 1
ATOM 2760 C CA . ARG B 1 50 ? -7.965 -7.316 3.932 1 98.12 50 ARG B CA 1
ATOM 2761 C C . ARG B 1 50 ? -7.453 -8.703 3.543 1 98.12 50 ARG B C 1
ATOM 2763 O O . ARG B 1 50 ? -7.727 -9.18 2.441 1 98.12 50 ARG B O 1
ATOM 2770 N N . VAL B 1 51 ? -6.672 -9.297 4.422 1 98.81 51 VAL B N 1
ATOM 2771 C CA . VAL B 1 51 ? -5.996 -10.547 4.094 1 98.81 51 VAL B CA 1
ATOM 2772 C C . VAL B 1 51 ? -6.375 -11.625 5.109 1 98.81 51 VAL B C 1
ATOM 2774 O O . VAL B 1 51 ? -6.352 -11.383 6.32 1 98.81 51 VAL B O 1
ATOM 2777 N N . MET B 1 52 ? -6.727 -12.758 4.633 1 98.88 52 MET B N 1
ATOM 2778 C CA . MET B 1 52 ? -6.859 -13.953 5.465 1 98.88 52 MET B CA 1
ATOM 2779 C C . MET B 1 52 ? -5.781 -14.977 5.125 1 98.88 52 MET B C 1
ATOM 2781 O O . MET B 1 52 ? -5.715 -15.461 3.996 1 98.88 52 MET B O 1
ATOM 2785 N N . PRO B 1 53 ? -4.895 -15.32 6.07 1 98.81 53 PRO B N 1
ATOM 2786 C CA . PRO B 1 53 ? -3.982 -16.438 5.82 1 98.81 53 PRO B CA 1
ATOM 2787 C C . PRO B 1 53 ? -4.691 -17.781 5.809 1 98.81 53 PRO B C 1
ATOM 2789 O O . PRO B 1 53 ? -5.574 -18.031 6.637 1 98.81 53 PRO B O 1
ATOM 2792 N N . ILE B 1 54 ? -4.395 -18.578 4.883 1 98.81 54 ILE B N 1
ATOM 2793 C CA . ILE B 1 54 ? -4.996 -19.906 4.789 1 98.81 54 ILE B CA 1
ATOM 2794 C C . ILE B 1 54 ? -3.953 -20.969 5.121 1 98.81 54 ILE B C 1
ATOM 2796 O O . ILE B 1 54 ? -2.975 -21.141 4.391 1 98.81 54 ILE B O 1
ATOM 2800 N N . ARG B 1 55 ? -4.168 -21.703 6.133 1 98 55 ARG B N 1
ATOM 2801 C CA . ARG B 1 55 ? -3.273 -22.766 6.582 1 98 55 ARG B CA 1
ATOM 2802 C C . ARG B 1 55 ? -3.395 -23.984 5.691 1 98 55 ARG B C 1
ATOM 2804 O O . ARG B 1 55 ? -4.418 -24.188 5.027 1 98 55 ARG B O 1
ATOM 2811 N N . LEU B 1 56 ? -2.445 -24.844 5.742 1 98.31 56 LEU B N 1
ATOM 2812 C CA . LEU B 1 56 ? -2.383 -25.969 4.797 1 98.31 56 LEU B CA 1
ATOM 2813 C C . LEU B 1 56 ? -2.885 -27.25 5.438 1 98.31 56 LEU B C 1
ATOM 2815 O O . LEU B 1 56 ? -2.959 -28.281 4.781 1 98.31 56 LEU B O 1
ATOM 2819 N N . THR B 1 57 ? -3.318 -27.188 6.684 1 97.75 57 THR B N 1
ATOM 2820 C CA . THR B 1 57 ? -3.582 -28.406 7.426 1 97.75 57 THR B CA 1
ATOM 2821 C C . THR B 1 57 ? -5.078 -28.594 7.656 1 97.75 57 THR B C 1
ATOM 2823 O O . THR B 1 57 ? -5.492 -29.422 8.477 1 97.75 57 THR B O 1
ATOM 2826 N N . LEU B 1 58 ? -5.898 -27.844 7.086 1 97.94 58 LEU B N 1
ATOM 2827 C CA . LEU B 1 58 ? -7.34 -27.906 7.301 1 97.94 58 LEU B CA 1
ATOM 2828 C C . LEU B 1 58 ? -7.961 -29.031 6.484 1 97.94 58 LEU B C 1
ATOM 2830 O O . LEU B 1 58 ? -7.312 -29.594 5.598 1 97.94 58 LEU B O 1
ATOM 2834 N N . THR B 1 59 ? -9.211 -29.328 6.848 1 98.06 59 THR B N 1
ATOM 2835 C CA . THR B 1 59 ? -9.961 -30.344 6.094 1 98.06 59 THR B CA 1
ATOM 2836 C C . THR B 1 59 ? -10.562 -29.719 4.832 1 98.06 59 THR B C 1
ATOM 2838 O O . THR B 1 59 ? -10.703 -28.5 4.734 1 98.06 59 THR B O 1
ATOM 2841 N N . THR B 1 60 ? -10.938 -30.562 3.887 1 98.06 60 THR B N 1
ATOM 2842 C CA . THR B 1 60 ? -11.57 -30.109 2.66 1 98.06 60 THR B CA 1
ATOM 2843 C C . THR B 1 60 ? -12.836 -29.297 2.973 1 98.06 60 THR B C 1
ATOM 2845 O O . THR B 1 60 ? -13.094 -28.281 2.344 1 98.06 60 THR B O 1
ATOM 2848 N N . ALA B 1 61 ? -13.586 -29.75 3.965 1 98.38 61 ALA B N 1
ATOM 2849 C CA . ALA B 1 61 ? -14.805 -29.047 4.359 1 98.38 61 ALA B CA 1
ATOM 2850 C C . ALA B 1 61 ? -14.492 -27.641 4.879 1 98.38 61 ALA B C 1
ATOM 2852 O O . ALA B 1 61 ? -15.242 -26.703 4.625 1 98.38 61 ALA B O 1
ATOM 2853 N N . GLU B 1 62 ? -13.453 -27.531 5.598 1 98.5 62 GLU B N 1
ATOM 2854 C CA . GLU B 1 62 ? -13.031 -26.234 6.113 1 98.5 62 GLU B CA 1
ATOM 2855 C C . GLU B 1 62 ? -12.586 -25.297 4.984 1 98.5 62 GLU B C 1
ATOM 2857 O O . GLU B 1 62 ? -12.891 -24.109 5 1 98.5 62 GLU B O 1
ATOM 2862 N N . TYR B 1 63 ? -11.883 -25.875 3.986 1 98.81 63 TYR B N 1
ATOM 2863 C CA . TYR B 1 63 ? -11.484 -25.078 2.832 1 98.81 63 TYR B CA 1
ATOM 2864 C C . TYR B 1 63 ? -12.703 -24.609 2.051 1 98.81 63 TYR B C 1
ATOM 2866 O O . TYR B 1 63 ? -12.734 -23.469 1.582 1 98.81 63 TYR B O 1
ATOM 2874 N N . GLU B 1 64 ? -13.656 -25.469 1.929 1 98.75 64 GLU B N 1
ATOM 2875 C CA . GLU B 1 64 ? -14.898 -25.078 1.254 1 98.75 64 GLU B CA 1
ATOM 2876 C C . GLU B 1 64 ? -15.602 -23.953 1.993 1 98.75 64 GLU B C 1
ATOM 2878 O O . GLU B 1 64 ? -16.156 -23.031 1.368 1 98.75 64 GLU B O 1
ATOM 2883 N N . ASN B 1 65 ? -15.586 -24.094 3.27 1 98.56 65 ASN B N 1
ATOM 2884 C CA . ASN B 1 65 ? -16.172 -23.031 4.09 1 98.56 65 ASN B CA 1
ATOM 2885 C C . ASN B 1 65 ? -15.422 -21.719 3.918 1 98.56 65 ASN B C 1
ATOM 2887 O O . ASN B 1 65 ? -16.047 -20.656 3.791 1 98.56 65 ASN B O 1
ATOM 2891 N N . ILE B 1 66 ? -14.133 -21.75 3.941 1 98.81 66 ILE B N 1
ATOM 2892 C CA . ILE B 1 66 ? -13.312 -20.562 3.727 1 98.81 66 ILE B CA 1
ATOM 2893 C C . ILE B 1 66 ? -13.602 -19.984 2.348 1 98.81 66 ILE B C 1
ATOM 2895 O O . ILE B 1 66 ? -13.758 -18.766 2.205 1 98.81 66 ILE B O 1
ATOM 2899 N N . PHE B 1 67 ? -13.727 -20.828 1.347 1 98.88 67 PHE B N 1
ATOM 2900 C CA . PHE B 1 67 ? -13.969 -20.406 -0.029 1 98.88 67 PHE B CA 1
ATOM 2901 C C . PHE B 1 67 ? -15.227 -19.547 -0.12 1 98.88 67 PHE B C 1
ATOM 2903 O O . PHE B 1 67 ? -15.258 -18.562 -0.868 1 98.88 67 PHE B O 1
ATOM 2910 N N . LYS B 1 68 ? -16.172 -19.844 0.636 1 98.56 68 LYS B N 1
ATOM 2911 C CA . LYS B 1 68 ? -17.453 -19.141 0.592 1 98.56 68 LYS B CA 1
ATOM 2912 C C . LYS B 1 68 ? -17.359 -17.781 1.282 1 98.56 68 LYS B C 1
ATOM 2914 O O . LYS B 1 68 ? -18.281 -16.969 1.198 1 98.56 68 LYS B O 1
ATOM 2919 N N . LYS B 1 69 ? -16.234 -17.531 1.881 1 98.69 69 LYS B N 1
ATOM 2920 C CA . LYS B 1 69 ? -16.109 -16.344 2.703 1 98.69 69 LYS B CA 1
ATOM 2921 C C . LYS B 1 69 ? -15.148 -15.336 2.078 1 98.69 69 LYS B C 1
ATOM 2923 O O . LYS B 1 69 ? -15.305 -14.125 2.244 1 98.69 69 LYS B O 1
ATOM 2928 N N . ILE B 1 70 ? -14.195 -15.82 1.384 1 98.88 70 ILE B N 1
ATOM 2929 C CA . ILE B 1 70 ? -13.172 -14.938 0.829 1 98.88 70 ILE B CA 1
ATOM 2930 C C . ILE B 1 70 ? -13.539 -14.562 -0.607 1 98.88 70 ILE B C 1
ATOM 2932 O O . ILE B 1 70 ? -14.406 -15.195 -1.216 1 98.88 70 ILE B O 1
ATOM 2936 N N . ASN B 1 71 ? -12.898 -13.57 -1.161 1 98.94 71 ASN B N 1
ATOM 2937 C CA . ASN B 1 71 ? -13.305 -12.969 -2.426 1 98.94 71 ASN B CA 1
ATOM 2938 C C . ASN B 1 71 ? -12.258 -13.188 -3.514 1 98.94 71 ASN B C 1
ATOM 2940 O O . ASN B 1 71 ? -12.398 -12.672 -4.625 1 98.94 71 ASN B O 1
ATOM 2944 N N . GLY B 1 72 ? -11.258 -13.867 -3.279 1 98.94 72 GLY B N 1
ATOM 2945 C CA . GLY B 1 72 ? -10.172 -14.234 -4.168 1 98.94 72 GLY B CA 1
ATOM 2946 C C . GLY B 1 72 ? -9.031 -14.945 -3.457 1 98.94 72 GLY B C 1
ATOM 2947 O O . GLY B 1 72 ? -9.047 -15.07 -2.23 1 98.94 72 GLY B O 1
ATOM 2948 N N . LEU B 1 73 ? -8.125 -15.477 -4.23 1 98.94 73 LEU B N 1
ATOM 2949 C CA . LEU B 1 73 ? -7.008 -16.25 -3.686 1 98.94 73 LEU B CA 1
ATOM 2950 C C . LEU B 1 73 ? -5.688 -15.797 -4.301 1 98.94 73 LEU B C 1
ATOM 2952 O O . LEU B 1 73 ? -5.598 -15.594 -5.516 1 98.94 73 LEU B O 1
ATOM 2956 N N . LEU B 1 74 ? -4.746 -15.562 -3.445 1 98.94 74 LEU B N 1
ATOM 2957 C CA . LEU B 1 74 ? -3.385 -15.289 -3.891 1 98.94 74 LEU B CA 1
ATOM 2958 C C . LEU B 1 74 ? -2.465 -16.469 -3.594 1 98.94 74 LEU B C 1
ATOM 2960 O O . LEU B 1 74 ? -2.355 -16.906 -2.443 1 98.94 74 LEU B O 1
ATOM 2964 N N . LEU B 1 75 ? -1.884 -17.016 -4.641 1 98.94 75 LEU B N 1
ATOM 2965 C CA . LEU B 1 75 ? -0.82 -18 -4.543 1 98.94 75 LEU B CA 1
ATOM 2966 C C . LEU B 1 75 ? 0.551 -17.344 -4.641 1 98.94 75 LEU B C 1
ATOM 2968 O O . LEU B 1 75 ? 0.941 -16.859 -5.711 1 98.94 75 LEU B O 1
ATOM 2972 N N . ILE B 1 76 ? 1.283 -17.359 -3.531 1 98.81 76 ILE B N 1
ATOM 2973 C CA . ILE B 1 76 ? 2.529 -16.594 -3.445 1 98.81 76 ILE B CA 1
ATOM 2974 C C . ILE B 1 76 ? 3.682 -17.453 -3.982 1 98.81 76 ILE B C 1
ATOM 2976 O O . ILE B 1 76 ? 3.514 -18.641 -4.246 1 98.81 76 ILE B O 1
ATOM 2980 N N . GLY B 1 77 ? 4.855 -16.797 -4.207 1 98.06 77 GLY B N 1
ATOM 2981 C CA . GLY B 1 77 ? 6.051 -17.5 -4.641 1 98.06 77 GLY B CA 1
ATOM 2982 C C . GLY B 1 77 ? 6.617 -18.438 -3.584 1 98.06 77 GLY B C 1
ATOM 2983 O O . GLY B 1 77 ? 6.164 -18.422 -2.438 1 98.06 77 GLY B O 1
ATOM 2984 N N . GLY B 1 78 ? 7.574 -19.203 -3.973 1 96.12 78 GLY B N 1
ATOM 2985 C CA . GLY B 1 78 ? 8.195 -20.156 -3.074 1 96.12 78 GLY B CA 1
ATOM 2986 C C . GLY B 1 78 ? 8.914 -21.281 -3.803 1 96.12 78 GLY B C 1
ATOM 2987 O O . GLY B 1 78 ? 9.352 -21.109 -4.941 1 96.12 78 GLY B O 1
ATOM 2988 N N . ALA B 1 79 ? 9.125 -22.359 -3.039 1 93.06 79 ALA B N 1
ATOM 2989 C CA . ALA B 1 79 ? 9.93 -23.438 -3.615 1 93.06 79 ALA B CA 1
ATOM 2990 C C . ALA B 1 79 ? 9.289 -24.797 -3.355 1 93.06 79 ALA B C 1
ATOM 2992 O O . ALA B 1 79 ? 9.945 -25.844 -3.465 1 93.06 79 ALA B O 1
ATOM 2993 N N . ALA B 1 80 ? 8.055 -24.828 -2.988 1 95.06 80 ALA B N 1
ATOM 2994 C CA . ALA B 1 80 ? 7.363 -26.094 -2.699 1 95.06 80 ALA B CA 1
ATOM 2995 C C . ALA B 1 80 ? 7.16 -26.906 -3.971 1 95.06 80 ALA B C 1
ATOM 2997 O O . ALA B 1 80 ? 7.078 -26.359 -5.066 1 95.06 80 ALA B O 1
ATOM 2998 N N . ASP B 1 81 ? 7.098 -28.188 -3.764 1 97.06 81 ASP B N 1
ATOM 2999 C CA . ASP B 1 81 ? 6.793 -29.062 -4.891 1 97.06 81 ASP B CA 1
ATOM 3000 C C . ASP B 1 81 ? 5.41 -28.766 -5.465 1 97.06 81 ASP B C 1
ATOM 3002 O O . ASP B 1 81 ? 4.438 -28.641 -4.719 1 97.06 81 ASP B O 1
ATOM 3006 N N . LEU B 1 82 ? 5.227 -28.688 -6.754 1 98.12 82 LEU B N 1
ATOM 3007 C CA . LEU B 1 82 ? 4.012 -28.188 -7.398 1 98.12 82 LEU B CA 1
ATOM 3008 C C . LEU B 1 82 ? 3 -29.312 -7.586 1 98.12 82 LEU B C 1
ATOM 3010 O O . LEU B 1 82 ? 1.868 -29.062 -8.008 1 98.12 82 LEU B O 1
ATOM 3014 N N . GLU B 1 83 ? 3.391 -30.484 -7.289 1 97.75 83 GLU B N 1
ATOM 3015 C CA . GLU B 1 83 ? 2.494 -31.609 -7.535 1 97.75 83 GLU B CA 1
ATOM 3016 C C . GLU B 1 83 ? 2.172 -32.344 -6.238 1 97.75 83 GLU B C 1
ATOM 3018 O O . GLU B 1 83 ? 1.042 -32.812 -6.039 1 97.75 83 GLU B O 1
ATOM 3023 N N . THR B 1 84 ? 3.146 -32.375 -5.266 1 97.25 84 THR B N 1
ATOM 3024 C CA . THR B 1 84 ? 2.98 -33.312 -4.16 1 97.25 84 THR B CA 1
ATOM 3025 C C . THR B 1 84 ? 2.906 -32.562 -2.828 1 97.25 84 THR B C 1
ATOM 3027 O O . THR B 1 84 ? 2.541 -33.156 -1.807 1 97.25 84 THR B O 1
ATOM 3030 N N . SER B 1 85 ? 3.258 -31.344 -2.775 1 97.62 85 SER B N 1
ATOM 3031 C CA . SER B 1 85 ? 3.293 -30.609 -1.519 1 97.62 85 SER B CA 1
ATOM 3032 C C . SER B 1 85 ? 1.884 -30.328 -1.006 1 97.62 85 SER B C 1
ATOM 3034 O O . SER B 1 85 ? 0.92 -30.344 -1.774 1 97.62 85 SER B O 1
ATOM 3036 N N . ASP B 1 86 ? 1.8 -30.031 0.29 1 97.88 86 ASP B N 1
ATOM 3037 C CA . ASP B 1 86 ? 0.535 -29.578 0.863 1 97.88 86 ASP B CA 1
ATOM 3038 C C . ASP B 1 86 ? 0.085 -28.266 0.234 1 97.88 86 ASP B C 1
ATOM 3040 O O . ASP B 1 86 ? -1.114 -28.016 0.09 1 97.88 86 ASP B O 1
ATOM 3044 N N . PHE B 1 87 ? 1.041 -27.438 -0.132 1 98.5 87 PHE B N 1
ATOM 3045 C CA . PHE B 1 87 ? 0.716 -26.203 -0.836 1 98.5 87 PHE B CA 1
ATOM 3046 C C . PHE B 1 87 ? -0.047 -26.5 -2.123 1 98.5 87 PHE B C 1
ATOM 3048 O O . PHE B 1 87 ? -1.105 -25.906 -2.369 1 98.5 87 PHE B O 1
ATOM 3055 N N . ALA B 1 88 ? 0.439 -27.406 -2.943 1 98.62 88 ALA B N 1
ATOM 3056 C CA . ALA B 1 88 ? -0.182 -27.781 -4.211 1 98.62 88 ALA B CA 1
ATOM 3057 C C . ALA B 1 88 ? -1.547 -28.422 -3.982 1 98.62 88 ALA B C 1
ATOM 3059 O O . ALA B 1 88 ? -2.5 -28.156 -4.715 1 98.62 88 ALA B O 1
ATOM 3060 N N . ARG B 1 89 ? -1.6 -29.266 -2.988 1 98.5 89 ARG B N 1
ATOM 3061 C CA . ARG B 1 89 ? -2.844 -29.953 -2.674 1 98.5 89 ARG B CA 1
ATOM 3062 C C . ARG B 1 89 ? -3.959 -28.969 -2.355 1 98.5 89 ARG B C 1
ATOM 3064 O O . ARG B 1 89 ? -5.062 -29.062 -2.898 1 98.5 89 ARG B O 1
ATOM 3071 N N . VAL B 1 90 ? -3.684 -28.062 -1.456 1 98.81 90 VAL B N 1
ATOM 3072 C CA . VAL B 1 90 ? -4.691 -27.094 -1.029 1 98.81 90 VAL B CA 1
ATOM 3073 C C . VAL B 1 90 ? -5.031 -26.156 -2.184 1 98.81 90 VAL B C 1
ATOM 3075 O O . VAL B 1 90 ? -6.203 -25.844 -2.416 1 98.81 90 VAL B O 1
ATOM 3078 N N . ALA B 1 91 ? -4.016 -25.688 -2.922 1 98.88 91 ALA B N 1
ATOM 3079 C CA . ALA B 1 91 ? -4.258 -24.828 -4.082 1 98.88 91 ALA B CA 1
ATOM 3080 C C . ALA B 1 91 ? -5.207 -25.516 -5.07 1 98.88 91 ALA B C 1
ATOM 3082 O O . ALA B 1 91 ? -6.07 -24.859 -5.66 1 98.88 91 ALA B O 1
ATOM 3083 N N . LYS B 1 92 ? -5.035 -26.812 -5.293 1 98.81 92 LYS B N 1
ATOM 3084 C CA . LYS B 1 92 ? -5.883 -27.562 -6.215 1 98.81 92 LYS B CA 1
ATOM 3085 C C . LYS B 1 92 ? -7.34 -27.547 -5.77 1 98.81 92 LYS B C 1
ATOM 3087 O O . LYS B 1 92 ? -8.25 -27.438 -6.598 1 98.81 92 LYS B O 1
ATOM 3092 N N . ILE B 1 93 ? -7.578 -27.656 -4.469 1 98.88 93 ILE B N 1
ATOM 3093 C CA . ILE B 1 93 ? -8.93 -27.594 -3.936 1 98.88 93 ILE B CA 1
ATOM 3094 C C . ILE B 1 93 ? -9.562 -26.25 -4.285 1 98.88 93 ILE B C 1
ATOM 3096 O O . ILE B 1 93 ? -10.656 -26.203 -4.848 1 98.88 93 ILE B O 1
ATOM 3100 N N . PHE B 1 94 ? -8.883 -25.156 -3.994 1 98.94 94 PHE B N 1
ATOM 3101 C CA . PHE B 1 94 ? -9.43 -23.828 -4.258 1 98.94 94 PHE B CA 1
ATOM 3102 C C . PHE B 1 94 ? -9.578 -23.594 -5.754 1 98.94 94 PHE B C 1
ATOM 3104 O O . PHE B 1 94 ? -10.523 -22.938 -6.195 1 98.94 94 PHE B O 1
ATOM 3111 N N . TYR B 1 95 ? -8.625 -24.125 -6.535 1 98.88 95 TYR B N 1
ATOM 3112 C CA . TYR B 1 95 ? -8.695 -24.016 -7.988 1 98.88 95 TYR B CA 1
ATOM 3113 C C . TYR B 1 95 ? -9.977 -24.641 -8.523 1 98.88 95 TYR B C 1
ATOM 3115 O O . TYR B 1 95 ? -10.695 -24.031 -9.32 1 98.88 95 TYR B O 1
ATOM 3123 N N . ARG B 1 96 ? -10.305 -25.812 -8.062 1 98.81 96 ARG B N 1
ATOM 3124 C CA . ARG B 1 96 ? -11.508 -26.516 -8.492 1 98.81 96 ARG B CA 1
ATOM 3125 C C . ARG B 1 96 ? -12.766 -25.766 -8.062 1 98.81 96 ARG B C 1
ATOM 3127 O O . ARG B 1 96 ? -13.719 -25.641 -8.836 1 98.81 96 ARG B O 1
ATOM 3134 N N . LEU B 1 97 ? -12.742 -25.297 -6.832 1 98.94 97 LEU B N 1
ATOM 3135 C CA . LEU B 1 97 ? -13.875 -24.531 -6.336 1 98.94 97 LEU B CA 1
ATOM 3136 C C . LEU B 1 97 ? -14.07 -23.25 -7.16 1 98.94 97 LEU B C 1
ATOM 3138 O O . LEU B 1 97 ? -15.203 -22.906 -7.5 1 98.94 97 LEU B O 1
ATOM 3142 N N . ALA B 1 98 ? -13 -22.609 -7.484 1 98.94 98 ALA B N 1
ATOM 3143 C CA . ALA B 1 98 ? -13.062 -21.375 -8.25 1 98.94 98 ALA B CA 1
ATOM 3144 C C . ALA B 1 98 ? -13.578 -21.625 -9.664 1 98.94 98 ALA B C 1
ATOM 3146 O O . ALA B 1 98 ? -14.367 -20.844 -10.195 1 98.94 98 ALA B O 1
ATOM 3147 N N . LEU B 1 99 ? -13.086 -22.703 -10.297 1 98.81 99 LEU B N 1
ATOM 3148 C CA . LEU B 1 99 ? -13.594 -23.062 -11.617 1 98.81 99 LEU B CA 1
ATOM 3149 C C . LEU B 1 99 ? -15.109 -23.25 -11.586 1 98.81 99 LEU B C 1
ATOM 3151 O O . LEU B 1 99 ? -15.828 -22.656 -12.391 1 98.81 99 LEU B O 1
ATOM 3155 N N . ALA B 1 100 ? -15.539 -24.047 -10.641 1 98.81 100 ALA B N 1
ATOM 3156 C CA . ALA B 1 100 ? -16.953 -24.344 -10.523 1 98.81 100 ALA B CA 1
ATOM 3157 C C . ALA B 1 100 ? -17.766 -23.094 -10.234 1 98.81 100 ALA B C 1
ATOM 3159 O O . ALA B 1 100 ? -18.844 -22.891 -10.797 1 98.81 100 ALA B O 1
ATOM 3160 N N . ALA B 1 101 ? -17.297 -22.312 -9.336 1 98.81 101 ALA B N 1
ATOM 3161 C CA . ALA B 1 101 ? -17.984 -21.078 -8.969 1 98.81 101 ALA B CA 1
ATOM 3162 C C . ALA B 1 101 ? -18.125 -20.141 -10.172 1 98.81 101 ALA B C 1
ATOM 3164 O O . ALA B 1 101 ? -19.219 -19.641 -10.453 1 98.81 101 ALA B O 1
ATOM 3165 N N . ASN B 1 102 ? -17.078 -19.922 -10.859 1 98.81 102 ASN B N 1
ATOM 3166 C CA . ASN B 1 102 ? -17.109 -19.031 -12.023 1 98.81 102 ASN B CA 1
ATOM 3167 C C . ASN B 1 102 ? -18.016 -19.594 -13.117 1 98.81 102 ASN B C 1
ATOM 3169 O O . ASN B 1 102 ? -18.719 -18.828 -13.789 1 98.81 102 ASN B O 1
ATOM 3173 N N . ASP B 1 103 ? -17.953 -20.859 -13.359 1 98.62 103 ASP B N 1
ATOM 3174 C CA . ASP B 1 103 ? -18.844 -21.484 -14.336 1 98.62 103 ASP B CA 1
ATOM 3175 C C . ASP B 1 103 ? -20.312 -21.25 -13.969 1 98.62 103 ASP B C 1
ATOM 3177 O O . ASP B 1 103 ? -21.172 -21.172 -14.852 1 98.62 103 ASP B O 1
ATOM 3181 N N . ALA B 1 104 ? -20.547 -21.109 -12.719 1 98.38 104 ALA B N 1
ATOM 3182 C CA . ALA B 1 104 ? -21.922 -20.922 -12.234 1 98.38 104 ALA B CA 1
ATOM 3183 C C . ALA B 1 104 ? -22.266 -19.453 -12.117 1 98.38 104 ALA B C 1
ATOM 3185 O O . ALA B 1 104 ? -23.328 -19.094 -11.609 1 98.38 104 ALA B O 1
ATOM 3186 N N . GLY B 1 105 ? -21.359 -18.578 -12.492 1 97.62 105 GLY B N 1
ATOM 3187 C CA . GLY B 1 105 ? -21.625 -17.141 -12.438 1 97.62 105 GLY B CA 1
ATOM 3188 C C . GLY B 1 105 ? -21.266 -16.516 -11.102 1 97.62 105 GLY B C 1
ATOM 3189 O O . GLY B 1 105 ? -21.594 -15.359 -10.844 1 97.62 105 GLY B O 1
ATOM 3190 N N . ASP B 1 106 ? -20.672 -17.312 -10.242 1 98.19 106 ASP B N 1
ATOM 3191 C CA . ASP B 1 106 ? -20.172 -16.859 -8.953 1 98.19 106 ASP B CA 1
ATOM 3192 C C . ASP B 1 106 ? -18.688 -16.469 -9.055 1 98.19 106 ASP B C 1
ATOM 3194 O O . ASP B 1 106 ? -17.812 -17.297 -8.883 1 98.19 106 ASP B O 1
ATOM 3198 N N . TYR B 1 107 ? -18.469 -15.227 -9.305 1 98.5 107 TYR B N 1
ATOM 3199 C CA . TYR B 1 107 ? -17.156 -14.703 -9.68 1 98.5 107 TYR B CA 1
ATOM 3200 C C . TYR B 1 107 ? -16.141 -14.93 -8.578 1 98.5 107 TYR B C 1
ATOM 3202 O O . TYR B 1 107 ? -16.391 -14.625 -7.41 1 98.5 107 TYR B O 1
ATOM 3210 N N . PHE B 1 108 ? -14.93 -15.438 -8.883 1 98.88 108 PHE B N 1
ATOM 3211 C CA . PHE B 1 108 ? -13.867 -15.695 -7.918 1 98.88 108 PHE B CA 1
ATOM 3212 C C . PHE B 1 108 ? -12.5 -15.695 -8.602 1 98.88 108 PHE B C 1
ATOM 3214 O O . PHE B 1 108 ? -12.156 -16.641 -9.297 1 98.88 108 PHE B O 1
ATOM 3221 N N . PRO B 1 109 ? -11.719 -14.688 -8.344 1 98.94 109 PRO B N 1
ATOM 3222 C CA . PRO B 1 109 ? -10.414 -14.594 -9.008 1 98.94 109 PRO B CA 1
ATOM 3223 C C . PRO B 1 109 ? -9.305 -15.297 -8.234 1 98.94 109 PRO B C 1
ATOM 3225 O O . PRO B 1 109 ? -9.375 -15.422 -7.012 1 98.94 109 PRO B O 1
ATOM 3228 N N . ILE B 1 110 ? -8.297 -15.766 -8.984 1 98.94 110 ILE B N 1
ATOM 3229 C CA . ILE B 1 110 ? -7.051 -16.297 -8.438 1 98.94 110 ILE B CA 1
ATOM 3230 C C . ILE B 1 110 ? -5.863 -15.57 -9.078 1 98.94 110 ILE B C 1
ATOM 3232 O O . ILE B 1 110 ? -5.852 -15.336 -10.281 1 98.94 110 ILE B O 1
ATOM 3236 N N . TRP B 1 111 ? -4.941 -15.18 -8.25 1 98.94 111 TRP B N 1
ATOM 3237 C CA . TRP B 1 111 ? -3.682 -14.602 -8.703 1 98.94 111 TRP B CA 1
ATOM 3238 C C . TRP B 1 111 ? -2.5 -15.461 -8.258 1 98.94 111 TRP B C 1
ATOM 3240 O O . TRP B 1 111 ? -2.441 -15.891 -7.105 1 98.94 111 TRP B O 1
ATOM 3250 N N . GLY B 1 112 ? -1.579 -15.734 -9.156 1 98.94 112 GLY B N 1
ATOM 3251 C CA . GLY B 1 112 ? -0.349 -16.438 -8.828 1 98.94 112 GLY B CA 1
ATOM 3252 C C . GLY B 1 112 ? 0.898 -15.625 -9.117 1 98.94 112 GLY B C 1
ATOM 3253 O O . GLY B 1 112 ? 1.04 -15.062 -10.203 1 98.94 112 GLY B O 1
ATOM 3254 N N . THR B 1 113 ? 1.813 -15.523 -8.18 1 98.94 113 THR B N 1
ATOM 3255 C CA . THR B 1 113 ? 3.104 -14.867 -8.352 1 98.94 113 THR B CA 1
ATOM 3256 C C . THR B 1 113 ? 4.238 -15.883 -8.312 1 98.94 113 THR B C 1
ATOM 3258 O O . THR B 1 113 ? 4.328 -16.688 -7.383 1 98.94 113 THR B O 1
ATOM 3261 N N . CYS B 1 114 ? 5.129 -15.883 -9.359 1 98.75 114 CYS B N 1
ATOM 3262 C CA . CYS B 1 114 ? 6.309 -16.734 -9.445 1 98.75 114 CYS B CA 1
ATOM 3263 C C . CYS B 1 114 ? 5.922 -18.203 -9.344 1 98.75 114 CYS B C 1
ATOM 3265 O O . CYS B 1 114 ? 5.266 -18.75 -10.234 1 98.75 114 CYS B O 1
ATOM 3267 N N . MET B 1 115 ? 6.16 -18.828 -8.203 1 98.69 115 MET B N 1
ATOM 3268 C CA . MET B 1 115 ? 5.762 -20.219 -8.039 1 98.69 115 MET B CA 1
ATOM 3269 C C . MET B 1 115 ? 4.246 -20.359 -8.117 1 98.69 115 MET B C 1
ATOM 3271 O O . MET B 1 115 ? 3.736 -21.359 -8.648 1 98.69 115 MET B O 1
ATOM 3275 N N . GLY B 1 116 ? 3.506 -19.344 -7.598 1 98.88 116 GLY B N 1
ATOM 3276 C CA . GLY B 1 116 ? 2.055 -19.359 -7.699 1 98.88 116 GLY B CA 1
ATOM 3277 C C . GLY B 1 116 ? 1.558 -19.422 -9.133 1 98.88 116 GLY B C 1
ATOM 3278 O O . GLY B 1 116 ? 0.595 -20.125 -9.43 1 98.88 116 GLY B O 1
ATOM 3279 N N . MET B 1 117 ? 2.166 -18.656 -10 1 98.94 117 MET B N 1
ATOM 3280 C CA . MET B 1 117 ? 1.811 -18.75 -11.414 1 98.94 117 MET B CA 1
ATOM 3281 C C . MET B 1 117 ? 2.168 -20.125 -11.977 1 98.94 117 MET B C 1
ATOM 3283 O O . MET B 1 117 ? 1.391 -20.703 -12.727 1 98.94 117 MET B O 1
ATOM 3287 N N . GLN B 1 118 ? 3.363 -20.594 -11.609 1 98.94 118 GLN B N 1
ATOM 3288 C CA . GLN B 1 118 ? 3.793 -21.922 -12.062 1 98.94 118 GLN B CA 1
ATOM 3289 C C . GLN B 1 118 ? 2.781 -22.984 -11.664 1 98.94 118 GLN B C 1
ATOM 3291 O O . GLN B 1 118 ? 2.41 -23.828 -12.477 1 98.94 118 GLN B O 1
ATOM 3296 N N . LEU B 1 119 ? 2.338 -22.875 -10.438 1 98.88 119 LEU B N 1
ATOM 3297 C CA . LEU B 1 119 ? 1.369 -23.844 -9.938 1 98.88 119 LEU B CA 1
ATOM 3298 C C . LEU B 1 119 ? 0.064 -23.766 -10.727 1 98.88 119 LEU B C 1
ATOM 3300 O O . LEU B 1 119 ? -0.544 -24.781 -11.039 1 98.88 119 LEU B O 1
ATOM 3304 N N . LEU B 1 120 ? -0.385 -22.547 -11.062 1 98.88 120 LEU B N 1
ATOM 3305 C CA . LEU B 1 120 ? -1.584 -22.391 -11.875 1 98.88 120 LEU B CA 1
ATOM 3306 C C . LEU B 1 120 ? -1.436 -23.125 -13.211 1 98.88 120 LEU B C 1
ATOM 3308 O O . LEU B 1 120 ? -2.375 -23.766 -13.68 1 98.88 120 LEU B O 1
ATOM 3312 N N . THR B 1 121 ? -0.246 -23.016 -13.828 1 98.88 121 THR B N 1
ATOM 3313 C CA . THR B 1 121 ? -0.036 -23.703 -15.102 1 98.88 121 THR B CA 1
ATOM 3314 C C . THR B 1 121 ? -0.059 -25.219 -14.922 1 98.88 121 THR B C 1
ATOM 3316 O O . THR B 1 121 ? -0.555 -25.938 -15.789 1 98.88 121 THR B O 1
ATOM 3319 N N . VAL B 1 122 ? 0.482 -25.719 -13.812 1 98.88 122 VAL B N 1
ATOM 3320 C CA . VAL B 1 122 ? 0.465 -27.141 -13.531 1 98.88 122 VAL B CA 1
ATOM 3321 C C . VAL B 1 122 ? -0.976 -27.625 -13.352 1 98.88 122 VAL B C 1
ATOM 3323 O O . VAL B 1 122 ? -1.358 -28.672 -13.875 1 98.88 122 VAL B O 1
ATOM 3326 N N . LEU B 1 123 ? -1.763 -26.844 -12.602 1 98.88 123 LEU B N 1
ATOM 3327 C CA . LEU B 1 123 ? -3.152 -27.203 -12.336 1 98.88 123 LEU B CA 1
ATOM 3328 C C . LEU B 1 123 ? -3.959 -27.25 -13.625 1 98.88 123 LEU B C 1
ATOM 3330 O O . LEU B 1 123 ? -4.777 -28.141 -13.828 1 98.88 123 LEU B O 1
ATOM 3334 N N . VAL B 1 124 ? -3.742 -26.297 -14.57 1 98.81 124 VAL B N 1
ATOM 3335 C CA . VAL B 1 124 ? -4.484 -26.219 -15.82 1 98.81 124 VAL B CA 1
ATOM 3336 C C . VAL B 1 124 ? -4.023 -27.328 -16.766 1 98.81 124 VAL B C 1
ATOM 3338 O O . VAL B 1 124 ? -4.844 -28.031 -17.359 1 98.81 124 VAL B O 1
ATOM 3341 N N . ALA B 1 125 ? -2.705 -27.516 -16.859 1 98.69 125 ALA B N 1
ATOM 3342 C CA . ALA B 1 125 ? -2.135 -28.484 -17.797 1 98.69 125 ALA B CA 1
ATOM 3343 C C . ALA B 1 125 ? -2.344 -29.922 -17.312 1 98.69 125 ALA B C 1
ATOM 3345 O O . ALA B 1 125 ? -2.357 -30.859 -18.109 1 98.69 125 ALA B O 1
ATOM 3346 N N . GLY B 1 126 ? -2.422 -30.094 -15.984 1 97.94 126 GLY B N 1
ATOM 3347 C CA . GLY B 1 126 ? -2.529 -31.422 -15.375 1 97.94 126 GLY B CA 1
ATOM 3348 C C . GLY B 1 126 ? -1.19 -32.125 -15.227 1 97.94 126 GLY B C 1
ATOM 3349 O O . GLY B 1 126 ? -1.135 -33.281 -14.852 1 97.94 126 GLY B O 1
ATOM 3350 N N . LYS B 1 127 ? -0.141 -31.422 -15.516 1 97.38 127 LYS B N 1
ATOM 3351 C CA . LYS B 1 127 ? 1.223 -31.938 -15.383 1 97.38 127 LYS B CA 1
ATOM 3352 C C . LYS B 1 127 ? 2.227 -30.781 -15.305 1 97.38 127 LYS B C 1
ATOM 3354 O O . LYS B 1 127 ? 1.929 -29.656 -15.711 1 97.38 127 LYS B O 1
ATOM 3359 N N . ASN B 1 128 ? 3.365 -31.062 -14.75 1 98.44 128 ASN B N 1
ATOM 3360 C CA . ASN B 1 128 ? 4.438 -30.078 -14.625 1 98.44 128 ASN B CA 1
ATOM 3361 C C . ASN B 1 128 ? 5.191 -29.906 -15.938 1 98.44 128 ASN B C 1
ATOM 3363 O O . ASN B 1 128 ? 5.867 -30.828 -16.406 1 98.44 128 ASN B O 1
ATOM 3367 N N . LEU B 1 129 ? 5.137 -28.75 -16.562 1 98.31 129 LEU B N 1
ATOM 3368 C CA . LEU B 1 129 ? 5.773 -28.469 -17.844 1 98.31 129 LEU B CA 1
ATOM 3369 C C . LEU B 1 129 ? 6.902 -27.453 -17.672 1 98.31 129 LEU B C 1
ATOM 3371 O O . LEU B 1 129 ? 7.332 -26.828 -18.656 1 98.31 129 LEU B O 1
ATOM 3375 N N . LEU B 1 130 ? 7.285 -27.219 -16.469 1 98.62 130 LEU B N 1
ATOM 3376 C CA . LEU B 1 130 ? 8.336 -26.234 -16.188 1 98.62 130 LEU B CA 1
ATOM 3377 C C . LEU B 1 130 ? 9.664 -26.703 -16.781 1 98.62 130 LEU B C 1
ATOM 3379 O O . LEU B 1 130 ? 9.93 -27.906 -16.875 1 98.62 130 LEU B O 1
ATOM 3383 N N . SER B 1 131 ? 10.438 -25.734 -17.188 1 98.38 131 SER B N 1
ATOM 3384 C CA . SER B 1 131 ? 11.805 -25.906 -17.656 1 98.38 131 SER B CA 1
ATOM 3385 C C . SER B 1 131 ? 12.758 -24.953 -16.938 1 98.38 131 SER B C 1
ATOM 3387 O O . SER B 1 131 ? 12.312 -24.047 -16.219 1 98.38 131 SER B O 1
ATOM 3389 N N . ASN B 1 132 ? 14 -25.266 -17.094 1 98.19 132 ASN B N 1
ATOM 3390 C CA . ASN B 1 132 ? 14.984 -24.328 -16.594 1 98.19 132 ASN B CA 1
ATOM 3391 C C . ASN B 1 132 ? 14.906 -22.984 -17.328 1 98.19 132 ASN B C 1
ATOM 3393 O O . ASN B 1 132 ? 15.188 -22.906 -18.516 1 98.19 132 ASN B O 1
ATOM 3397 N N . THR B 1 133 ? 14.414 -21.984 -16.672 1 98.44 133 THR B N 1
ATOM 3398 C CA . THR B 1 133 ? 14.32 -20.609 -17.172 1 98.44 133 THR B CA 1
ATOM 3399 C C . THR B 1 133 ? 14.836 -19.609 -16.156 1 98.44 133 THR B C 1
ATOM 3401 O O . THR B 1 133 ? 14.141 -18.656 -15.812 1 98.44 133 THR B O 1
ATOM 3404 N N . THR B 1 134 ? 16.062 -19.734 -15.828 1 98.38 134 THR B N 1
ATOM 3405 C CA . THR B 1 134 ? 16.641 -19.031 -14.695 1 98.38 134 THR B CA 1
ATOM 3406 C C . THR B 1 134 ? 16.688 -17.531 -14.961 1 98.38 134 THR B C 1
ATOM 3408 O O . THR B 1 134 ? 17.203 -17.094 -15.992 1 98.38 134 THR B O 1
ATOM 3411 N N . ALA B 1 135 ? 16.078 -16.75 -14.258 1 98.25 135 ALA B N 1
ATOM 3412 C CA . ALA B 1 135 ? 16.203 -15.32 -14.055 1 98.25 135 ALA B CA 1
ATOM 3413 C C . ALA B 1 135 ? 16.266 -14.977 -12.562 1 98.25 135 ALA B C 1
ATOM 3415 O O . ALA B 1 135 ? 15.25 -14.992 -11.875 1 98.25 135 ALA B O 1
ATOM 3416 N N . GLU B 1 136 ? 17.422 -14.789 -12.062 1 97.5 136 GLU B N 1
ATOM 3417 C CA . GLU B 1 136 ? 17.641 -14.664 -10.625 1 97.5 136 GLU B CA 1
ATOM 3418 C C . GLU B 1 136 ? 18.25 -13.312 -10.266 1 97.5 136 GLU B C 1
ATOM 3420 O O . GLU B 1 136 ? 19.297 -12.938 -10.789 1 97.5 136 GLU B O 1
ATOM 3425 N N . ASN B 1 137 ? 17.562 -12.664 -9.344 1 97.81 137 ASN B N 1
ATOM 3426 C CA . ASN B 1 137 ? 18.016 -11.383 -8.82 1 97.81 137 ASN B CA 1
ATOM 3427 C C . ASN B 1 137 ? 18.281 -10.383 -9.938 1 97.81 137 ASN B C 1
ATOM 3429 O O . ASN B 1 137 ? 19.359 -9.789 -10.008 1 97.81 137 ASN B O 1
ATOM 3433 N N . ILE B 1 138 ? 17.297 -10.227 -10.766 1 98.38 138 ILE B N 1
ATOM 3434 C CA . ILE B 1 138 ? 17.422 -9.32 -11.906 1 98.38 138 ILE B CA 1
ATOM 3435 C C . ILE B 1 138 ? 16.062 -8.672 -12.203 1 98.38 138 ILE B C 1
ATOM 3437 O O . ILE B 1 138 ? 15.023 -9.312 -12.078 1 98.38 138 ILE B O 1
ATOM 3441 N N . ALA B 1 139 ? 16.078 -7.41 -12.477 1 98.5 139 ALA B N 1
ATOM 3442 C CA . ALA B 1 139 ? 14.906 -6.699 -12.977 1 98.5 139 ALA B CA 1
ATOM 3443 C C . ALA B 1 139 ? 14.922 -6.621 -14.5 1 98.5 139 ALA B C 1
ATOM 3445 O O . ALA B 1 139 ? 15.969 -6.375 -15.109 1 98.5 139 ALA B O 1
ATOM 3446 N N . LEU B 1 140 ? 13.734 -6.855 -15.156 1 98.75 140 LEU B N 1
ATOM 3447 C CA . LEU B 1 140 ? 13.664 -6.91 -16.609 1 98.75 140 LEU B CA 1
ATOM 3448 C C . LEU B 1 140 ? 12.484 -6.094 -17.141 1 98.75 140 LEU B C 1
ATOM 3450 O O . LEU B 1 140 ? 11.445 -6.008 -16.469 1 98.75 140 LEU B O 1
ATOM 3454 N N . PRO B 1 141 ? 12.688 -5.492 -18.297 1 98.75 141 PRO B N 1
ATOM 3455 C CA . PRO B 1 141 ? 11.484 -5.078 -19.016 1 98.75 141 PRO B CA 1
ATOM 3456 C C . PRO B 1 141 ? 10.672 -6.262 -19.531 1 98.75 141 PRO B C 1
ATOM 3458 O O . PRO B 1 141 ? 11.188 -7.379 -19.625 1 98.75 141 PRO B O 1
ATOM 3461 N N . LEU B 1 142 ? 9.453 -6.059 -19.828 1 98.81 142 LEU B N 1
ATOM 3462 C CA . LEU B 1 142 ? 8.617 -7.125 -20.359 1 98.81 142 LEU B CA 1
ATOM 3463 C C . LEU B 1 142 ? 8.562 -7.062 -21.891 1 98.81 142 LEU B C 1
ATOM 3465 O O . LEU B 1 142 ? 8.484 -5.977 -22.469 1 98.81 142 LEU B O 1
ATOM 3469 N N . ASN B 1 143 ? 8.688 -8.18 -22.516 1 98.75 143 ASN B N 1
ATOM 3470 C CA . ASN B 1 143 ? 8.305 -8.305 -23.922 1 98.75 143 ASN B CA 1
ATOM 3471 C C . ASN B 1 143 ? 6.809 -8.562 -24.062 1 98.75 143 ASN B C 1
ATOM 3473 O O . ASN B 1 143 ? 6.363 -9.703 -23.984 1 98.75 143 ASN B O 1
ATOM 3477 N N . LEU B 1 144 ? 6.102 -7.539 -24.375 1 98.56 144 LEU B N 1
ATOM 3478 C CA . LEU B 1 144 ? 4.652 -7.66 -24.438 1 98.56 144 LEU B CA 1
ATOM 3479 C C . LEU B 1 144 ? 4.223 -8.344 -25.734 1 98.56 144 LEU B C 1
ATOM 3481 O O . LEU B 1 144 ? 4.809 -8.094 -26.797 1 98.56 144 LEU B O 1
ATOM 3485 N N . THR B 1 145 ? 3.238 -9.18 -25.625 1 98.25 145 THR B N 1
ATOM 3486 C CA . THR B 1 145 ? 2.617 -9.766 -26.797 1 98.25 145 THR B CA 1
ATOM 3487 C C . THR B 1 145 ? 1.476 -8.891 -27.297 1 98.25 145 THR B C 1
ATOM 3489 O O . THR B 1 145 ? 1.128 -7.891 -26.672 1 98.25 145 THR B O 1
ATOM 3492 N N . THR B 1 146 ? 0.879 -9.289 -28.438 1 96.44 146 THR B N 1
ATOM 3493 C CA . THR B 1 146 ? -0.247 -8.547 -29 1 96.44 146 THR B CA 1
ATOM 3494 C C . THR B 1 146 ? -1.445 -8.594 -28.062 1 96.44 146 THR B C 1
ATOM 3496 O O . THR B 1 146 ? -2.215 -7.637 -27.969 1 96.44 146 THR B O 1
ATOM 3499 N N . GLU B 1 147 ? -1.558 -9.688 -27.328 1 96.5 147 GLU B N 1
ATOM 3500 C CA . GLU B 1 147 ? -2.701 -9.883 -26.438 1 96.5 147 GLU B CA 1
ATOM 3501 C C . GLU B 1 147 ? -2.648 -8.93 -25.25 1 96.5 147 GLU B C 1
ATOM 3503 O O . GLU B 1 147 ? -3.67 -8.672 -24.609 1 96.5 147 GLU B O 1
ATOM 3508 N N . ALA B 1 148 ? -1.479 -8.391 -24.922 1 96.88 148 ALA B N 1
ATOM 3509 C CA . ALA B 1 148 ? -1.312 -7.512 -23.766 1 96.88 148 ALA B CA 1
ATOM 3510 C C . ALA B 1 148 ? -2.123 -6.23 -23.938 1 96.88 148 ALA B C 1
ATOM 3512 O O . ALA B 1 148 ? -2.607 -5.664 -22.953 1 96.88 148 ALA B O 1
ATOM 3513 N N . HIS B 1 149 ? -2.357 -5.77 -25.141 1 91.88 149 HIS B N 1
ATOM 3514 C CA . HIS B 1 149 ? -2.988 -4.48 -25.406 1 91.88 149 HIS B CA 1
ATOM 3515 C C . HIS B 1 149 ? -4.496 -4.555 -25.188 1 91.88 149 HIS B C 1
ATOM 3517 O O . HIS B 1 149 ? -5.152 -3.527 -25.016 1 91.88 149 HIS B O 1
ATOM 3523 N N . SER B 1 150 ? -5.035 -5.77 -25.188 1 93.62 150 SER B N 1
ATOM 3524 C CA . SER B 1 150 ? -6.465 -5.93 -24.938 1 93.62 150 SER B CA 1
ATOM 3525 C C . SER B 1 150 ? -6.723 -6.688 -23.641 1 93.62 150 SER B C 1
ATOM 3527 O O . SER B 1 150 ? -7.836 -7.16 -23.406 1 93.62 150 SER B O 1
ATOM 3529 N N . SER B 1 151 ? -5.703 -6.828 -22.906 1 97.19 151 SER B N 1
ATOM 3530 C CA . SER B 1 151 ? -5.82 -7.598 -21.672 1 97.19 151 SER B CA 1
ATOM 3531 C C . SER B 1 151 ? -6.621 -6.836 -20.625 1 97.19 151 SER B C 1
ATOM 3533 O O . SER B 1 151 ? -6.707 -5.605 -20.672 1 97.19 151 SER B O 1
ATOM 3535 N N . ARG B 1 152 ? -7.234 -7.566 -19.688 1 97.81 152 ARG B N 1
ATOM 3536 C CA . ARG B 1 152 ? -7.863 -6.973 -18.516 1 97.81 152 ARG B CA 1
ATOM 3537 C C . ARG B 1 152 ? -6.816 -6.406 -17.562 1 97.81 152 ARG B C 1
ATOM 3539 O O . ARG B 1 152 ? -6.992 -5.316 -17.016 1 97.81 152 ARG B O 1
ATOM 3546 N N . MET B 1 153 ? -5.715 -7.066 -17.422 1 97.88 153 MET B N 1
ATOM 3547 C CA . MET B 1 153 ? -4.676 -6.754 -16.438 1 97.88 153 MET B CA 1
ATOM 3548 C C . MET B 1 153 ? -4.078 -5.375 -16.703 1 97.88 153 MET B C 1
ATOM 3550 O O . MET B 1 153 ? -3.826 -4.617 -15.766 1 97.88 153 MET B O 1
ATOM 3554 N N . PHE B 1 154 ? -3.859 -5.023 -17.953 1 97.5 154 PHE B N 1
ATOM 3555 C CA . PHE B 1 154 ? -3.145 -3.799 -18.297 1 97.5 154 PHE B CA 1
ATOM 3556 C C . PHE B 1 154 ? -4.102 -2.742 -18.828 1 97.5 154 PHE B C 1
ATOM 3558 O O . PHE B 1 154 ? -3.672 -1.681 -19.281 1 97.5 154 PHE B O 1
ATOM 3565 N N . LYS B 1 155 ? -5.375 -2.971 -18.734 1 93.06 155 LYS B N 1
ATOM 3566 C CA . LYS B 1 155 ? -6.395 -2.137 -19.359 1 93.06 155 LYS B CA 1
ATOM 3567 C C . LYS B 1 155 ? -6.289 -0.689 -18.891 1 93.06 155 LYS B C 1
ATOM 3569 O O . LYS B 1 155 ? -6.461 0.241 -19.688 1 93.06 155 LYS B O 1
ATOM 3574 N N . ASP B 1 156 ? -5.93 -0.465 -17.672 1 87.44 156 ASP B N 1
ATOM 3575 C CA . ASP B 1 156 ? -5.977 0.878 -17.094 1 87.44 156 ASP B CA 1
ATOM 3576 C C . ASP B 1 156 ? -4.578 1.477 -16.984 1 87.44 156 ASP B C 1
ATOM 3578 O O . ASP B 1 156 ? -4.383 2.488 -16.297 1 87.44 156 ASP B O 1
ATOM 3582 N N . PHE B 1 157 ? -3.629 0.806 -17.578 1 95.25 157 PHE B N 1
ATOM 3583 C CA . PHE B 1 157 ? -2.283 1.364 -17.547 1 95.25 157 PHE B CA 1
ATOM 3584 C C . PHE B 1 157 ? -2.172 2.555 -18.5 1 95.25 157 PHE B C 1
ATOM 3586 O O . PHE B 1 157 ? -2.574 2.471 -19.656 1 95.25 157 PHE B O 1
ATOM 3593 N N . PRO B 1 158 ? -1.603 3.736 -18.031 1 94.25 158 PRO B N 1
ATOM 3594 C CA . PRO B 1 158 ? -1.319 4.836 -18.953 1 94.25 158 PRO B CA 1
ATOM 3595 C C . PRO B 1 158 ? -0.321 4.445 -20.047 1 94.25 158 PRO B C 1
ATOM 3597 O O . PRO B 1 158 ? 0.549 3.602 -19.812 1 94.25 158 PRO B O 1
ATOM 3600 N N . ASP B 1 159 ? -0.393 5.121 -21.156 1 94.56 159 ASP B N 1
ATOM 3601 C CA . ASP B 1 159 ? 0.467 4.82 -22.297 1 94.56 159 ASP B CA 1
ATOM 3602 C C . ASP B 1 159 ? 1.941 4.934 -21.922 1 94.56 159 ASP B C 1
ATOM 3604 O O . ASP B 1 159 ? 2.754 4.094 -22.312 1 94.56 159 ASP B O 1
ATOM 3608 N N . GLU B 1 160 ? 2.188 5.934 -21.188 1 95.56 160 GLU B N 1
ATOM 3609 C CA . GLU B 1 160 ? 3.574 6.141 -20.781 1 95.56 160 GLU B CA 1
ATOM 3610 C C . GLU B 1 160 ? 4.082 4.977 -19.938 1 95.56 160 GLU B C 1
ATOM 3612 O O . GLU B 1 160 ? 5.242 4.574 -20.047 1 95.56 160 GLU B O 1
ATOM 3617 N N . LEU B 1 161 ? 3.229 4.477 -19.156 1 96.62 161 LEU B N 1
ATOM 3618 C CA . LEU B 1 161 ? 3.613 3.357 -18.297 1 96.62 161 LEU B CA 1
ATOM 3619 C C . LEU B 1 161 ? 3.768 2.078 -19.109 1 96.62 161 LEU B C 1
ATOM 3621 O O . LEU B 1 161 ? 4.656 1.268 -18.844 1 96.62 161 LEU B O 1
ATOM 3625 N N . MET B 1 162 ? 2.889 1.879 -20.094 1 97.19 162 MET B N 1
ATOM 3626 C CA . MET B 1 162 ? 3.006 0.725 -20.984 1 97.19 162 MET B CA 1
ATOM 3627 C C . MET B 1 162 ? 4.328 0.752 -21.734 1 97.19 162 MET B C 1
ATOM 3629 O O . MET B 1 162 ? 4.969 -0.286 -21.906 1 97.19 162 MET B O 1
ATOM 3633 N N . LYS B 1 163 ? 4.695 1.961 -22.125 1 97.69 163 LYS B N 1
ATOM 3634 C CA . LYS B 1 163 ? 5.984 2.117 -22.781 1 97.69 163 LYS B CA 1
ATOM 3635 C C . LYS B 1 163 ? 7.137 1.789 -21.844 1 97.69 163 LYS B C 1
ATOM 3637 O O . LYS B 1 163 ? 8.062 1.065 -22.203 1 97.69 163 LYS B O 1
ATOM 3642 N N . ALA B 1 164 ? 7.07 2.307 -20.641 1 98.25 164 ALA B N 1
ATOM 3643 C CA . ALA B 1 164 ? 8.109 2.055 -19.641 1 98.25 164 ALA B CA 1
ATOM 3644 C C . ALA B 1 164 ? 8.227 0.564 -19.344 1 98.25 164 ALA B C 1
ATOM 3646 O O . ALA B 1 164 ? 9.328 0.054 -19.141 1 98.25 164 ALA B O 1
ATOM 3647 N N . LEU B 1 165 ? 7.121 -0.112 -19.344 1 97.88 165 LEU B N 1
ATOM 3648 C CA . LEU B 1 165 ? 7.055 -1.536 -19.031 1 97.88 165 LEU B CA 1
ATOM 3649 C C . LEU B 1 165 ? 7.906 -2.344 -20 1 97.88 165 LEU B C 1
ATOM 3651 O O . LEU B 1 165 ? 8.461 -3.383 -19.625 1 97.88 165 LEU B O 1
ATOM 3655 N N . THR B 1 166 ? 8.086 -1.869 -21.219 1 98.12 166 THR B N 1
ATOM 3656 C CA . THR B 1 166 ? 8.805 -2.604 -22.266 1 98.12 166 THR B CA 1
ATOM 3657 C C . THR B 1 166 ? 10.25 -2.121 -22.359 1 98.12 166 THR B C 1
ATOM 3659 O O . THR B 1 166 ? 11.078 -2.76 -23 1 98.12 166 THR B O 1
ATOM 3662 N N . GLN B 1 167 ? 10.586 -0.999 -21.656 1 98.56 167 GLN B N 1
ATOM 3663 C CA . GLN B 1 167 ? 11.875 -0.366 -21.906 1 98.56 167 GLN B CA 1
ATOM 3664 C C . GLN B 1 167 ? 12.727 -0.335 -20.641 1 98.56 167 GLN B C 1
ATOM 3666 O O . GLN B 1 167 ? 13.953 -0.3 -20.719 1 98.56 167 GLN B O 1
ATOM 3671 N N . GLU B 1 168 ? 12.078 -0.301 -19.531 1 98.62 168 GLU B N 1
ATOM 3672 C CA . GLU B 1 168 ? 12.766 -0.166 -18.266 1 98.62 168 GLU B CA 1
ATOM 3673 C C . GLU B 1 168 ? 12.734 -1.474 -17.469 1 98.62 168 GLU B C 1
ATOM 3675 O O . GLU B 1 168 ? 11.805 -2.271 -17.625 1 98.62 168 GLU B O 1
ATOM 3680 N N . PRO B 1 169 ? 13.734 -1.797 -16.656 1 98.56 169 PRO B N 1
ATOM 3681 C CA . PRO B 1 169 ? 13.742 -2.986 -15.805 1 98.56 169 PRO B CA 1
ATOM 3682 C C . PRO B 1 169 ? 12.812 -2.854 -14.602 1 98.56 169 PRO B C 1
ATOM 3684 O O . PRO B 1 169 ? 13.273 -2.613 -13.484 1 98.56 169 PRO B O 1
ATOM 3687 N N . LEU B 1 170 ? 11.539 -3.111 -14.789 1 98.75 170 LEU B N 1
ATOM 3688 C CA . LEU B 1 170 ? 10.531 -2.775 -13.797 1 98.75 170 LEU B CA 1
ATOM 3689 C C . LEU B 1 170 ? 10.016 -4.031 -13.094 1 98.75 170 LEU B C 1
ATOM 3691 O O . LEU B 1 170 ? 9.211 -3.941 -12.164 1 98.75 170 LEU B O 1
ATOM 3695 N N . THR B 1 171 ? 10.445 -5.199 -13.523 1 98.88 171 THR B N 1
ATOM 3696 C CA . THR B 1 171 ? 9.898 -6.441 -12.992 1 98.88 171 THR B CA 1
ATOM 3697 C C . THR B 1 171 ? 11.008 -7.297 -12.375 1 98.88 171 THR B C 1
ATOM 3699 O O . THR B 1 171 ? 11.93 -7.727 -13.078 1 98.88 171 THR B O 1
ATOM 3702 N N . GLY B 1 172 ? 10.914 -7.504 -11.039 1 98.75 172 GLY B N 1
ATOM 3703 C CA . GLY B 1 172 ? 11.922 -8.305 -10.359 1 98.75 172 GLY B CA 1
ATOM 3704 C C . GLY B 1 172 ? 11.719 -9.797 -10.547 1 98.75 172 GLY B C 1
ATOM 3705 O O . GLY B 1 172 ? 10.609 -10.305 -10.367 1 98.75 172 GLY B O 1
ATOM 3706 N N . ASN B 1 173 ? 12.758 -10.508 -10.945 1 98.81 173 ASN B N 1
ATOM 3707 C CA . ASN B 1 173 ? 12.734 -11.953 -11.172 1 98.81 173 ASN B CA 1
ATOM 3708 C C . ASN B 1 173 ? 13.672 -12.688 -10.227 1 98.81 173 ASN B C 1
ATOM 3710 O O . ASN B 1 173 ? 14.828 -12.281 -10.055 1 98.81 173 ASN B O 1
ATOM 3714 N N . PHE B 1 174 ? 13.133 -13.719 -9.602 1 97.88 174 PHE B N 1
ATOM 3715 C CA . PHE B 1 174 ? 13.852 -14.516 -8.617 1 97.88 174 PHE B CA 1
ATOM 3716 C C . PHE B 1 174 ? 13.469 -15.992 -8.734 1 97.88 174 PHE B C 1
ATOM 3718 O O . PHE B 1 174 ? 13.109 -16.625 -7.742 1 97.88 174 PHE B O 1
ATOM 3725 N N . HIS B 1 175 ? 13.641 -16.531 -9.922 1 97.94 175 HIS B N 1
ATOM 3726 C CA . HIS B 1 175 ? 13.203 -17.906 -10.156 1 97.94 175 HIS B CA 1
ATOM 3727 C C . HIS B 1 175 ? 14.227 -18.672 -11 1 97.94 175 HIS B C 1
ATOM 3729 O O . HIS B 1 175 ? 14.992 -18.062 -11.75 1 97.94 175 HIS B O 1
ATOM 3735 N N . HIS B 1 176 ? 14.18 -19.984 -10.875 1 97.94 176 HIS B N 1
ATOM 3736 C CA . HIS B 1 176 ? 15.031 -20.875 -11.672 1 97.94 176 HIS B CA 1
ATOM 3737 C C . HIS B 1 176 ? 14.227 -21.625 -12.727 1 97.94 176 HIS B C 1
ATOM 3739 O O . HIS B 1 176 ? 14.781 -22.078 -13.727 1 97.94 176 HIS B O 1
ATOM 3745 N N . TYR B 1 177 ? 12.945 -21.766 -12.469 1 98.38 177 TYR B N 1
ATOM 3746 C CA . TYR B 1 177 ? 12.094 -22.531 -13.375 1 98.38 177 TYR B CA 1
ATOM 3747 C C . TYR B 1 177 ? 10.922 -21.688 -13.859 1 98.38 177 TYR B C 1
ATOM 3749 O O . TYR B 1 177 ? 10.562 -20.688 -13.234 1 98.38 177 TYR B O 1
ATOM 3757 N N . GLY B 1 178 ? 10.406 -21.984 -14.953 1 98.62 178 GLY B N 1
ATOM 3758 C CA . GLY B 1 178 ? 9.234 -21.391 -15.57 1 98.62 178 GLY B CA 1
ATOM 3759 C C . GLY B 1 178 ? 8.727 -22.156 -16.781 1 98.62 178 GLY B C 1
ATOM 3760 O O . GLY B 1 178 ? 9.281 -23.188 -17.141 1 98.62 178 GLY B O 1
ATOM 3761 N N . VAL B 1 179 ? 7.66 -21.719 -17.328 1 98.88 179 VAL B N 1
ATOM 3762 C CA . VAL B 1 179 ? 7.102 -22.312 -18.547 1 98.88 179 VAL B CA 1
ATOM 3763 C C . VAL B 1 179 ? 7.691 -21.625 -19.781 1 98.88 179 VAL B C 1
ATOM 3765 O O . VAL B 1 179 ? 7.637 -20.406 -19.906 1 98.88 179 VAL B O 1
ATOM 3768 N N . THR B 1 180 ? 8.305 -22.406 -20.625 1 98.88 180 THR B N 1
ATOM 3769 C CA . THR B 1 180 ? 8.773 -21.797 -21.859 1 98.88 180 THR B CA 1
ATOM 3770 C C . THR B 1 180 ? 7.602 -21.438 -22.781 1 98.88 180 THR B C 1
ATOM 3772 O O . THR B 1 180 ? 6.539 -22.062 -22.703 1 98.88 180 THR B O 1
ATOM 3775 N N . VAL B 1 181 ? 7.852 -20.5 -23.641 1 98.81 181 VAL B N 1
ATOM 3776 C CA . VAL B 1 181 ? 6.836 -20.125 -24.625 1 98.81 181 VAL B CA 1
ATOM 3777 C C . VAL B 1 181 ? 6.484 -21.328 -25.484 1 98.81 181 VAL B C 1
ATOM 3779 O O . VAL B 1 181 ? 5.316 -21.547 -25.812 1 98.81 181 VAL B O 1
ATOM 3782 N N . LYS B 1 182 ? 7.477 -22.109 -25.828 1 98.56 182 LYS B N 1
ATOM 3783 C CA . LYS B 1 182 ? 7.27 -23.328 -26.609 1 98.56 182 LYS B CA 1
ATOM 3784 C C . LYS B 1 182 ? 6.324 -24.297 -25.906 1 98.56 182 LYS B C 1
ATOM 3786 O O . LYS B 1 182 ? 5.328 -24.734 -26.484 1 98.56 182 LYS B O 1
ATOM 3791 N N . ASN B 1 183 ? 6.625 -24.609 -24.609 1 98.69 183 ASN B N 1
ATOM 3792 C CA . ASN B 1 183 ? 5.793 -25.516 -23.844 1 98.69 183 ASN B CA 1
ATOM 3793 C C . ASN B 1 183 ? 4.375 -24.984 -23.672 1 98.69 183 ASN B C 1
ATOM 3795 O O . ASN B 1 183 ? 3.41 -25.75 -23.703 1 98.69 183 ASN B O 1
ATOM 3799 N N . PHE B 1 184 ? 4.238 -23.719 -23.562 1 98.81 184 PHE B N 1
ATOM 3800 C CA . PHE B 1 184 ? 2.938 -23.078 -23.422 1 98.81 184 PHE B CA 1
ATOM 3801 C C . PHE B 1 184 ? 2.098 -23.297 -24.688 1 98.81 184 PHE B C 1
ATOM 3803 O O . PHE B 1 184 ? 0.947 -23.734 -24.594 1 98.81 184 PHE B O 1
ATOM 3810 N N . HIS B 1 185 ? 2.695 -23.047 -25.859 1 98.38 185 HIS B N 1
ATOM 3811 C CA . HIS B 1 185 ? 1.962 -23.109 -27.109 1 98.38 185 HIS B CA 1
ATOM 3812 C C . HIS B 1 185 ? 1.685 -24.547 -27.516 1 98.38 185 HIS B C 1
ATOM 3814 O O . HIS B 1 185 ? 0.656 -24.844 -28.141 1 98.38 185 HIS B O 1
ATOM 3820 N N . GLU B 1 186 ? 2.533 -25.438 -27.109 1 98.38 186 GLU B N 1
ATOM 3821 C CA . GLU B 1 186 ? 2.396 -26.844 -27.516 1 98.38 186 GLU B CA 1
ATOM 3822 C C . GLU B 1 186 ? 1.378 -27.562 -26.641 1 98.38 186 GLU B C 1
ATOM 3824 O O . GLU B 1 186 ? 0.905 -28.656 -27 1 98.38 186 GLU B O 1
ATOM 3829 N N . ASN B 1 187 ? 1.127 -27 -25.5 1 98.62 187 ASN B N 1
ATOM 3830 C CA . ASN B 1 187 ? 0.133 -27.609 -24.625 1 98.62 187 ASN B CA 1
ATOM 3831 C C . ASN B 1 187 ? -1.252 -27 -24.844 1 98.62 187 ASN B C 1
ATOM 3833 O O . ASN B 1 187 ? -1.499 -25.844 -24.484 1 98.62 187 ASN B O 1
ATOM 3837 N N . GLU B 1 188 ? -2.197 -27.766 -25.328 1 98.44 188 GLU B N 1
ATOM 3838 C CA . GLU B 1 188 ? -3.523 -27.297 -25.719 1 98.44 188 GLU B CA 1
ATOM 3839 C C . GLU B 1 188 ? -4.289 -26.766 -24.516 1 98.44 188 GLU B C 1
ATOM 3841 O O . GLU B 1 188 ? -4.996 -25.75 -24.625 1 98.44 188 GLU B O 1
ATOM 3846 N N . LYS B 1 189 ? -4.188 -27.422 -23.453 1 98.62 189 LYS B N 1
ATOM 3847 C CA . LYS B 1 189 ? -4.906 -26.969 -22.266 1 98.62 189 LYS B CA 1
ATOM 3848 C C . LYS B 1 189 ? -4.438 -25.594 -21.828 1 98.62 189 LYS B C 1
ATOM 3850 O O . LYS B 1 189 ? -5.254 -24.719 -21.516 1 98.62 189 LYS B O 1
ATOM 3855 N N . LEU B 1 190 ? -3.145 -25.328 -21.844 1 98.56 190 LEU B N 1
ATOM 3856 C CA . LEU B 1 190 ? -2.58 -24.062 -21.391 1 98.56 190 LEU B CA 1
ATOM 3857 C C . LEU B 1 190 ? -2.977 -22.922 -22.328 1 98.56 190 LEU B C 1
ATOM 3859 O O . LEU B 1 190 ? -3.506 -21.906 -21.875 1 98.56 190 LEU B O 1
ATOM 3863 N N . HIS B 1 191 ? -2.697 -23.141 -23.625 1 98 191 HIS B N 1
ATOM 3864 C CA . HIS B 1 191 ? -2.896 -22.016 -24.531 1 98 191 HIS B CA 1
ATOM 3865 C C . HIS B 1 191 ? -4.379 -21.766 -24.781 1 98 191 HIS B C 1
ATOM 3867 O O . HIS B 1 191 ? -4.762 -20.688 -25.234 1 98 191 HIS B O 1
ATOM 3873 N N . SER B 1 192 ? -5.254 -22.781 -24.484 1 98.5 192 SER B N 1
ATOM 3874 C CA . SER B 1 192 ? -6.695 -22.562 -24.594 1 98.5 192 SER B CA 1
ATOM 3875 C C . SER B 1 192 ? -7.238 -21.859 -23.359 1 98.5 192 SER B C 1
ATOM 3877 O O . SER B 1 192 ? -8.25 -21.156 -23.438 1 98.5 192 SER B O 1
ATOM 3879 N N . PHE B 1 193 ? -6.582 -22.016 -22.266 1 98.81 193 PHE B N 1
ATOM 3880 C CA . PHE B 1 193 ? -7.062 -21.516 -20.984 1 98.81 193 PHE B CA 1
ATOM 3881 C C . PHE B 1 193 ? -6.559 -20.094 -20.734 1 98.81 193 PHE B C 1
ATOM 3883 O O . PHE B 1 193 ? -7.285 -19.25 -20.203 1 98.81 193 PHE B O 1
ATOM 3890 N N . PHE B 1 194 ? -5.328 -19.828 -21.141 1 98.88 194 PHE B N 1
ATOM 3891 C CA . PHE B 1 194 ? -4.684 -18.562 -20.812 1 98.88 194 PHE B CA 1
ATOM 3892 C C . PHE B 1 194 ? -4.355 -17.781 -22.062 1 98.88 194 PHE B C 1
ATOM 3894 O O . PHE B 1 194 ? -4.031 -18.359 -23.109 1 98.88 194 PHE B O 1
ATOM 3901 N N . SER B 1 195 ? -4.43 -16.438 -21.938 1 98.75 195 SER B N 1
ATOM 3902 C CA . SER B 1 195 ? -3.752 -15.531 -22.859 1 98.75 195 SER B CA 1
ATOM 3903 C C . SER B 1 195 ? -2.328 -15.234 -22.406 1 98.75 195 SER B C 1
ATOM 3905 O O . SER B 1 195 ? -2.08 -15.047 -21.219 1 98.75 195 SER B O 1
ATOM 3907 N N . LEU B 1 196 ? -1.406 -15.32 -23.312 1 98.75 196 LEU B N 1
ATOM 3908 C CA . LEU B 1 196 ? -0.017 -14.953 -23.047 1 98.75 196 LEU B CA 1
ATOM 3909 C C . LEU B 1 196 ? 0.193 -13.453 -23.219 1 98.75 196 LEU B C 1
ATOM 3911 O O . LEU B 1 196 ? 0.075 -12.93 -24.328 1 98.75 196 LEU B O 1
ATOM 3915 N N . LEU B 1 197 ? 0.518 -12.727 -22.156 1 98.88 197 LEU B N 1
ATOM 3916 C CA . LEU B 1 197 ? 0.552 -11.273 -22.203 1 98.88 197 LEU B CA 1
ATOM 3917 C C . LEU B 1 197 ? 1.98 -10.766 -22.391 1 98.88 197 LEU B C 1
ATOM 3919 O O . LEU B 1 197 ? 2.201 -9.703 -22.969 1 98.88 197 LEU B O 1
ATOM 3923 N N . SER B 1 198 ? 2.941 -11.461 -21.781 1 98.94 198 SER B N 1
ATOM 3924 C CA . SER B 1 198 ? 4.332 -11.039 -21.922 1 98.94 198 SER B CA 1
ATOM 3925 C C . SER B 1 198 ? 5.285 -12.227 -21.766 1 98.94 198 SER B C 1
ATOM 3927 O O . SER B 1 198 ? 4.891 -13.281 -21.281 1 98.94 198 SER B O 1
ATOM 3929 N N . THR B 1 199 ? 6.484 -12.031 -22.219 1 98.94 199 THR B N 1
ATOM 3930 C CA . THR B 1 199 ? 7.559 -13.016 -22.141 1 98.94 199 THR B CA 1
ATOM 3931 C C . THR B 1 199 ? 8.883 -12.352 -21.766 1 98.94 199 THR B C 1
ATOM 3933 O O . THR B 1 199 ? 8.969 -11.125 -21.719 1 98.94 199 THR B O 1
ATOM 3936 N N . ASN B 1 200 ? 9.797 -13.172 -21.438 1 98.88 200 ASN B N 1
ATOM 3937 C CA . ASN B 1 200 ? 11.188 -12.766 -21.25 1 98.88 200 ASN B CA 1
ATOM 3938 C C . ASN B 1 200 ? 12.156 -13.867 -21.641 1 98.88 200 ASN B C 1
ATOM 3940 O O . ASN B 1 200 ? 11.734 -14.938 -22.094 1 98.88 200 ASN B O 1
ATOM 3944 N N . THR B 1 201 ? 13.422 -13.555 -21.609 1 98.69 201 THR B N 1
ATOM 3945 C CA . THR B 1 201 ? 14.484 -14.508 -21.938 1 98.69 201 THR B CA 1
ATOM 3946 C C . THR B 1 201 ? 15.352 -14.797 -20.719 1 98.69 201 THR B C 1
ATOM 3948 O O . THR B 1 201 ? 15.82 -13.875 -20.047 1 98.69 201 THR B O 1
ATOM 3951 N N . ALA B 1 202 ? 15.484 -16.031 -20.484 1 98.38 202 ALA B N 1
ATOM 3952 C CA . ALA B 1 202 ? 16.297 -16.469 -19.344 1 98.38 202 ALA B CA 1
ATOM 3953 C C . ALA B 1 202 ? 17.781 -16.344 -19.641 1 98.38 202 ALA B C 1
ATOM 3955 O O . ALA B 1 202 ? 18.172 -16.016 -20.781 1 98.38 202 ALA B O 1
ATOM 3956 N N . GLU B 1 203 ? 18.547 -16.578 -18.625 1 97.25 203 GLU B N 1
ATOM 3957 C CA . GLU B 1 203 ? 20 -16.5 -18.734 1 97.25 203 GLU B CA 1
ATOM 3958 C C . GLU B 1 203 ? 20.531 -17.484 -19.766 1 97.25 203 GLU B C 1
ATOM 3960 O O . GLU B 1 203 ? 21.516 -17.219 -20.453 1 97.25 203 GLU B O 1
ATOM 3965 N N . ASN B 1 204 ? 19.953 -18.609 -19.875 1 97.75 204 ASN B N 1
ATOM 3966 C CA . ASN B 1 204 ? 20.406 -19.656 -20.781 1 97.75 204 ASN B CA 1
ATOM 3967 C C . ASN B 1 204 ? 19.812 -19.5 -22.172 1 97.75 204 ASN B C 1
ATOM 3969 O O . ASN B 1 204 ? 19.938 -20.375 -23.016 1 97.75 204 ASN B O 1
ATOM 3973 N N . GLY B 1 205 ? 19.031 -18.438 -22.375 1 98 205 GLY B N 1
ATOM 3974 C CA . GLY B 1 205 ? 18.469 -18.156 -23.688 1 98 205 GLY B CA 1
ATOM 3975 C C . GLY B 1 205 ? 17.047 -18.656 -23.844 1 98 205 GLY B C 1
ATOM 3976 O O . GLY B 1 205 ? 16.375 -18.359 -24.828 1 98 205 GLY B O 1
ATOM 3977 N N . ALA B 1 206 ? 16.562 -19.359 -22.859 1 98.31 206 ALA B N 1
ATOM 3978 C CA . ALA B 1 206 ? 15.203 -19.891 -22.938 1 98.31 206 ALA B CA 1
ATOM 3979 C C . ALA B 1 206 ? 14.18 -18.75 -22.922 1 98.31 206 ALA B C 1
ATOM 3981 O O . ALA B 1 206 ? 14.281 -17.828 -22.109 1 98.31 206 ALA B O 1
ATOM 3982 N N . HIS B 1 207 ? 13.281 -18.797 -23.859 1 98.69 207 HIS B N 1
ATOM 3983 C CA . HIS B 1 207 ? 12.156 -17.875 -23.922 1 98.69 207 HIS B CA 1
ATOM 3984 C C . HIS B 1 207 ? 11.016 -18.344 -23.016 1 98.69 207 HIS B C 1
ATOM 3986 O O . HIS B 1 207 ? 10.469 -19.438 -23.219 1 98.69 207 HIS B O 1
ATOM 3992 N N . PHE B 1 208 ? 10.664 -17.547 -22 1 98.88 208 PHE B N 1
ATOM 3993 C CA . PHE B 1 208 ? 9.711 -18.062 -21.031 1 98.88 208 PHE B CA 1
ATOM 3994 C C . PHE B 1 208 ? 8.539 -17.109 -20.859 1 98.88 208 PHE B C 1
ATOM 3996 O O . PHE B 1 208 ? 8.633 -15.93 -21.203 1 98.88 208 PHE B O 1
ATOM 4003 N N . VAL B 1 209 ? 7.43 -17.641 -20.375 1 98.94 209 VAL B N 1
ATOM 4004 C CA . VAL B 1 209 ? 6.191 -16.922 -20.109 1 98.94 209 VAL B CA 1
ATOM 4005 C C . VAL B 1 209 ? 6.355 -16.062 -18.844 1 98.94 209 VAL B C 1
ATOM 4007 O O . VAL B 1 209 ? 6.734 -16.578 -17.797 1 98.94 209 VAL B O 1
ATOM 4010 N N . SER B 1 210 ? 6.008 -14.719 -18.953 1 98.88 210 SER B N 1
ATOM 4011 C CA . SER B 1 210 ? 6.195 -13.82 -17.828 1 98.88 210 SER B CA 1
ATOM 4012 C C . SER B 1 210 ? 4.855 -13.383 -17.234 1 98.88 210 SER B C 1
ATOM 4014 O O . SER B 1 210 ? 4.77 -13.07 -16.047 1 98.88 210 SER B O 1
ATOM 4016 N N . THR B 1 211 ? 3.85 -13.25 -18.031 1 98.94 211 THR B N 1
ATOM 4017 C CA . THR B 1 211 ? 2.541 -12.797 -17.578 1 98.94 211 THR B CA 1
ATOM 4018 C C . THR B 1 211 ? 1.427 -13.508 -18.344 1 98.94 211 THR B C 1
ATOM 4020 O O . THR B 1 211 ? 1.486 -13.633 -19.562 1 98.94 211 THR B O 1
ATOM 4023 N N . ILE B 1 212 ? 0.423 -14.008 -17.625 1 98.94 212 ILE B N 1
ATOM 4024 C CA . ILE B 1 212 ? -0.713 -14.672 -18.25 1 98.94 212 ILE B CA 1
ATOM 4025 C C . ILE B 1 212 ? -2.012 -14.203 -17.594 1 98.94 212 ILE B C 1
ATOM 4027 O O . ILE B 1 212 ? -2.008 -13.75 -16.453 1 98.94 212 ILE B O 1
ATOM 4031 N N . GLU B 1 213 ? -3.1 -14.289 -18.25 1 98.81 213 GLU B N 1
ATOM 4032 C CA . GLU B 1 213 ? -4.438 -14.133 -17.688 1 98.81 213 GLU B CA 1
ATOM 4033 C C . GLU B 1 213 ? -5.418 -15.125 -18.312 1 98.81 213 GLU B C 1
ATOM 4035 O O . GLU B 1 213 ? -5.297 -15.469 -19.484 1 98.81 213 GLU B O 1
ATOM 4040 N N . GLY B 1 214 ? -6.32 -15.617 -17.531 1 98.81 214 GLY B N 1
ATOM 4041 C CA . GLY B 1 214 ? -7.34 -16.516 -18.047 1 98.81 214 GLY B CA 1
ATOM 4042 C C . GLY B 1 214 ? -8.211 -15.891 -19.109 1 98.81 214 GLY B C 1
ATOM 4043 O O . GLY B 1 214 ? -8.578 -14.719 -19.016 1 98.81 214 GLY B O 1
ATOM 4044 N N . LYS B 1 215 ? -8.484 -16.688 -20.141 1 98.25 215 LYS B N 1
ATOM 4045 C CA . LYS B 1 215 ? -9.367 -16.203 -21.188 1 98.25 215 LYS B CA 1
ATOM 4046 C C . LYS B 1 215 ? -10.805 -16.078 -20.703 1 98.25 215 LYS B C 1
ATOM 4048 O O . LYS B 1 215 ? -11.414 -15.016 -20.812 1 98.25 215 LYS B O 1
ATOM 4053 N N . ARG B 1 216 ? -11.289 -17.141 -20.078 1 97.56 216 ARG B N 1
ATOM 4054 C CA . ARG B 1 216 ? -12.648 -17.219 -19.578 1 97.56 216 ARG B CA 1
ATOM 4055 C C . ARG B 1 216 ? -12.695 -16.953 -18.078 1 97.56 216 ARG B C 1
ATOM 4057 O O . ARG B 1 216 ? -13.602 -16.281 -17.578 1 97.56 216 ARG B O 1
ATOM 4064 N N . TYR B 1 217 ? -11.758 -17.469 -17.391 1 98.62 217 TYR B N 1
ATOM 4065 C CA . TYR B 1 217 ? -11.727 -17.406 -15.93 1 98.62 217 TYR B CA 1
ATOM 4066 C C . TYR B 1 217 ? -10.875 -16.234 -15.453 1 98.62 217 TYR B C 1
ATOM 4068 O O . TYR B 1 217 ? -9.867 -15.891 -16.078 1 98.62 217 TYR B O 1
ATOM 4076 N N . PRO B 1 218 ? -11.258 -15.586 -14.328 1 98.81 218 PRO B N 1
ATOM 4077 C CA . PRO B 1 218 ? -10.453 -14.5 -13.766 1 98.81 218 PRO B CA 1
ATOM 4078 C C . PRO B 1 218 ? -9.219 -15.016 -13.031 1 98.81 218 PRO B C 1
ATOM 4080 O O . PRO B 1 218 ? -9.055 -14.75 -11.836 1 98.81 218 PRO B O 1
ATOM 4083 N N . PHE B 1 219 ? -8.414 -15.727 -13.719 1 98.94 219 PHE B N 1
ATOM 4084 C CA . PHE B 1 219 ? -7.141 -16.25 -13.219 1 98.94 219 PHE B CA 1
ATOM 4085 C C . PHE B 1 219 ? -5.969 -15.5 -13.844 1 98.94 219 PHE B C 1
ATOM 4087 O O . PHE B 1 219 ? -5.926 -15.312 -15.062 1 98.94 219 PHE B O 1
ATOM 4094 N N . TYR B 1 220 ? -5.09 -15.039 -13.008 1 98.94 220 TYR B N 1
ATOM 4095 C CA . TYR B 1 220 ? -3.979 -14.195 -13.422 1 98.94 220 TYR B CA 1
ATOM 4096 C C . TYR B 1 220 ? -2.662 -14.711 -12.852 1 98.94 220 TYR B C 1
ATOM 4098 O O . TYR B 1 220 ? -2.639 -15.336 -11.789 1 98.94 220 TYR B O 1
ATOM 4106 N N . GLY B 1 221 ? -1.571 -14.5 -13.531 1 98.88 221 GLY B N 1
ATOM 4107 C CA . GLY B 1 221 ? -0.277 -14.953 -13.047 1 98.88 221 GLY B CA 1
ATOM 4108 C C . GLY B 1 221 ? 0.88 -14.133 -13.586 1 98.88 221 GLY B C 1
ATOM 4109 O O . GLY B 1 221 ? 0.871 -13.719 -14.742 1 98.88 221 GLY B O 1
ATOM 4110 N N . VAL B 1 222 ? 1.872 -13.898 -12.75 1 98.94 222 VAL B N 1
ATOM 4111 C CA . VAL B 1 222 ? 3.125 -13.258 -13.133 1 98.94 222 VAL B CA 1
ATOM 4112 C C . VAL B 1 222 ? 4.305 -14.078 -12.625 1 98.94 222 VAL B C 1
ATOM 4114 O O . VAL B 1 222 ? 4.293 -14.555 -11.484 1 98.94 222 VAL B O 1
ATOM 4117 N N . GLN B 1 223 ? 5.297 -14.273 -13.523 1 98.94 223 GLN B N 1
ATOM 4118 C CA . GLN B 1 223 ? 6.516 -14.961 -13.109 1 98.94 223 GLN B CA 1
ATOM 4119 C C . GLN B 1 223 ? 7.418 -14.039 -12.297 1 98.94 223 GLN B C 1
ATOM 4121 O O . GLN B 1 223 ? 8.289 -14.5 -11.562 1 98.94 223 GLN B O 1
ATOM 4126 N N . TRP B 1 224 ? 7.27 -12.766 -12.477 1 98.88 224 TRP B N 1
ATOM 4127 C CA . TRP B 1 224 ? 8 -11.734 -11.742 1 98.88 224 TRP B CA 1
ATOM 4128 C C . TRP B 1 224 ? 7.234 -11.312 -10.492 1 98.88 224 TRP B C 1
ATOM 4130 O O . TRP B 1 224 ? 6.137 -11.805 -10.234 1 98.88 224 TRP B O 1
ATOM 4140 N N . HIS B 1 225 ? 7.867 -10.539 -9.617 1 98.94 225 HIS B N 1
ATOM 4141 C CA . HIS B 1 225 ? 7.344 -10.211 -8.297 1 98.94 225 HIS B CA 1
ATOM 4142 C C . HIS B 1 225 ? 6.961 -8.734 -8.203 1 98.94 225 HIS B C 1
ATOM 4144 O O . HIS B 1 225 ? 7.801 -7.891 -7.895 1 98.94 225 HIS B O 1
ATOM 4150 N N . PRO B 1 226 ? 5.672 -8.445 -8.445 1 98.81 226 PRO B N 1
ATOM 4151 C CA . PRO B 1 226 ? 5.285 -7.035 -8.367 1 98.81 226 PRO B CA 1
ATOM 4152 C C . PRO B 1 226 ? 5.332 -6.484 -6.945 1 98.81 226 PRO B C 1
ATOM 4154 O O . PRO B 1 226 ? 5.535 -5.281 -6.754 1 98.81 226 PRO B O 1
ATOM 4157 N N . GLU B 1 227 ? 5.199 -7.332 -5.867 1 98.81 227 GLU B N 1
ATOM 4158 C CA . GLU B 1 227 ? 5.109 -6.883 -4.48 1 98.81 227 GLU B CA 1
ATOM 4159 C C . GLU B 1 227 ? 6.438 -6.312 -3.996 1 98.81 227 GLU B C 1
ATOM 4161 O O . GLU B 1 227 ? 6.469 -5.473 -3.096 1 98.81 227 GLU B O 1
ATOM 4166 N N . VAL B 1 228 ? 7.578 -6.723 -4.605 1 98.62 228 VAL B N 1
ATOM 4167 C CA . VAL B 1 228 ? 8.883 -6.375 -4.055 1 98.62 228 VAL B CA 1
ATOM 4168 C C . VAL B 1 228 ? 9.219 -4.926 -4.395 1 98.62 228 VAL B C 1
ATOM 4170 O O . VAL B 1 228 ? 10.031 -4.293 -3.711 1 98.62 228 VAL B O 1
ATOM 4173 N N . ASN B 1 229 ? 8.562 -4.375 -5.43 1 98.75 229 ASN B N 1
ATOM 4174 C CA . ASN B 1 229 ? 8.852 -3.012 -5.863 1 98.75 229 ASN B CA 1
ATOM 4175 C C . ASN B 1 229 ? 8.617 -2.004 -4.742 1 98.75 229 ASN B C 1
ATOM 4177 O O . ASN B 1 229 ? 9.273 -0.966 -4.684 1 98.75 229 ASN B O 1
ATOM 4181 N N . ARG B 1 230 ? 7.668 -2.318 -3.889 1 98.56 230 ARG B N 1
ATOM 4182 C CA . ARG B 1 230 ? 7.262 -1.329 -2.895 1 98.56 230 ARG B CA 1
ATOM 4183 C C . ARG B 1 230 ? 7.621 -1.789 -1.486 1 98.56 230 ARG B C 1
ATOM 4185 O O . ARG B 1 230 ? 7.758 -0.97 -0.575 1 98.56 230 ARG B O 1
ATOM 4192 N N . PHE B 1 231 ? 7.914 -3.137 -1.285 1 98.44 231 PHE B N 1
ATOM 4193 C CA . PHE B 1 231 ? 7.844 -3.572 0.104 1 98.44 231 PHE B CA 1
ATOM 4194 C C . PHE B 1 231 ? 9.078 -4.387 0.479 1 98.44 231 PHE B C 1
ATOM 4196 O O . PHE B 1 231 ? 9.148 -4.949 1.572 1 98.44 231 PHE B O 1
ATOM 4203 N N . GLN B 1 232 ? 10.047 -4.492 -0.418 1 97.5 232 GLN B N 1
ATOM 4204 C CA . GLN B 1 232 ? 11.32 -5.137 -0.1 1 97.5 232 GLN B CA 1
ATOM 4205 C C . GLN B 1 232 ? 12.5 -4.227 -0.438 1 97.5 232 GLN B C 1
ATOM 4207 O O . GLN B 1 232 ? 12.5 -3.574 -1.483 1 97.5 232 GLN B O 1
ATOM 4212 N N . TRP B 1 233 ? 13.594 -4.168 0.496 1 96.06 233 TRP B N 1
ATOM 4213 C CA . TRP B 1 233 ? 14.594 -3.113 0.366 1 96.06 233 TRP B CA 1
ATOM 4214 C C . TRP B 1 233 ? 15.992 -3.656 0.62 1 96.06 233 TRP B C 1
ATOM 4216 O O . TRP B 1 233 ? 16.938 -2.887 0.831 1 96.06 233 TRP B O 1
ATOM 4226 N N . ASN B 1 234 ? 16.125 -5.004 0.684 1 93.94 234 ASN B N 1
ATOM 4227 C CA . ASN B 1 234 ? 17.453 -5.57 0.842 1 93.94 234 ASN B CA 1
ATOM 4228 C C . ASN B 1 234 ? 18.406 -5.082 -0.251 1 93.94 234 ASN B C 1
ATOM 4230 O O . ASN B 1 234 ? 18.156 -5.305 -1.438 1 93.94 234 ASN B O 1
ATOM 4234 N N . THR B 1 235 ? 19.516 -4.477 0.098 1 91.06 235 THR B N 1
ATOM 4235 C CA . THR B 1 235 ? 20.406 -3.818 -0.847 1 91.06 235 THR B CA 1
ATOM 4236 C C . THR B 1 235 ? 21.219 -4.848 -1.638 1 91.06 235 THR B C 1
ATOM 4238 O O . THR B 1 235 ? 21.828 -4.516 -2.654 1 91.06 235 THR B O 1
ATOM 4241 N N . GLU B 1 236 ? 21.203 -6.059 -1.211 1 92.31 236 GLU B N 1
ATOM 4242 C CA . GLU B 1 236 ? 21.922 -7.117 -1.921 1 92.31 236 GLU B CA 1
ATOM 4243 C C . GLU B 1 236 ? 21.078 -7.691 -3.055 1 92.31 236 GLU B C 1
ATOM 4245 O O . GLU B 1 236 ? 21.562 -8.477 -3.869 1 92.31 236 GLU B O 1
ATOM 4250 N N . LEU B 1 237 ? 19.844 -7.336 -3.086 1 95.25 237 LEU B N 1
ATOM 4251 C CA . LEU B 1 237 ? 18.922 -7.828 -4.109 1 95.25 237 LEU B CA 1
ATOM 4252 C C . LEU B 1 237 ? 18.516 -6.703 -5.059 1 95.25 237 LEU B C 1
ATOM 4254 O O . LEU B 1 237 ? 18.406 -5.547 -4.645 1 95.25 237 LEU B O 1
ATOM 4258 N N . ASN B 1 238 ? 18.234 -7.027 -6.316 1 96.38 238 ASN B N 1
ATOM 4259 C CA . ASN B 1 238 ? 17.938 -6.051 -7.355 1 96.38 238 ASN B CA 1
ATOM 4260 C C . ASN B 1 238 ? 16.438 -5.797 -7.469 1 96.38 238 ASN B C 1
ATOM 4262 O O . ASN B 1 238 ? 15.836 -6.043 -8.516 1 96.38 238 ASN B O 1
ATOM 4266 N N . PHE B 1 239 ? 15.906 -5.238 -6.449 1 98 239 PHE B N 1
ATOM 4267 C CA . PHE B 1 239 ? 14.508 -4.836 -6.457 1 98 239 PHE B CA 1
ATOM 4268 C C . PHE B 1 239 ? 14.312 -3.541 -7.234 1 98 239 PHE B C 1
ATOM 4270 O O . PHE B 1 239 ? 15.039 -2.564 -7.012 1 98 239 PHE B O 1
ATOM 4277 N N . PRO B 1 240 ? 13.375 -3.469 -8.195 1 98.44 240 PRO B N 1
ATOM 4278 C CA . PRO B 1 240 ? 13.117 -2.205 -8.891 1 98.44 240 PRO B CA 1
ATOM 4279 C C . PRO B 1 240 ? 12.273 -1.241 -8.062 1 98.44 240 PRO B C 1
ATOM 4281 O O . PRO B 1 240 ? 11.141 -1.571 -7.68 1 98.44 240 PRO B O 1
ATOM 4284 N N . HIS B 1 241 ? 12.797 -0.05 -7.828 1 98.44 241 HIS B N 1
ATOM 4285 C CA . HIS B 1 241 ? 12.125 0.874 -6.922 1 98.44 241 HIS B CA 1
ATOM 4286 C C . HIS B 1 241 ? 11.797 2.189 -7.621 1 98.44 241 HIS B C 1
ATOM 4288 O O . HIS B 1 241 ? 11.352 3.143 -6.98 1 98.44 241 HIS B O 1
ATOM 4294 N N . SER B 1 242 ? 12.07 2.322 -8.953 1 98.19 242 SER B N 1
ATOM 4295 C CA . SER B 1 242 ? 11.789 3.576 -9.648 1 98.19 242 SER B CA 1
ATOM 4296 C C . SER B 1 242 ? 10.32 3.963 -9.531 1 98.19 242 SER B C 1
ATOM 4298 O O . SER B 1 242 ? 9.477 3.129 -9.188 1 98.19 242 SER B O 1
ATOM 4300 N N . PRO B 1 243 ? 9.992 5.219 -9.805 1 97.81 243 PRO B N 1
ATOM 4301 C CA . PRO B 1 243 ? 8.586 5.637 -9.766 1 97.81 243 PRO B CA 1
ATOM 4302 C C . PRO B 1 243 ? 7.695 4.789 -10.672 1 97.81 243 PRO B C 1
ATOM 4304 O O . PRO B 1 243 ? 6.582 4.426 -10.281 1 97.81 243 PRO B O 1
ATOM 4307 N N . HIS B 1 244 ? 8.172 4.438 -11.812 1 98.38 244 HIS B N 1
ATOM 4308 C CA . HIS B 1 244 ? 7.406 3.586 -12.719 1 98.38 244 HIS B CA 1
ATOM 4309 C C . HIS B 1 244 ? 7.184 2.203 -12.109 1 98.38 244 HIS B C 1
ATOM 4311 O O . HIS B 1 244 ? 6.09 1.643 -12.219 1 98.38 244 HIS B O 1
ATOM 4317 N N . ALA B 1 245 ? 8.234 1.624 -11.461 1 98.62 245 ALA B N 1
ATOM 4318 C CA . ALA B 1 245 ? 8.125 0.306 -10.836 1 98.62 245 ALA B CA 1
ATOM 4319 C C . ALA B 1 245 ? 7.09 0.312 -9.719 1 98.62 245 ALA B C 1
ATOM 4321 O O . ALA B 1 245 ? 6.27 -0.602 -9.625 1 98.62 245 ALA B O 1
ATOM 4322 N N . VAL B 1 246 ? 7.137 1.372 -8.945 1 98.62 246 VAL B N 1
ATOM 4323 C CA . VAL B 1 246 ? 6.184 1.525 -7.852 1 98.62 246 VAL B CA 1
ATOM 4324 C C . VAL B 1 246 ? 4.766 1.613 -8.414 1 98.62 246 VAL B C 1
ATOM 4326 O O . VAL B 1 246 ? 3.852 0.956 -7.914 1 98.62 246 VAL B O 1
ATOM 4329 N N . HIS B 1 247 ? 4.578 2.365 -9.43 1 98.38 247 HIS B N 1
ATOM 4330 C CA . HIS B 1 247 ? 3.256 2.594 -10 1 98.38 247 HIS B CA 1
ATOM 4331 C C . HIS B 1 247 ? 2.688 1.315 -10.602 1 98.38 247 HIS B C 1
ATOM 4333 O O . HIS B 1 247 ? 1.495 1.034 -10.469 1 98.38 247 HIS B O 1
ATOM 4339 N N . ILE B 1 248 ? 3.488 0.484 -11.258 1 98.38 248 ILE B N 1
ATOM 4340 C CA . ILE B 1 248 ? 3.041 -0.791 -11.812 1 98.38 248 ILE B CA 1
ATOM 4341 C C . ILE B 1 248 ? 2.572 -1.704 -10.68 1 98.38 248 ILE B C 1
ATOM 4343 O O . ILE B 1 248 ? 1.517 -2.334 -10.781 1 98.38 248 ILE B O 1
ATOM 4347 N N . SER B 1 249 ? 3.363 -1.702 -9.641 1 98.69 249 SER B N 1
ATOM 4348 C CA . SER B 1 249 ? 2.994 -2.498 -8.469 1 98.69 249 SER B CA 1
ATOM 4349 C C . SER B 1 249 ? 1.644 -2.066 -7.91 1 98.69 249 SER B C 1
ATOM 4351 O O . SER B 1 249 ? 0.807 -2.908 -7.578 1 98.69 249 SER B O 1
ATOM 4353 N N . SER B 1 250 ? 1.408 -0.746 -7.828 1 98.44 250 SER B N 1
ATOM 4354 C CA . SER B 1 250 ? 0.156 -0.205 -7.312 1 98.44 250 SER B CA 1
ATOM 4355 C C . SER B 1 250 ? -1.021 -0.587 -8.203 1 98.44 250 SER B C 1
ATOM 4357 O O . SER B 1 250 ? -2.045 -1.07 -7.715 1 98.44 250 SER B O 1
ATOM 4359 N N . LEU B 1 251 ? -0.873 -0.415 -9.461 1 98.31 251 LEU B N 1
ATOM 4360 C CA . LEU B 1 251 ? -1.972 -0.646 -10.398 1 98.31 251 LEU B CA 1
ATOM 4361 C C . LEU B 1 251 ? -2.34 -2.125 -10.445 1 98.31 251 LEU B C 1
ATOM 4363 O O . LEU B 1 251 ? -3.521 -2.473 -10.508 1 98.31 251 LEU B O 1
ATOM 4367 N N . LEU B 1 252 ? -1.359 -2.998 -10.383 1 98.75 252 LEU B N 1
ATOM 4368 C CA . LEU B 1 252 ? -1.646 -4.426 -10.445 1 98.75 252 LEU B CA 1
ATOM 4369 C C . LEU B 1 252 ? -2.311 -4.902 -9.164 1 98.75 252 LEU B C 1
ATOM 4371 O O . LEU B 1 252 ? -3.18 -5.777 -9.195 1 98.75 252 LEU B O 1
ATOM 4375 N N . SER B 1 253 ? -1.85 -4.348 -8.047 1 98.75 253 SER B N 1
ATOM 4376 C CA . SER B 1 253 ? -2.518 -4.66 -6.785 1 98.75 253 SER B CA 1
ATOM 4377 C C . SER B 1 253 ? -3.986 -4.25 -6.824 1 98.75 253 SER B C 1
ATOM 4379 O O . SER B 1 253 ? -4.867 -5.043 -6.48 1 98.75 253 SER B O 1
ATOM 4381 N N . GLU B 1 254 ? -4.242 -3.018 -7.258 1 98.62 254 GLU B N 1
ATOM 4382 C CA . GLU B 1 254 ? -5.617 -2.529 -7.359 1 98.62 254 GLU B CA 1
ATOM 4383 C C . GLU B 1 254 ? -6.434 -3.369 -8.336 1 98.62 254 GLU B C 1
ATOM 4385 O O . GLU B 1 254 ? -7.598 -3.672 -8.078 1 98.62 254 GLU B O 1
ATOM 4390 N N . PHE B 1 255 ? -5.871 -3.725 -9.438 1 98.75 255 PHE B N 1
ATOM 4391 C CA . PHE B 1 255 ? -6.559 -4.539 -10.43 1 98.75 255 PHE B CA 1
ATOM 4392 C C . PHE B 1 255 ? -7.062 -5.836 -9.812 1 98.75 255 PHE B C 1
ATOM 4394 O O . PHE B 1 255 ? -8.25 -6.164 -9.922 1 98.75 255 PHE B O 1
ATOM 4401 N N . PHE B 1 256 ? -6.137 -6.539 -9.172 1 98.88 256 PHE B N 1
ATOM 4402 C CA . PHE B 1 256 ? -6.508 -7.832 -8.609 1 98.88 256 PHE B CA 1
ATOM 4403 C C . PHE B 1 256 ? -7.602 -7.672 -7.562 1 98.88 256 PHE B C 1
ATOM 4405 O O . PHE B 1 256 ? -8.555 -8.453 -7.527 1 98.88 256 PHE B O 1
ATOM 4412 N N . ILE B 1 257 ? -7.449 -6.688 -6.668 1 98.81 257 ILE B N 1
ATOM 4413 C CA . ILE B 1 257 ? -8.438 -6.488 -5.613 1 98.81 257 ILE B CA 1
ATOM 4414 C C . ILE B 1 257 ? -9.773 -6.086 -6.23 1 98.81 257 ILE B C 1
ATOM 4416 O O . ILE B 1 257 ? -10.836 -6.504 -5.754 1 98.81 257 ILE B O 1
ATOM 4420 N N . ASN B 1 258 ? -9.742 -5.25 -7.273 1 98.5 258 ASN B N 1
ATOM 4421 C CA . ASN B 1 258 ? -10.977 -4.895 -7.957 1 98.5 258 ASN B CA 1
ATOM 4422 C C . ASN B 1 258 ? -11.648 -6.121 -8.578 1 98.5 258 ASN B C 1
ATOM 4424 O O . ASN B 1 258 ? -12.875 -6.199 -8.633 1 98.5 258 ASN B O 1
ATOM 4428 N N . GLU B 1 259 ? -10.859 -7.117 -9.078 1 98.56 259 GLU B N 1
ATOM 4429 C CA . GLU B 1 259 ? -11.43 -8.398 -9.461 1 98.56 259 GLU B CA 1
ATOM 4430 C C . GLU B 1 259 ? -12.102 -9.086 -8.273 1 98.56 259 GLU B C 1
ATOM 4432 O O . GLU B 1 259 ? -13.18 -9.664 -8.406 1 98.56 259 GLU B O 1
ATOM 4437 N N . GLY B 1 260 ? -11.438 -9 -7.129 1 98.69 260 GLY B N 1
ATOM 4438 C CA . GLY B 1 260 ? -11.984 -9.594 -5.918 1 98.69 260 GLY B CA 1
ATOM 4439 C C . GLY B 1 260 ? -13.305 -8.977 -5.5 1 98.69 260 GLY B C 1
ATOM 4440 O O . GLY B 1 260 ? -14.18 -9.664 -4.965 1 98.69 260 GLY B O 1
ATOM 4441 N N . ARG B 1 261 ? -13.469 -7.656 -5.777 1 98.56 261 ARG B N 1
ATOM 4442 C CA . ARG B 1 261 ? -14.68 -6.938 -5.402 1 98.56 261 ARG B CA 1
ATOM 4443 C C . ARG B 1 261 ? -15.898 -7.492 -6.141 1 98.56 261 ARG B C 1
ATOM 4445 O O . ARG B 1 261 ? -17.031 -7.285 -5.719 1 98.56 261 ARG B O 1
ATOM 4452 N N . ARG B 1 262 ? -15.672 -8.188 -7.207 1 98.19 262 ARG B N 1
ATOM 4453 C CA . ARG B 1 262 ? -16.75 -8.75 -8.008 1 98.19 262 ARG B CA 1
ATOM 4454 C C . ARG B 1 262 ? -17.297 -10.023 -7.371 1 98.19 262 ARG B C 1
ATOM 4456 O O . ARG B 1 262 ? -18.359 -10.516 -7.766 1 98.19 262 ARG B O 1
ATOM 4463 N N . SER B 1 263 ? -16.531 -10.609 -6.457 1 98.44 263 SER B N 1
ATOM 4464 C CA . SER B 1 263 ? -17.031 -11.719 -5.648 1 98.44 263 SER B CA 1
ATOM 4465 C C . SER B 1 263 ? -17.891 -11.219 -4.488 1 98.44 263 SER B C 1
ATOM 4467 O O . SER B 1 263 ? -17.469 -10.328 -3.74 1 98.44 263 SER B O 1
ATOM 4469 N N . LEU B 1 264 ? -19.016 -11.805 -4.297 1 97.06 264 LEU B N 1
ATOM 4470 C CA . LEU B 1 264 ? -19.922 -11.312 -3.271 1 97.06 264 LEU B CA 1
ATOM 4471 C C . LEU B 1 264 ? -19.906 -12.227 -2.051 1 97.06 264 LEU B C 1
ATOM 4473 O O . LEU B 1 264 ? -20.797 -12.148 -1.202 1 97.06 264 LEU B O 1
ATOM 4477 N N . HIS B 1 265 ? -18.906 -13.125 -1.986 1 98.06 265 HIS B N 1
ATOM 4478 C CA . HIS B 1 265 ? -18.688 -13.922 -0.781 1 98.06 265 HIS B CA 1
ATOM 4479 C C . HIS B 1 265 ? -18.516 -13.031 0.442 1 98.06 265 HIS B C 1
ATOM 4481 O O . HIS B 1 265 ? -18.062 -11.891 0.323 1 98.06 265 HIS B O 1
ATOM 4487 N N . GLN B 1 266 ? -18.891 -13.516 1.63 1 96.94 266 GLN B N 1
ATOM 4488 C CA . GLN B 1 266 ? -18.734 -12.742 2.855 1 96.94 266 GLN B CA 1
ATOM 4489 C C . GLN B 1 266 ? -18.797 -13.641 4.086 1 96.94 266 GLN B C 1
ATOM 4491 O O . GLN B 1 266 ? -19.375 -14.727 4.035 1 96.94 266 GLN B O 1
ATOM 4496 N N . PHE B 1 267 ? -18.203 -13.156 5.117 1 96.88 267 PHE B N 1
ATOM 4497 C CA . PHE B 1 267 ? -18.391 -13.781 6.422 1 96.88 267 PHE B CA 1
ATOM 4498 C C . PHE B 1 267 ? -19.781 -13.492 6.969 1 96.88 267 PHE B C 1
ATOM 4500 O O . PHE B 1 267 ? -20.281 -12.375 6.848 1 96.88 267 PHE B O 1
ATOM 4507 N N . GLU B 1 268 ? -20.406 -14.469 7.535 1 95.06 268 GLU B N 1
ATOM 4508 C CA . GLU B 1 268 ? -21.688 -14.266 8.188 1 95.06 268 GLU B CA 1
ATOM 4509 C C . GLU B 1 268 ? -21.516 -13.68 9.586 1 95.06 268 GLU B C 1
ATOM 4511 O O . GLU B 1 268 ? -22.344 -12.891 10.047 1 95.06 268 GLU B O 1
ATOM 4516 N N . ASP B 1 269 ? -20.469 -14.062 10.227 1 95.19 269 ASP B N 1
ATOM 4517 C CA . ASP B 1 269 ? -20.156 -13.648 11.586 1 95.19 269 ASP B CA 1
ATOM 4518 C C . ASP B 1 269 ? -19 -12.656 11.617 1 95.19 269 ASP B C 1
ATOM 4520 O O . ASP B 1 269 ? -17.859 -13.023 11.344 1 95.19 269 ASP B O 1
ATOM 4524 N N . PRO B 1 270 ? -19.297 -11.391 12.07 1 92.12 270 PRO B N 1
ATOM 4525 C CA . PRO B 1 270 ? -18.234 -10.375 12.102 1 92.12 270 PRO B CA 1
ATOM 4526 C C . PRO B 1 270 ? -17.078 -10.75 13.031 1 92.12 270 PRO B C 1
ATOM 4528 O O . PRO B 1 270 ? -15.938 -10.375 12.773 1 92.12 270 PRO B O 1
ATOM 4531 N N . GLU B 1 271 ? -17.359 -11.461 14.055 1 92.94 271 GLU B N 1
ATOM 4532 C CA . GLU B 1 271 ? -16.312 -11.875 14.977 1 92.94 271 GLU B CA 1
ATOM 4533 C C . GLU B 1 271 ? -15.391 -12.914 14.328 1 92.94 271 GLU B C 1
ATOM 4535 O O . GLU B 1 271 ? -14.172 -12.859 14.508 1 92.94 271 GLU B O 1
ATOM 4540 N N . GLU B 1 272 ? -16.047 -13.797 13.641 1 96 272 GLU B N 1
ATOM 4541 C CA . GLU B 1 272 ? -15.234 -14.758 12.891 1 96 272 GLU B CA 1
ATOM 4542 C C . GLU B 1 272 ? -14.375 -14.062 11.844 1 96 272 GLU B C 1
ATOM 4544 O O . GLU B 1 272 ? -13.203 -14.406 11.672 1 96 272 GLU B O 1
ATOM 4549 N N . GLU B 1 273 ? -14.992 -13.133 11.164 1 96.12 273 GLU B N 1
ATOM 4550 C CA . GLU B 1 273 ? -14.242 -12.359 10.18 1 96.12 273 GLU B CA 1
ATOM 4551 C C . GLU B 1 273 ? -13.016 -11.703 10.805 1 96.12 273 GLU B C 1
ATOM 4553 O O . GLU B 1 273 ? -11.898 -11.891 10.328 1 96.12 273 GLU B O 1
ATOM 4558 N N . ALA B 1 274 ? -13.211 -11.031 11.883 1 92.94 274 ALA B N 1
ATOM 4559 C CA . ALA B 1 274 ? -12.133 -10.281 12.531 1 92.94 274 ALA B CA 1
ATOM 4560 C C . ALA B 1 274 ? -11.023 -11.219 13.008 1 92.94 274 ALA B C 1
ATOM 4562 O O . ALA B 1 274 ? -9.836 -10.898 12.859 1 92.94 274 ALA B O 1
ATOM 4563 N N . SER B 1 275 ? -11.398 -12.352 13.523 1 94.62 275 SER B N 1
ATOM 4564 C CA . SER B 1 275 ? -10.422 -13.266 14.109 1 94.62 275 SER B CA 1
ATOM 4565 C C . SER B 1 275 ? -9.656 -14.023 13.031 1 94.62 275 SER B C 1
ATOM 4567 O O . SER B 1 275 ? -8.633 -14.648 13.312 1 94.62 275 SER B O 1
ATOM 4569 N N . SER B 1 276 ? -10.148 -13.969 11.75 1 96.75 276 SER B N 1
ATOM 4570 C CA . SER B 1 276 ? -9.555 -14.742 10.672 1 96.75 276 SER B CA 1
ATOM 4571 C C . SER B 1 276 ? -8.516 -13.922 9.914 1 96.75 276 SER B C 1
ATOM 4573 O O . SER B 1 276 ? -7.781 -14.461 9.078 1 96.75 276 SER B O 1
ATOM 4575 N N . LEU B 1 277 ? -8.43 -12.633 10.242 1 97.44 277 LEU B N 1
ATOM 4576 C CA . LEU B 1 277 ? -7.633 -11.719 9.43 1 97.44 277 LEU B CA 1
ATOM 4577 C C . LEU B 1 277 ? -6.191 -11.656 9.938 1 97.44 277 LEU B C 1
ATOM 4579 O O . LEU B 1 277 ? -5.93 -11.922 11.109 1 97.44 277 LEU B O 1
ATOM 4583 N N . ILE B 1 278 ? -5.285 -11.258 9.133 1 97.56 278 ILE B N 1
ATOM 4584 C CA . ILE B 1 278 ? -3.838 -11.367 9.273 1 97.56 278 ILE B CA 1
ATOM 4585 C C . ILE B 1 278 ? -3.373 -10.547 10.477 1 97.56 278 ILE B C 1
ATOM 4587 O O . ILE B 1 278 ? -2.346 -10.852 11.086 1 97.56 278 ILE B O 1
ATOM 4591 N N . TYR B 1 279 ? -4.137 -9.461 10.836 1 92.5 279 TYR B N 1
ATOM 4592 C CA . TYR B 1 279 ? -3.672 -8.578 11.898 1 92.5 279 TYR B CA 1
ATOM 4593 C C . TYR B 1 279 ? -3.73 -9.266 13.25 1 92.5 279 TYR B C 1
ATOM 4595 O O . TYR B 1 279 ? -3.16 -8.781 14.234 1 92.5 279 TYR B O 1
ATOM 4603 N N . ASN B 1 280 ? -4.383 -10.43 13.352 1 92.81 280 ASN B N 1
ATOM 4604 C CA . ASN B 1 280 ? -4.352 -11.242 14.57 1 92.81 280 ASN B CA 1
ATOM 4605 C C . ASN B 1 280 ? -3.018 -11.969 14.719 1 92.81 280 ASN B C 1
ATOM 4607 O O . ASN B 1 280 ? -2.766 -12.602 15.75 1 92.81 280 ASN B O 1
ATOM 4611 N N . CYS B 1 281 ? -2.154 -11.852 13.695 1 93.75 281 CYS B N 1
ATOM 4612 C CA . CYS B 1 281 ? -0.812 -12.43 13.711 1 93.75 281 CYS B CA 1
ATOM 4613 C C . CYS B 1 281 ? 0.245 -11.336 13.828 1 93.75 281 CYS B C 1
ATOM 4615 O O . CYS B 1 281 ? 0.088 -10.25 13.258 1 93.75 281 CYS B O 1
ATOM 4617 N N . THR B 1 282 ? 1.316 -11.602 14.531 1 93.62 282 THR B N 1
ATOM 4618 C CA . THR B 1 282 ? 2.404 -10.641 14.695 1 93.62 282 THR B CA 1
ATOM 4619 C C . THR B 1 282 ? 3.547 -10.953 13.734 1 93.62 282 THR B C 1
ATOM 4621 O O . THR B 1 282 ? 4.086 -12.062 13.742 1 93.62 282 THR B O 1
ATOM 4624 N N . PRO B 1 283 ? 3.848 -10 12.914 1 95.12 283 PRO B N 1
ATOM 4625 C CA . PRO B 1 283 ? 4.973 -10.234 12.008 1 95.12 283 PRO B CA 1
ATOM 4626 C C . PRO B 1 283 ? 6.32 -10.242 12.727 1 95.12 283 PRO B C 1
ATOM 4628 O O . PRO B 1 283 ? 6.465 -9.602 13.773 1 95.12 283 PRO B O 1
ATOM 4631 N N . VAL B 1 284 ? 7.266 -10.945 12.172 1 94.56 284 VAL B N 1
ATOM 4632 C CA . VAL B 1 284 ? 8.633 -11.039 12.68 1 94.56 284 VAL B CA 1
ATOM 4633 C C . VAL B 1 284 ? 9.594 -10.336 11.727 1 94.56 284 VAL B C 1
ATOM 4635 O O . VAL B 1 284 ? 9.555 -10.578 10.516 1 94.56 284 VAL B O 1
ATOM 4638 N N . TYR B 1 285 ? 10.43 -9.461 12.289 1 93.75 285 TYR B N 1
ATOM 4639 C CA . TYR B 1 285 ? 11.477 -8.859 11.477 1 93.75 285 TYR B CA 1
ATOM 4640 C C . TYR B 1 285 ? 12.508 -9.906 11.055 1 93.75 285 TYR B C 1
ATOM 4642 O O . TYR B 1 285 ? 13.047 -10.633 11.898 1 93.75 285 TYR B O 1
ATOM 4650 N N . ALA B 1 286 ? 12.773 -10.047 9.742 1 92.38 286 ALA B N 1
ATOM 4651 C CA . ALA B 1 286 ? 13.664 -11.086 9.227 1 92.38 286 ALA B CA 1
ATOM 4652 C C . ALA B 1 286 ? 14.703 -10.492 8.281 1 92.38 286 ALA B C 1
ATOM 4654 O O . ALA B 1 286 ? 15.375 -11.227 7.551 1 92.38 286 ALA B O 1
ATOM 4655 N N . GLY B 1 287 ? 14.828 -9.219 8.203 1 88.62 287 GLY B N 1
ATOM 4656 C CA . GLY B 1 287 ? 15.719 -8.547 7.266 1 88.62 287 GLY B CA 1
ATOM 4657 C C . GLY B 1 287 ? 17.188 -8.789 7.551 1 88.62 287 GLY B C 1
ATOM 4658 O O . GLY B 1 287 ? 18.031 -8.656 6.664 1 88.62 287 GLY B O 1
ATOM 4659 N N . ASN B 1 288 ? 17.469 -9.125 8.75 1 87.31 288 ASN B N 1
ATOM 4660 C CA . ASN B 1 288 ? 18.859 -9.266 9.156 1 87.31 288 ASN B CA 1
ATOM 4661 C C . ASN B 1 288 ? 19.391 -10.656 8.844 1 87.31 288 ASN B C 1
ATOM 4663 O O . ASN B 1 288 ? 20.609 -10.891 8.891 1 87.31 288 ASN B O 1
ATOM 4667 N N . PHE B 1 289 ? 18.438 -11.633 8.461 1 88.69 289 PHE B N 1
ATOM 4668 C CA . PHE B 1 289 ? 18.984 -12.977 8.258 1 88.69 289 PHE B CA 1
ATOM 4669 C C . PHE B 1 289 ? 18.328 -13.648 7.062 1 88.69 289 PHE B C 1
ATOM 4671 O O . PHE B 1 289 ? 18.531 -14.844 6.82 1 88.69 289 PHE B O 1
ATOM 4678 N N . THR B 1 290 ? 17.453 -13.016 6.398 1 90.56 290 THR B N 1
ATOM 4679 C CA . THR B 1 290 ? 16.828 -13.516 5.176 1 90.56 290 THR B CA 1
ATOM 4680 C C . THR B 1 290 ? 16.734 -12.414 4.125 1 90.56 290 THR B C 1
ATOM 4682 O O . THR B 1 290 ? 17.156 -11.281 4.367 1 90.56 290 THR B O 1
ATOM 4685 N N . GLY B 1 291 ? 16.219 -12.82 2.955 1 88.31 291 GLY B N 1
ATOM 4686 C CA . GLY B 1 291 ? 15.969 -11.844 1.903 1 88.31 291 GLY B CA 1
ATOM 4687 C C . GLY B 1 291 ? 14.656 -11.109 2.078 1 88.31 291 GLY B C 1
ATOM 4688 O O . GLY B 1 291 ? 14.359 -10.172 1.334 1 88.31 291 GLY B O 1
ATOM 4689 N N . TYR B 1 292 ? 13.859 -11.477 3.041 1 92.94 292 TYR B N 1
ATOM 4690 C CA . TYR B 1 292 ? 12.594 -10.828 3.334 1 92.94 292 TYR B CA 1
ATOM 4691 C C . TYR B 1 292 ? 12.766 -9.727 4.375 1 92.94 292 TYR B C 1
ATOM 4693 O O . TYR B 1 292 ? 13.75 -9.727 5.121 1 92.94 292 TYR B O 1
ATOM 4701 N N . GLU B 1 293 ? 11.852 -8.789 4.398 1 93.38 293 GLU B N 1
ATOM 4702 C CA . GLU B 1 293 ? 11.867 -7.758 5.434 1 93.38 293 GLU B CA 1
ATOM 4703 C C . GLU B 1 293 ? 11.172 -8.25 6.703 1 93.38 293 GLU B C 1
ATOM 4705 O O . GLU B 1 293 ? 11.75 -8.18 7.793 1 93.38 293 GLU B O 1
ATOM 4710 N N . GLN B 1 294 ? 9.992 -8.695 6.566 1 95.88 294 GLN B N 1
ATOM 4711 C CA . GLN B 1 294 ? 9.148 -9.211 7.641 1 95.88 294 GLN B CA 1
ATOM 4712 C C . GLN B 1 294 ? 8.383 -10.453 7.191 1 95.88 294 GLN B C 1
ATOM 4714 O O . GLN B 1 294 ? 8 -10.562 6.023 1 95.88 294 GLN B O 1
ATOM 4719 N N . LEU B 1 295 ? 8.148 -11.375 8.125 1 97.5 295 LEU B N 1
ATOM 4720 C CA . LEU B 1 295 ? 7.449 -12.625 7.84 1 97.5 295 LEU B CA 1
ATOM 4721 C C . LEU B 1 295 ? 6.367 -12.891 8.883 1 97.5 295 LEU B C 1
ATOM 4723 O O . LEU B 1 295 ? 6.566 -12.633 10.07 1 97.5 295 LEU B O 1
ATOM 4727 N N . TYR B 1 296 ? 5.246 -13.375 8.469 1 97.75 296 TYR B N 1
ATOM 4728 C CA . TYR B 1 296 ? 4.262 -14 9.344 1 97.75 296 TYR B CA 1
ATOM 4729 C C . TYR B 1 296 ? 4.453 -15.516 9.391 1 97.75 296 TYR B C 1
ATOM 4731 O O . TYR B 1 296 ? 4.574 -16.156 8.352 1 97.75 296 TYR B O 1
ATOM 4739 N N . PHE B 1 297 ? 4.477 -16.078 10.586 1 97.56 297 PHE B N 1
ATOM 4740 C CA . PHE B 1 297 ? 4.641 -17.516 10.719 1 97.56 297 PHE B CA 1
ATOM 4741 C C . PHE B 1 297 ? 3.375 -18.156 11.281 1 97.56 297 PHE B C 1
ATOM 4743 O O . PHE B 1 297 ? 2.592 -17.5 11.969 1 97.56 297 PHE B O 1
ATOM 4750 N N . PHE B 1 298 ? 3.291 -19.438 10.922 1 97 298 PHE B N 1
ATOM 4751 C CA . PHE B 1 298 ? 2.113 -20.188 11.344 1 97 298 PHE B CA 1
ATOM 4752 C C . PHE B 1 298 ? 2.48 -21.625 11.688 1 97 298 PHE B C 1
ATOM 4754 O O . PHE B 1 298 ? 3.371 -22.203 11.07 1 97 298 PHE B O 1
#

Solvent-accessible surface area (backbone atoms only — not comparable to full-atom values): 30372 Å² total; per-residue (Å²): 125,84,77,71,77,69,75,75,82,68,40,56,73,29,31,35,30,33,53,43,36,74,54,78,53,75,88,49,48,88,68,26,61,26,31,44,55,41,34,59,53,52,35,48,24,65,24,32,26,47,47,26,67,38,73,72,81,67,52,71,69,54,50,53,55,48,58,51,31,31,10,27,39,37,34,56,53,73,84,72,52,68,78,78,30,55,60,32,50,51,50,50,54,53,49,52,50,31,52,53,31,40,76,70,71,44,47,45,26,38,38,13,30,30,42,17,23,50,37,51,50,23,67,62,53,72,47,84,64,64,37,81,33,36,36,64,64,37,42,38,40,42,47,67,38,82,53,33,80,74,29,80,84,51,61,83,57,52,68,70,53,57,52,41,43,52,70,35,48,48,36,24,23,77,38,54,59,35,40,29,47,65,54,39,67,70,31,63,54,41,52,69,43,33,42,64,27,24,27,46,66,20,80,86,63,39,48,25,54,34,29,38,34,33,68,87,49,62,36,36,28,25,46,34,43,55,40,38,21,33,52,46,79,56,84,90,48,46,58,24,34,45,72,67,18,24,49,52,31,50,51,49,29,31,48,53,40,55,49,14,15,56,12,81,44,50,64,90,45,70,66,59,46,58,69,48,26,50,68,78,52,68,63,39,71,32,52,90,82,47,91,47,50,33,34,33,61,80,124,84,78,70,78,69,76,73,82,70,40,57,74,29,32,34,30,34,52,42,36,74,55,76,53,74,87,49,47,87,68,26,61,26,31,42,57,40,34,58,53,51,35,47,23,65,24,30,27,49,45,26,67,37,75,72,81,66,53,72,69,54,49,52,54,50,57,52,30,31,9,26,39,38,33,55,54,72,83,72,51,67,76,78,28,55,59,31,51,51,50,50,52,53,50,53,51,32,52,52,30,40,76,70,71,44,47,43,27,38,38,14,29,29,40,18,22,52,37,53,51,24,67,61,54,70,46,86,64,64,38,80,34,35,38,63,62,38,43,39,39,39,46,68,40,81,53,34,80,74,29,79,86,50,60,83,56,52,68,70,54,56,52,42,42,52,72,36,49,47,36,24,23,75,38,53,59,33,40,30,47,65,56,38,67,72,32,63,55,41,51,70,42,34,42,63,26,23,28,46,67,20,79,86,62,38,49,27,55,34,28,38,35,33,66,87,50,62,35,35,29,25,46,35,43,55,39,39,19,34,53,48,78,56,83,92,48,48,58,23,35,43,73,68,18,25,49,52,31,50,52,49,28,31,48,52,41,54,49,14,14,56,11,81,44,50,64,88,44,70,66,58,48,59,69,48,26,49,68,77,53,69,64,40,70,33,54,90,82,47,88,46,49,32,34,33,60,80